Protein AF-A0A9P6GCK5-F1 (afdb_monomer)

Solvent-accessible surface area (backbone atoms only — not comparable to full-atom values): 24283 Å² total; per-residue (Å²): 143,82,84,80,86,80,84,82,84,80,80,87,78,71,66,54,85,46,84,49,85,52,85,54,95,95,45,83,53,87,47,81,47,81,47,79,68,83,83,76,83,82,78,90,72,92,81,85,89,84,89,82,89,81,91,81,90,82,88,86,83,89,85,87,86,88,83,90,88,86,88,81,88,86,83,87,86,87,84,89,83,83,89,81,89,84,77,94,73,84,92,70,93,74,86,77,76,82,77,76,81,78,72,84,55,66,67,56,57,52,50,52,56,51,52,68,68,55,62,83,82,74,83,85,86,84,79,76,99,68,96,64,90,76,72,75,78,75,76,80,73,82,78,77,82,80,66,67,84,78,50,58,69,70,60,48,50,54,54,44,48,72,63,48,55,54,97,60,72,46,60,60,46,87,60,37,74,71,71,46,44,68,55,57,50,49,54,73,74,40,72,71,46,20,58,60,46,49,48,48,37,31,40,70,27,38,36,35,60,66,36,73,40,72,92,36,40,77,37,85,70,33,51,51,50,72,49,61,55,75,54,42,35,39,20,27,32,38,32,49,77,43,39,82,47,61,77,61,58,48,87,63,76,64,90,49,80,71,50,47,44,78,37,27,62,45,23,33,36,40,34,38,37,38,66,55,57,69,70,66,44,76,89,34,53,88,57,36,59,83,90,39,102,58,34,79,44,46,53,47,53,50,51,44,50,54,53,53,45,46,58,65,45,33,79,45,51,46,35,36,35,41,33,34,40,78,91,60,53,79,81,26,62,49,48,42,53,48,54,50,52,35,51,75,69,71,31,47,80,45,76,40,74,85,41,34,64,88,75,53,65,84,67,53,58,67,61,50,36,56,72,68,69,74,67,131

Foldseek 3Di:
DDDDDDDDDDDDWFWDWDWDWDDDPNDTDTDTDTDTDDDDDDDDDDDDDDDDDDDDDDDDDDDDDDDDDDDDDDDDDDDDDDDDDDDDDDDDDDDDDPPPDPPPPVVVVVVVVVVVVVPPVPPPPDDDDDPDPPPPDDDPDPDDDDPLVVDDPVVNLVVLLVLQEDPDADFPAPCCVPVVVVSCVQCVPDVVSVVSNLLSNQDRHEYELAHDYDPRQQPLQTPQLPDDLQSLLSHAEYEDEADVCLLHHHPSLDLDCSSVLLSNQRHAEYEYEYADDLLQDPVSVVSQPPPDPCSSCVSLVVVLVSLLSSLSSNVNYAAYEYEYDLPDDCPGPSNVSNVVSCVVSVHHYHYDPNNPPVVPPVPVVVVVCVVVVVDD

pLDDT: mean 71.64, std 26.49, range [26.58, 98.75]

Secondary structure (DSSP, 8-state):
--PPPPPP--PPPPEEEEEEEEEETTEEEEEEEEEE---------------------------------------------------------------------HHHHHHHHHHHHS-TTS----S---------PPPPPPPPPP-GGGS-HHHHHHHHHHHH--SS-B-S-TTHHHHTHHHHGGGGT-HHHHHHHHHHHHHHSEEESS--SGGGTT-SS-TGGGS-HHHHTT--EEEEEE-TTTTS--TT---SGGG-GGG-TT--EEEEEES--TTS-GGGGGGS-TT-TTTTTHHHHHHHHHHHHHHHH-TT--EEEEEE-TT--TTSHHHHHHHHHHHHTTPEEEE-SSS-TTT-----HHHHHHHTT---

Radius of gyration: 33.88 Å; Cα contacts (8 Å, |Δi|>4): 373; chains: 1; bounding box: 124×76×87 Å

Mean predicted aligned error: 18.11 Å

InterPro domains:
  IPR038883 Uncharacterized protein AN11006-like [PTHR42085] (134-359)

Structure (mmCIF, N/CA/C/O backbone):
data_AF-A0A9P6GCK5-F1
#
_entry.id   AF-A0A9P6GCK5-F1
#
loop_
_atom_site.group_PDB
_atom_site.id
_atom_site.type_symbol
_atom_site.label_atom_id
_atom_site.label_alt_id
_atom_site.label_comp_id
_atom_site.label_asym_id
_atom_site.label_entity_id
_atom_site.label_seq_id
_atom_site.pdbx_PDB_ins_code
_atom_site.Cartn_x
_atom_site.Cartn_y
_atom_site.Cartn_z
_atom_site.occupancy
_atom_site.B_iso_or_equiv
_atom_site.auth_seq_id
_atom_site.auth_comp_id
_atom_site.auth_asym_id
_atom_site.auth_atom_id
_atom_site.pdbx_PDB_model_num
ATOM 1 N N . MET A 1 1 ? 16.898 -25.513 42.856 1.00 36.28 1 MET A N 1
ATOM 2 C CA . MET A 1 1 ? 17.349 -25.497 41.449 1.00 36.28 1 MET A CA 1
ATOM 3 C C . MET A 1 1 ? 16.205 -24.988 40.586 1.00 36.28 1 MET A C 1
ATOM 5 O O . MET A 1 1 ? 15.331 -25.759 40.234 1.00 36.28 1 MET A O 1
ATOM 9 N N . HIS A 1 2 ? 16.168 -23.687 40.316 1.00 28.03 2 HIS A N 1
ATOM 10 C CA . HIS A 1 2 ? 15.336 -23.095 39.267 1.00 28.03 2 HIS A CA 1
ATOM 11 C C . HIS A 1 2 ? 16.088 -21.853 38.790 1.00 28.03 2 HIS A C 1
ATOM 13 O O . HIS A 1 2 ? 16.171 -20.868 39.517 1.00 28.03 2 HIS A O 1
ATOM 19 N N . MET A 1 3 ? 16.732 -21.957 37.626 1.00 26.72 3 MET A N 1
ATOM 20 C CA . MET A 1 3 ? 17.357 -20.828 36.944 1.00 26.72 3 MET A CA 1
ATOM 21 C C . MET A 1 3 ? 16.362 -20.257 35.938 1.00 26.72 3 MET A C 1
ATOM 23 O O . MET A 1 3 ? 15.795 -20.976 35.120 1.00 26.72 3 MET A O 1
ATOM 27 N N . THR A 1 4 ? 16.152 -18.954 36.056 1.00 29.22 4 THR A N 1
ATOM 28 C CA . THR A 1 4 ? 15.425 -18.078 35.142 1.00 29.22 4 THR A CA 1
ATOM 29 C C . THR A 1 4 ? 16.238 -17.858 33.866 1.00 29.22 4 THR A C 1
ATOM 31 O O . THR A 1 4 ? 17.423 -17.535 33.950 1.00 29.22 4 THR A O 1
ATOM 34 N N . ALA A 1 5 ? 15.606 -18.006 32.701 1.00 28.73 5 ALA A N 1
ATOM 35 C CA . ALA A 1 5 ? 16.189 -17.654 31.411 1.00 28.73 5 ALA A CA 1
ATOM 36 C C . ALA A 1 5 ? 16.209 -16.126 31.244 1.00 28.73 5 ALA A C 1
ATOM 38 O O . ALA A 1 5 ? 15.172 -15.472 31.335 1.00 28.73 5 ALA A O 1
ATOM 39 N N . THR A 1 6 ? 17.395 -15.565 31.027 1.00 29.75 6 THR A N 1
ATOM 40 C CA . THR A 1 6 ? 17.607 -14.179 30.596 1.00 29.75 6 THR A CA 1
ATOM 41 C C . THR A 1 6 ? 17.401 -14.067 29.089 1.00 29.75 6 THR A C 1
ATOM 43 O O . THR A 1 6 ? 17.985 -14.836 28.330 1.00 29.75 6 THR A O 1
ATOM 46 N N . GLU A 1 7 ? 16.563 -13.113 28.685 1.00 31.19 7 GLU A N 1
ATOM 47 C CA . GLU A 1 7 ? 16.255 -12.760 27.299 1.00 31.19 7 GLU A CA 1
ATOM 48 C C . GLU A 1 7 ? 17.479 -12.201 26.557 1.00 31.19 7 GLU A C 1
ATOM 50 O O . GLU A 1 7 ? 18.204 -11.342 27.067 1.00 31.19 7 GLU A O 1
ATOM 55 N N . ASP A 1 8 ? 17.670 -12.692 25.332 1.00 30.56 8 ASP A N 1
ATOM 56 C CA . ASP A 1 8 ? 18.704 -12.271 24.393 1.00 30.56 8 ASP A CA 1
ATOM 57 C C . ASP A 1 8 ? 18.415 -10.885 23.799 1.00 30.56 8 ASP A C 1
ATOM 59 O O . ASP A 1 8 ? 17.332 -10.581 23.293 1.00 30.56 8 ASP A O 1
ATOM 63 N N . ASN A 1 9 ? 19.448 -10.050 23.821 1.00 28.48 9 ASN A N 1
ATOM 64 C CA . ASN A 1 9 ? 19.462 -8.682 23.330 1.00 28.48 9 ASN A CA 1
ATOM 65 C C . ASN A 1 9 ? 19.761 -8.678 21.815 1.00 28.48 9 ASN A C 1
ATOM 67 O O . ASN A 1 9 ? 20.921 -8.699 21.404 1.00 28.48 9 ASN A O 1
ATOM 71 N N . MET A 1 10 ? 18.729 -8.676 20.962 1.00 29.86 10 MET A N 1
ATOM 72 C CA . MET A 1 10 ? 18.911 -8.536 19.508 1.00 29.86 10 MET A CA 1
ATOM 73 C C . MET A 1 10 ? 19.242 -7.084 19.131 1.00 29.86 10 MET A C 1
ATOM 75 O O . MET A 1 10 ? 18.378 -6.204 19.113 1.00 29.86 10 MET A O 1
ATOM 79 N N . SER A 1 11 ? 20.509 -6.859 18.780 1.00 31.00 11 SER A N 1
ATOM 80 C CA . SER A 1 11 ? 21.009 -5.626 18.166 1.00 31.00 11 SER A CA 1
ATOM 81 C C . SER A 1 11 ? 20.315 -5.352 16.822 1.00 31.00 11 SER A C 1
ATOM 83 O O . SER A 1 11 ? 20.157 -6.247 15.989 1.00 31.00 11 SER A O 1
ATOM 85 N N . ARG A 1 12 ? 19.871 -4.108 16.607 1.00 36.75 12 ARG A N 1
ATOM 86 C CA . ARG A 1 12 ? 19.241 -3.656 15.357 1.00 36.75 12 ARG A CA 1
ATOM 87 C C . ARG A 1 12 ? 20.325 -3.281 14.345 1.00 36.75 12 ARG A C 1
ATOM 89 O O . ARG A 1 12 ? 21.073 -2.335 14.570 1.00 36.75 12 ARG A O 1
ATOM 96 N N . HIS A 1 13 ? 20.371 -3.981 13.214 1.00 34.12 13 HIS A N 1
ATOM 97 C CA . HIS A 1 13 ? 21.237 -3.642 12.084 1.00 34.12 13 HIS A CA 1
ATOM 98 C C . HIS A 1 13 ? 20.458 -2.843 11.032 1.00 34.12 13 HIS A C 1
ATOM 100 O O . HIS A 1 13 ? 19.413 -3.288 10.563 1.00 34.12 13 HIS A O 1
ATOM 106 N N . HIS A 1 14 ? 20.983 -1.682 10.636 1.00 37.59 14 HIS A N 1
ATOM 107 C CA . HIS A 1 14 ? 20.544 -0.966 9.438 1.00 37.59 14 HIS A CA 1
ATOM 108 C C . HIS A 1 14 ? 21.427 -1.402 8.263 1.00 37.59 14 HIS A C 1
ATOM 110 O O . HIS A 1 14 ? 22.646 -1.237 8.311 1.00 37.59 14 HIS A O 1
ATOM 116 N N . GLY A 1 15 ? 20.824 -1.997 7.234 1.00 33.78 15 GLY A N 1
ATOM 117 C CA . GLY A 1 15 ? 21.506 -2.352 5.991 1.00 33.78 15 GLY A CA 1
ATOM 118 C C . GLY A 1 15 ? 21.303 -1.271 4.933 1.00 33.78 15 GLY A C 1
ATOM 119 O O . GLY A 1 15 ? 20.182 -0.811 4.729 1.00 33.78 15 GLY A O 1
ATOM 120 N N . THR A 1 16 ? 22.372 -0.896 4.234 1.00 33.84 16 THR A N 1
ATOM 121 C CA . THR A 1 16 ? 22.297 -0.040 3.042 1.00 33.84 16 THR A CA 1
ATOM 122 C C . THR A 1 16 ? 22.502 -0.917 1.813 1.00 33.84 16 THR A C 1
ATOM 124 O O . THR A 1 16 ? 23.505 -1.627 1.711 1.00 33.84 16 THR A O 1
ATOM 127 N N . VAL A 1 17 ? 21.561 -0.877 0.868 1.00 37.53 17 VAL A N 1
ATOM 128 C CA . VAL A 1 17 ? 21.713 -1.537 -0.435 1.00 37.53 17 VAL A CA 1
ATOM 129 C C . VAL A 1 17 ? 22.474 -0.589 -1.354 1.00 37.53 17 VAL A C 1
ATOM 131 O O . VAL A 1 17 ? 21.967 0.471 -1.713 1.00 37.53 17 VAL A O 1
ATOM 134 N N . LEU A 1 18 ? 23.697 -0.963 -1.728 1.00 36.53 18 LEU A N 1
ATOM 135 C CA . LEU A 1 18 ? 24.465 -0.279 -2.766 1.00 36.53 18 LEU A CA 1
ATOM 136 C C . LEU A 1 18 ? 24.452 -1.147 -4.026 1.00 36.53 18 LEU A C 1
ATOM 138 O O . LEU A 1 18 ? 24.876 -2.307 -3.999 1.00 36.53 18 LEU A O 1
ATOM 142 N N . ALA A 1 19 ? 23.952 -0.588 -5.127 1.00 35.59 19 ALA A N 1
ATOM 143 C CA . ALA A 1 19 ? 24.117 -1.175 -6.449 1.00 35.59 19 ALA A CA 1
ATOM 144 C C . ALA A 1 19 ? 25.557 -0.917 -6.914 1.00 35.59 19 ALA A C 1
ATOM 146 O O . ALA A 1 19 ? 26.024 0.221 -6.878 1.00 35.59 19 ALA A O 1
ATOM 147 N N . ILE A 1 20 ? 26.274 -1.972 -7.303 1.00 40.78 20 ILE A N 1
ATOM 148 C CA . ILE A 1 20 ? 27.606 -1.862 -7.904 1.00 40.78 20 ILE A CA 1
ATOM 149 C C 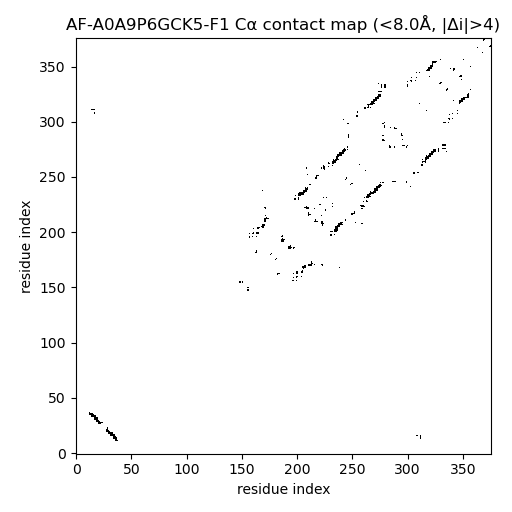. ILE A 1 20 ? 27.507 -2.364 -9.337 1.00 40.78 20 ILE A C 1
ATOM 151 O O . ILE A 1 20 ? 27.032 -3.474 -9.581 1.00 40.78 20 ILE A O 1
ATOM 155 N N . GLU A 1 21 ? 27.989 -1.549 -10.268 1.00 46.03 21 GLU A N 1
ATOM 156 C CA . GLU A 1 21 ? 27.971 -1.841 -11.696 1.00 46.03 21 GLU A CA 1
ATOM 157 C C . GLU A 1 21 ? 29.333 -2.353 -12.163 1.00 46.03 21 GLU A C 1
ATOM 159 O O . GLU A 1 21 ? 30.384 -1.801 -11.822 1.00 46.03 21 GLU A O 1
ATOM 164 N N . ARG A 1 22 ? 29.328 -3.411 -12.981 1.00 37.53 22 ARG A N 1
ATOM 165 C CA . ARG A 1 22 ? 30.515 -3.843 -13.719 1.00 37.53 22 ARG A CA 1
ATOM 166 C C . ARG A 1 22 ? 30.117 -4.263 -15.127 1.00 37.53 22 ARG A C 1
ATOM 168 O O . ARG A 1 22 ? 29.254 -5.115 -15.307 1.00 37.53 22 ARG A O 1
ATOM 175 N N . LYS A 1 23 ? 30.776 -3.678 -16.125 1.00 33.47 23 LYS A N 1
ATOM 176 C CA . LYS A 1 23 ? 30.613 -4.049 -17.532 1.00 33.47 23 LYS A CA 1
ATOM 177 C C . LYS A 1 23 ? 31.598 -5.168 -17.869 1.00 33.47 23 LYS A C 1
ATOM 179 O O . LYS A 1 23 ? 32.807 -4.950 -17.810 1.00 33.47 23 LYS A O 1
ATOM 184 N N . LEU A 1 24 ? 31.095 -6.348 -18.226 1.00 40.78 24 LEU A N 1
ATOM 185 C CA . LEU A 1 24 ? 31.898 -7.466 -18.729 1.00 40.78 24 LEU A CA 1
ATOM 186 C C . LEU A 1 24 ? 31.351 -7.892 -20.093 1.00 40.78 24 LEU A C 1
ATOM 188 O O . LEU A 1 24 ? 30.193 -8.274 -20.215 1.00 40.78 24 LEU A O 1
ATOM 192 N N . GLY A 1 25 ? 32.183 -7.802 -21.134 1.00 40.75 25 GLY A N 1
ATOM 193 C CA . GLY A 1 25 ? 31.902 -8.436 -22.429 1.00 40.75 25 GLY A CA 1
ATOM 194 C C . GLY A 1 25 ? 30.589 -8.032 -23.111 1.00 40.75 25 GLY A C 1
ATOM 195 O O . GLY A 1 25 ? 29.973 -8.865 -23.761 1.00 40.75 25 GLY A O 1
ATOM 196 N N . GLY A 1 26 ? 30.134 -6.785 -22.956 1.00 38.25 26 GLY A N 1
ATOM 197 C CA . GLY A 1 26 ? 28.918 -6.293 -23.622 1.00 38.25 26 GLY A CA 1
ATOM 198 C C . GLY A 1 26 ? 27.595 -6.638 -22.927 1.00 38.25 26 GLY A C 1
ATOM 199 O O . GLY A 1 26 ? 26.557 -6.187 -23.399 1.00 38.25 26 GLY A O 1
ATOM 200 N N . SER A 1 27 ? 27.623 -7.347 -21.793 1.00 26.58 27 SER A N 1
ATOM 201 C CA . SER A 1 27 ? 26.455 -7.581 -20.935 1.00 26.58 27 SER A CA 1
ATOM 202 C C . SER A 1 27 ? 26.618 -6.865 -19.592 1.00 26.58 27 SER A C 1
ATOM 204 O O . SER A 1 27 ? 27.721 -6.780 -19.043 1.00 26.58 27 SER A O 1
ATOM 206 N N . TRP A 1 28 ? 25.515 -6.338 -19.063 1.00 43.72 28 TRP A N 1
ATOM 207 C CA . TRP A 1 28 ? 25.462 -5.765 -17.719 1.00 43.72 28 TRP A CA 1
ATOM 208 C C . TRP A 1 28 ? 25.140 -6.871 -16.714 1.00 43.72 28 TRP A C 1
ATOM 210 O O . TRP A 1 28 ? 24.168 -7.602 -16.887 1.00 43.72 28 TRP A O 1
ATOM 220 N N . GLU A 1 29 ? 25.964 -7.008 -15.676 1.00 34.88 29 GLU A N 1
ATOM 221 C CA . GLU A 1 29 ? 25.706 -7.903 -14.545 1.00 34.88 29 GLU A CA 1
ATOM 222 C C . GLU A 1 29 ? 25.415 -7.034 -13.317 1.00 34.88 29 GLU A C 1
ATOM 224 O O . GLU A 1 29 ? 26.265 -6.253 -12.878 1.00 34.88 29 GLU A O 1
ATOM 229 N N . TYR A 1 30 ? 24.206 -7.147 -12.763 1.00 42.34 30 TYR A N 1
ATOM 230 C CA . TYR A 1 30 ? 23.830 -6.444 -11.540 1.00 42.34 30 TYR A CA 1
ATOM 231 C C . TYR A 1 30 ? 24.193 -7.307 -10.333 1.00 42.34 30 TYR A C 1
ATOM 233 O O . TYR A 1 30 ? 23.633 -8.385 -10.138 1.00 42.34 30 TYR A O 1
ATOM 241 N N . ARG A 1 31 ? 25.113 -6.829 -9.488 1.00 37.56 31 ARG A N 1
ATOM 242 C CA . ARG A 1 31 ? 25.377 -7.442 -8.179 1.00 37.56 31 ARG A CA 1
ATOM 243 C C . ARG A 1 31 ? 24.939 -6.507 -7.066 1.00 37.56 31 ARG A C 1
ATOM 245 O O . ARG A 1 31 ? 25.548 -5.466 -6.825 1.00 37.56 31 ARG A O 1
ATOM 252 N N . PHE A 1 32 ? 23.900 -6.916 -6.349 1.00 39.53 32 PHE A N 1
ATOM 253 C CA . PHE A 1 32 ? 23.478 -6.264 -5.116 1.00 39.53 32 PHE A CA 1
ATOM 254 C C . PHE A 1 32 ? 24.440 -6.668 -4.001 1.00 39.53 32 PHE A C 1
ATOM 256 O O . PHE A 1 32 ? 24.482 -7.831 -3.597 1.00 39.53 32 PHE A O 1
ATOM 263 N N . LYS A 1 33 ? 25.244 -5.721 -3.508 1.00 35.69 33 LYS A N 1
ATOM 264 C CA . LYS A 1 33 ? 26.123 -5.973 -2.365 1.00 35.69 33 LYS A CA 1
ATOM 265 C C . LYS A 1 33 ? 25.424 -5.476 -1.104 1.00 35.69 33 LYS A C 1
ATOM 267 O O . LYS A 1 33 ? 25.324 -4.274 -0.869 1.00 35.69 33 LYS A O 1
ATOM 272 N N . LEU A 1 34 ? 24.931 -6.413 -0.299 1.00 34.38 34 LEU A N 1
ATOM 273 C CA . LEU A 1 34 ? 24.452 -6.128 1.052 1.00 34.38 34 LEU A CA 1
ATOM 274 C C . LEU A 1 34 ? 25.671 -5.827 1.929 1.00 34.38 34 LEU A C 1
ATOM 276 O O . LEU A 1 34 ? 26.491 -6.704 2.198 1.00 34.38 34 LEU A O 1
ATOM 280 N N . SER A 1 35 ? 25.821 -4.562 2.314 1.00 33.22 35 SER A N 1
ATOM 281 C CA . SER A 1 35 ? 26.851 -4.116 3.247 1.00 33.22 35 SER A CA 1
ATOM 282 C C . SER A 1 35 ? 26.239 -4.013 4.640 1.00 33.22 35 SER A C 1
ATOM 284 O O . SER A 1 35 ? 25.310 -3.237 4.866 1.00 33.22 35 SER A O 1
ATOM 286 N N . TRP A 1 36 ? 26.765 -4.810 5.569 1.00 36.28 36 TRP A N 1
ATOM 287 C CA . TRP A 1 36 ? 26.443 -4.725 6.989 1.00 36.28 36 TRP A CA 1
ATOM 288 C C . TRP A 1 36 ? 27.478 -3.825 7.663 1.00 36.28 36 TRP A C 1
ATOM 290 O O . TRP A 1 36 ? 28.667 -4.140 7.655 1.00 36.28 36 TRP A O 1
ATOM 300 N N . VAL A 1 37 ? 27.043 -2.700 8.233 1.00 32.91 37 VAL A N 1
ATOM 301 C CA . VAL A 1 37 ? 27.894 -1.874 9.099 1.00 32.91 37 VAL A CA 1
ATOM 302 C C . VAL A 1 37 ? 27.648 -2.311 10.538 1.00 32.91 37 VAL A C 1
ATOM 304 O O . VAL A 1 37 ? 26.556 -2.139 11.079 1.00 32.91 37 VAL A O 1
ATOM 307 N N . GLN A 1 38 ? 28.663 -2.909 11.156 1.00 31.58 38 GLN A N 1
ATOM 308 C CA . GLN A 1 38 ? 28.636 -3.274 12.566 1.00 31.58 38 GLN A CA 1
ATOM 309 C C . GLN A 1 38 ? 29.022 -2.037 13.388 1.00 31.58 38 GLN A C 1
ATOM 311 O O . GLN A 1 38 ? 30.186 -1.652 13.438 1.00 31.58 38 GLN A O 1
ATOM 316 N N . LEU A 1 39 ? 28.035 -1.379 14.000 1.00 32.06 39 LEU A N 1
ATOM 317 C CA . LEU A 1 39 ? 28.277 -0.329 14.991 1.00 32.06 39 LEU A CA 1
ATOM 318 C C . LEU A 1 39 ? 28.723 -0.998 16.297 1.00 32.06 39 LEU A C 1
ATOM 320 O O . LEU A 1 39 ? 27.903 -1.559 17.021 1.00 32.06 39 LEU A O 1
ATOM 324 N N . SER A 1 40 ? 30.023 -0.974 16.585 1.00 33.16 40 SER A N 1
ATOM 325 C CA . SER A 1 40 ? 30.546 -1.329 17.904 1.00 33.16 40 SER A CA 1
ATOM 326 C C . SER A 1 40 ? 30.373 -0.144 18.856 1.00 33.16 40 SER A C 1
ATOM 328 O O . SER A 1 40 ? 30.974 0.910 18.648 1.00 33.16 40 SER A O 1
ATOM 330 N N . GLU A 1 41 ? 29.572 -0.307 19.909 1.00 32.59 41 GLU A N 1
ATOM 331 C CA . GLU A 1 41 ? 29.556 0.624 21.040 1.00 32.59 41 GLU A CA 1
ATOM 332 C C . GLU A 1 41 ? 30.886 0.528 21.810 1.00 32.59 41 GLU A C 1
ATOM 334 O O . GLU A 1 41 ? 31.135 -0.438 22.534 1.00 32.59 41 GLU A O 1
ATOM 339 N N . GLU A 1 42 ? 31.745 1.543 21.689 1.00 32.12 42 GLU A N 1
ATOM 340 C CA . GLU A 1 42 ? 32.874 1.734 22.603 1.00 32.12 42 GLU A CA 1
ATOM 341 C C . GLU A 1 42 ? 32.360 2.184 23.979 1.00 32.12 42 GLU A C 1
ATOM 343 O O . GLU A 1 42 ? 32.088 3.363 24.226 1.00 32.12 42 GLU A O 1
ATOM 348 N N . ARG A 1 43 ? 32.272 1.244 24.925 1.00 32.69 43 ARG A N 1
ATOM 349 C CA . ARG A 1 43 ? 32.218 1.580 26.352 1.00 32.69 43 ARG A CA 1
ATOM 350 C C . ARG A 1 43 ? 33.610 2.003 26.817 1.00 32.69 43 ARG A C 1
ATOM 352 O O . ARG A 1 43 ? 34.496 1.173 26.997 1.00 32.69 43 ARG A O 1
ATOM 359 N N . LYS A 1 44 ? 33.786 3.299 27.085 1.00 38.38 44 LYS A N 1
ATOM 360 C CA . LYS A 1 44 ? 34.923 3.811 27.863 1.00 38.38 44 LYS A CA 1
ATOM 361 C C . LYS A 1 44 ? 34.811 3.317 29.308 1.00 38.38 44 LYS A C 1
ATOM 363 O O . LYS A 1 44 ? 33.957 3.781 30.058 1.00 38.38 44 LYS A O 1
ATOM 368 N N . GLY A 1 45 ? 35.693 2.397 29.688 1.00 32.06 45 GLY A N 1
ATOM 369 C CA . GLY A 1 45 ? 35.859 1.898 31.050 1.00 32.06 45 GLY A CA 1
ATOM 370 C C . GLY A 1 45 ? 37.336 1.660 31.361 1.00 32.06 45 GLY A C 1
ATOM 371 O O . GLY A 1 45 ? 37.971 0.794 30.777 1.00 32.06 45 GLY A O 1
ATOM 372 N N . SER A 1 46 ? 37.860 2.484 32.262 1.00 34.03 46 SER A N 1
ATOM 373 C CA . SER A 1 46 ? 39.208 2.508 32.845 1.00 34.03 46 SER A CA 1
ATOM 374 C C . SER A 1 46 ? 39.748 1.143 33.316 1.00 34.03 46 SER A C 1
ATOM 376 O O . SER A 1 46 ? 39.058 0.460 34.069 1.00 34.03 46 SER A O 1
ATOM 378 N N . GLY A 1 47 ? 41.031 0.840 33.048 1.00 30.95 47 GLY A N 1
ATOM 379 C CA . GLY A 1 47 ? 41.793 -0.114 33.875 1.00 30.95 47 GLY A CA 1
ATOM 380 C C . GLY A 1 47 ? 43.023 -0.796 33.252 1.00 30.95 47 GLY A C 1
ATOM 381 O O . GLY A 1 47 ? 42.904 -1.868 32.687 1.00 30.95 47 GLY A O 1
ATOM 382 N N . ARG A 1 48 ? 44.202 -0.188 33.453 1.00 30.14 48 ARG A N 1
ATOM 383 C CA . ARG A 1 48 ? 45.529 -0.780 33.771 1.00 30.14 48 ARG A CA 1
ATOM 384 C C . ARG A 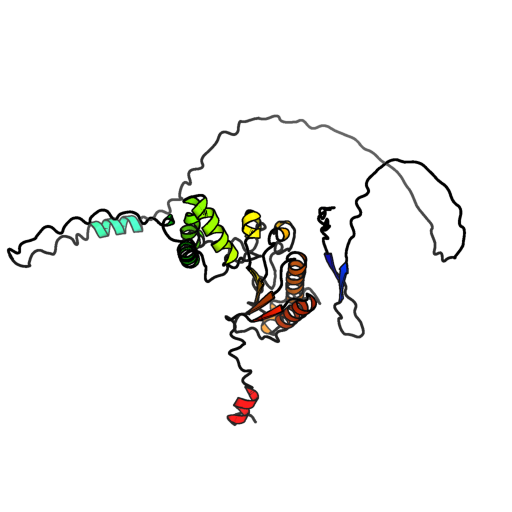1 48 ? 46.070 -2.027 33.013 1.00 30.14 48 ARG A C 1
ATOM 386 O O . ARG A 1 48 ? 45.680 -3.154 33.265 1.00 30.14 48 ARG A O 1
ATOM 393 N N . ALA A 1 49 ? 47.110 -1.747 32.218 1.00 33.50 49 ALA A N 1
ATOM 394 C CA . ALA A 1 49 ? 48.341 -2.492 31.889 1.00 33.50 49 ALA A CA 1
ATOM 395 C C . ALA A 1 49 ? 48.482 -4.004 32.184 1.00 33.50 49 ALA A C 1
ATOM 397 O O . ALA A 1 49 ? 48.503 -4.410 33.342 1.00 33.50 49 ALA A O 1
ATOM 398 N N . GLN A 1 50 ? 48.872 -4.759 31.144 1.00 31.33 50 GLN A N 1
ATOM 399 C CA . GLN A 1 50 ? 50.01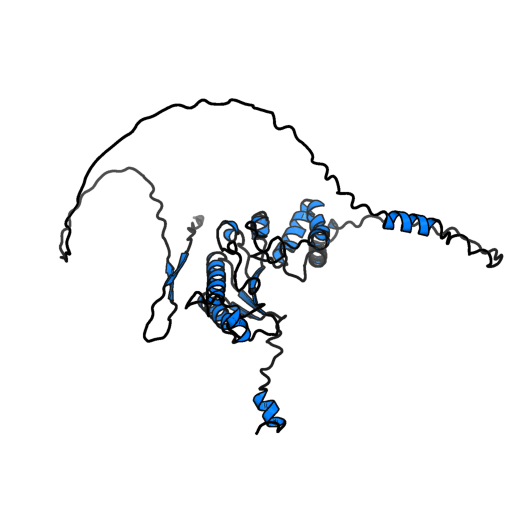3 -5.687 31.185 1.00 31.33 50 GLN A CA 1
ATOM 400 C C . GLN A 1 50 ? 50.559 -5.953 29.769 1.00 31.33 50 GLN A C 1
ATOM 402 O O . GLN A 1 50 ? 49.814 -6.146 28.815 1.00 31.33 50 GLN A O 1
ATOM 407 N N . SER A 1 51 ? 51.884 -5.902 29.658 1.00 32.59 51 SER A N 1
ATOM 408 C CA . SER A 1 51 ? 52.716 -6.168 28.483 1.00 32.59 51 SER A CA 1
ATOM 409 C C . SER A 1 51 ? 52.881 -7.665 28.223 1.00 32.59 51 SER A C 1
ATOM 411 O O . SER A 1 51 ? 53.143 -8.383 29.182 1.00 32.59 51 SER A O 1
ATOM 413 N N . PHE A 1 52 ? 52.900 -8.106 26.961 1.00 27.91 52 PHE A N 1
ATOM 414 C CA . PHE A 1 52 ? 53.704 -9.262 26.540 1.00 27.91 52 PHE A CA 1
ATOM 415 C C . PHE A 1 52 ? 54.087 -9.168 25.052 1.00 27.91 52 PHE A C 1
ATOM 417 O O . PHE A 1 52 ? 53.291 -8.744 24.218 1.00 27.91 52 PHE A O 1
ATOM 424 N N . MET A 1 53 ? 55.349 -9.511 24.777 1.00 33.38 53 MET A N 1
ATOM 425 C CA . MET A 1 53 ? 56.045 -9.504 23.484 1.00 33.38 53 MET A CA 1
ATOM 426 C C . MET A 1 53 ? 55.533 -10.574 22.510 1.00 33.38 53 MET A C 1
ATOM 428 O O . MET A 1 53 ? 55.116 -11.650 22.931 1.00 33.38 53 MET A O 1
ATOM 432 N N . GLY A 1 54 ? 55.709 -10.314 21.210 1.00 29.83 54 GLY A N 1
ATOM 433 C CA . GLY A 1 54 ? 55.644 -11.321 20.150 1.00 29.83 54 GLY A CA 1
ATOM 434 C C . GLY A 1 54 ? 55.864 -10.724 18.758 1.00 29.83 54 GLY A C 1
ATOM 435 O O . GLY A 1 54 ? 54.914 -10.311 18.105 1.00 29.83 54 GLY A O 1
ATOM 436 N N . GLU A 1 55 ? 57.125 -10.666 18.322 1.00 32.91 55 GLU A N 1
ATOM 437 C CA . GLU A 1 55 ? 57.556 -10.380 16.945 1.00 32.91 55 GLU A CA 1
ATOM 438 C C . GLU A 1 55 ? 57.094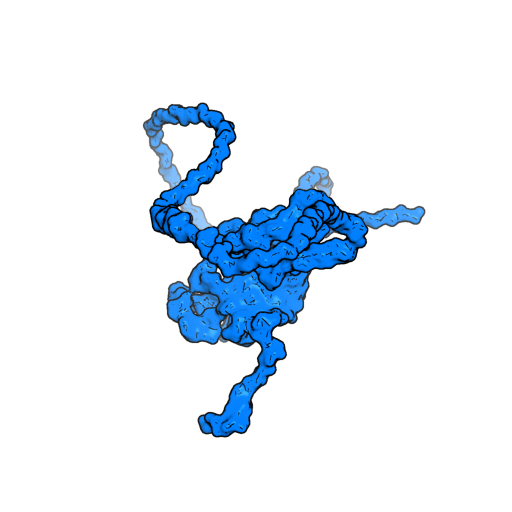 -11.466 15.951 1.00 32.91 55 GLU A C 1
ATOM 440 O O . GLU A 1 55 ? 57.214 -12.652 16.251 1.00 32.91 55 GLU A O 1
ATOM 445 N N . LYS A 1 56 ? 56.701 -11.085 14.724 1.00 32.31 56 LYS A N 1
ATOM 446 C CA . LYS A 1 56 ? 57.511 -11.284 13.496 1.00 32.31 56 LYS A CA 1
ATOM 447 C C . LYS A 1 56 ? 56.770 -10.898 12.201 1.00 32.31 56 LYS A C 1
ATOM 449 O O . LYS A 1 56 ? 55.721 -11.440 11.886 1.00 32.31 56 LYS A O 1
ATOM 454 N N . MET A 1 57 ? 57.429 -9.990 11.475 1.00 30.09 57 MET A N 1
ATOM 455 C CA . MET A 1 57 ? 57.776 -9.970 10.040 1.00 30.09 57 MET A CA 1
ATOM 456 C C . MET A 1 57 ? 56.779 -10.391 8.944 1.00 30.09 57 MET A C 1
ATOM 458 O O . MET A 1 57 ? 56.323 -11.528 8.887 1.00 30.09 57 MET A O 1
ATOM 462 N N . GLY A 1 58 ? 56.660 -9.496 7.953 1.00 29.11 58 GLY A N 1
ATOM 463 C CA . GLY A 1 58 ? 56.252 -9.783 6.575 1.00 29.11 58 GLY A CA 1
ATOM 464 C C . GLY A 1 58 ? 56.040 -8.508 5.747 1.00 29.11 58 GLY A C 1
ATOM 465 O O . GLY A 1 58 ? 54.952 -7.949 5.775 1.00 29.11 58 GLY A O 1
ATOM 466 N N . GLU A 1 59 ? 57.109 -8.062 5.075 1.00 29.11 59 GLU A N 1
ATOM 467 C CA . GLU A 1 59 ? 57.245 -7.071 3.978 1.00 29.11 59 GLU A CA 1
ATOM 468 C C . GLU A 1 59 ? 56.095 -7.059 2.943 1.00 29.11 59 GLU A C 1
ATOM 470 O O . GLU A 1 59 ? 55.372 -8.039 2.817 1.00 29.11 59 GLU A O 1
ATOM 475 N N . ALA A 1 60 ? 55.917 -6.116 2.016 1.00 30.42 60 ALA A N 1
ATOM 476 C CA . ALA A 1 60 ? 56.297 -4.727 1.727 1.00 30.42 60 ALA A CA 1
ATOM 477 C C . ALA A 1 60 ? 55.657 -4.444 0.345 1.00 30.42 60 ALA A C 1
ATOM 479 O O . ALA A 1 60 ? 55.556 -5.369 -0.462 1.00 30.42 60 ALA A O 1
ATOM 480 N N . LEU A 1 61 ? 55.249 -3.205 0.051 1.00 29.39 61 LEU A N 1
ATOM 481 C CA . LEU A 1 61 ? 55.511 -2.541 -1.239 1.00 29.39 61 LEU A CA 1
ATOM 482 C C . LEU A 1 61 ? 54.997 -1.093 -1.218 1.00 29.39 61 LEU A C 1
ATOM 484 O O . LEU A 1 61 ? 53.806 -0.823 -1.064 1.00 29.39 61 LEU A O 1
ATOM 488 N N . ASP A 1 62 ? 55.970 -0.196 -1.363 1.00 30.11 62 ASP A N 1
ATOM 489 C CA . ASP A 1 62 ? 55.886 1.241 -1.605 1.00 30.11 62 ASP A CA 1
ATOM 490 C C . ASP A 1 62 ? 55.083 1.605 -2.860 1.00 30.11 62 ASP A C 1
ATOM 492 O O . ASP A 1 62 ? 55.045 0.829 -3.809 1.00 30.11 62 ASP A O 1
ATOM 496 N N . ILE A 1 63 ? 54.555 2.838 -2.896 1.00 32.50 63 ILE A N 1
ATOM 497 C CA . ILE A 1 63 ? 54.759 3.806 -3.994 1.00 32.50 63 ILE A CA 1
ATOM 498 C C . ILE A 1 63 ? 54.503 5.237 -3.459 1.00 32.50 63 ILE A C 1
ATOM 500 O O . ILE A 1 63 ? 53.394 5.613 -3.089 1.00 32.50 63 ILE A O 1
ATOM 504 N N . HIS A 1 64 ? 55.602 5.994 -3.429 1.00 31.22 64 HIS A N 1
ATOM 505 C CA . HIS A 1 64 ? 55.832 7.437 -3.593 1.00 31.22 64 HIS A CA 1
ATOM 506 C C . HIS A 1 64 ? 54.916 8.520 -2.983 1.00 31.22 64 HIS A C 1
ATOM 508 O O . HIS A 1 64 ? 53.794 8.791 -3.405 1.00 31.22 64 HIS A O 1
ATOM 514 N N . HIS A 1 65 ? 55.560 9.278 -2.091 1.00 28.06 65 HIS A N 1
ATOM 515 C CA . HIS A 1 65 ? 55.255 10.633 -1.631 1.00 28.06 65 HIS A CA 1
ATOM 516 C C . HIS A 1 65 ? 56.084 11.685 -2.413 1.00 28.06 65 HIS A C 1
ATOM 518 O O . HIS A 1 65 ? 57.057 11.292 -3.059 1.00 28.06 65 HIS A O 1
ATOM 524 N N . ILE A 1 66 ? 55.751 12.986 -2.234 1.00 32.47 66 ILE A N 1
ATOM 525 C CA . ILE A 1 66 ? 56.493 14.265 -2.501 1.00 32.47 66 ILE A CA 1
ATOM 526 C C . ILE A 1 66 ? 55.735 15.223 -3.473 1.00 32.47 66 ILE A C 1
ATOM 528 O O . ILE A 1 66 ? 55.352 14.779 -4.551 1.00 32.47 66 ILE A O 1
ATOM 532 N N . PRO A 1 67 ? 55.615 16.556 -3.223 1.00 46.47 67 PRO A N 1
ATOM 533 C CA . PRO A 1 67 ? 55.469 17.290 -1.956 1.00 46.47 67 PRO A CA 1
ATOM 534 C C . PRO A 1 67 ? 54.465 18.485 -2.015 1.00 46.47 67 PRO A C 1
ATOM 536 O O . PRO A 1 67 ? 53.888 18.838 -3.040 1.00 46.47 67 PRO A O 1
ATOM 539 N N . HIS A 1 68 ? 54.330 19.159 -0.870 1.00 33.81 68 HIS A N 1
ATOM 540 C CA . HIS A 1 68 ? 53.693 20.462 -0.645 1.00 33.81 68 HIS A CA 1
ATOM 541 C C . HIS A 1 68 ? 54.285 21.639 -1.452 1.00 33.81 68 HIS A C 1
ATOM 543 O O . HIS A 1 68 ? 55.502 21.759 -1.579 1.00 33.81 68 HIS A O 1
ATOM 549 N N . GLN A 1 69 ? 53.436 22.627 -1.774 1.00 31.12 69 GLN A N 1
ATOM 550 C CA . GLN A 1 69 ? 53.810 24.046 -1.710 1.00 31.12 69 GLN A CA 1
ATOM 551 C C . GLN A 1 69 ? 52.756 24.881 -0.968 1.00 31.12 69 GLN A C 1
ATOM 553 O O . GLN A 1 69 ? 51.552 24.778 -1.183 1.00 31.12 69 GLN A O 1
ATOM 558 N N . THR A 1 70 ? 53.271 25.710 -0.067 1.00 34.56 70 THR A N 1
ATOM 559 C CA . THR A 1 70 ? 52.621 26.738 0.750 1.00 34.56 70 THR A CA 1
ATOM 560 C C . THR A 1 70 ? 52.767 28.117 0.103 1.00 34.56 70 THR A C 1
ATOM 562 O O . THR A 1 70 ? 53.860 28.428 -0.360 1.00 34.56 70 THR A O 1
ATOM 565 N N . SER A 1 71 ? 51.775 29.006 0.225 1.00 32.00 71 SER A N 1
ATOM 566 C CA . SER A 1 71 ? 52.031 30.443 0.457 1.00 32.00 71 SER A CA 1
ATOM 567 C C . SER A 1 71 ? 50.794 31.172 1.005 1.00 32.00 71 SER A C 1
ATOM 569 O O . SER A 1 71 ? 49.673 30.689 0.909 1.00 32.00 71 SER A O 1
ATOM 571 N N . ARG A 1 72 ? 51.057 32.306 1.655 1.00 32.00 72 ARG A N 1
ATOM 572 C CA . ARG A 1 72 ? 50.348 32.966 2.758 1.00 32.00 72 ARG A CA 1
ATOM 573 C C . ARG A 1 72 ? 49.458 34.157 2.344 1.00 32.00 72 ARG A C 1
ATOM 575 O O . ARG A 1 72 ? 49.698 34.794 1.331 1.00 32.00 72 ARG A O 1
ATOM 582 N N . HIS A 1 73 ? 48.585 34.510 3.300 1.00 35.97 73 HIS A N 1
ATOM 583 C CA . HIS A 1 73 ? 48.161 35.850 3.763 1.00 35.97 73 HIS A CA 1
ATOM 584 C C . HIS A 1 73 ? 47.439 36.838 2.830 1.00 35.97 73 HIS A C 1
ATOM 586 O O . HIS A 1 73 ? 48.006 37.350 1.876 1.00 35.97 73 HIS A O 1
ATOM 592 N N . THR A 1 74 ? 46.272 37.318 3.285 1.00 31.69 74 THR A N 1
ATOM 593 C CA . THR A 1 74 ? 46.103 38.676 3.864 1.00 31.69 74 THR A CA 1
ATOM 594 C C . THR A 1 74 ? 44.697 38.854 4.471 1.00 31.69 74 THR A C 1
ATOM 596 O O . THR A 1 74 ? 43.727 38.264 4.008 1.00 31.69 74 THR A O 1
ATOM 599 N N . THR A 1 75 ? 44.609 39.646 5.543 1.00 36.75 75 THR A N 1
ATOM 600 C CA . THR A 1 75 ? 43.387 40.029 6.289 1.00 36.75 75 THR A CA 1
ATOM 601 C C . THR A 1 75 ? 43.233 41.574 6.244 1.00 36.75 75 THR A C 1
ATOM 603 O O . THR A 1 75 ? 44.097 42.227 5.664 1.00 36.75 75 THR A O 1
ATOM 606 N N . PRO A 1 76 ? 42.194 42.190 6.853 1.00 61.00 76 PRO A N 1
ATOM 607 C CA . PRO A 1 76 ? 41.028 42.828 6.226 1.00 61.00 76 PRO A CA 1
ATOM 608 C C . PRO A 1 76 ? 41.089 44.380 6.229 1.00 61.00 76 PRO A C 1
ATOM 610 O O . PRO A 1 76 ? 42.122 44.961 6.560 1.00 61.00 76 PRO A O 1
ATOM 613 N N . PRO A 1 77 ? 39.961 45.075 5.958 1.00 52.97 77 PRO A N 1
ATOM 614 C CA . PRO A 1 77 ? 39.406 45.885 7.053 1.00 52.97 77 PRO A CA 1
ATOM 615 C C . PRO A 1 77 ? 37.866 45.926 7.154 1.00 52.97 77 PRO A C 1
ATOM 617 O O . PRO A 1 77 ? 37.122 45.543 6.255 1.00 52.97 77 PRO A O 1
ATOM 620 N N . ALA A 1 78 ? 37.422 46.408 8.317 1.00 39.25 78 ALA A N 1
ATOM 621 C CA . ALA A 1 78 ? 36.050 46.607 8.774 1.00 39.25 78 ALA A CA 1
ATOM 622 C C . ALA A 1 78 ? 35.444 47.960 8.344 1.00 39.25 78 ALA A C 1
ATOM 624 O O . ALA A 1 78 ? 36.187 48.927 8.219 1.00 39.25 78 ALA A O 1
ATOM 625 N N . ALA A 1 79 ? 34.104 48.061 8.278 1.00 33.91 79 ALA A N 1
ATOM 626 C CA . ALA A 1 79 ? 33.349 49.253 8.709 1.00 33.91 79 ALA A CA 1
ATOM 627 C C . ALA A 1 79 ? 31.817 49.025 8.794 1.00 33.91 79 ALA A C 1
ATOM 629 O O . ALA A 1 79 ? 31.154 48.715 7.813 1.00 33.91 79 ALA A O 1
ATOM 630 N N . MET A 1 80 ? 31.309 49.214 10.017 1.00 36.47 80 MET A N 1
ATOM 631 C CA . MET A 1 80 ? 30.037 49.796 10.494 1.00 36.47 80 MET A CA 1
ATOM 632 C C . MET A 1 80 ? 28.799 49.951 9.583 1.00 36.47 80 MET A C 1
ATOM 634 O O . MET A 1 80 ? 28.844 50.583 8.534 1.00 36.47 80 MET A O 1
ATOM 638 N N . GLY A 1 81 ? 27.622 49.615 10.143 1.00 33.53 81 GLY A N 1
ATOM 639 C CA . GLY A 1 81 ? 26.330 50.080 9.617 1.00 33.53 81 GLY A CA 1
ATOM 640 C C . GLY A 1 81 ? 25.069 49.690 10.405 1.00 33.53 81 GLY A C 1
ATOM 641 O O . GLY A 1 81 ? 24.285 48.893 9.922 1.00 33.53 81 GLY A O 1
ATOM 642 N N . LYS A 1 82 ? 24.895 50.278 11.600 1.00 36.62 82 LYS A N 1
ATOM 643 C CA . LYS A 1 82 ? 23.647 50.695 12.299 1.00 36.62 82 LYS A CA 1
ATOM 644 C C . LYS A 1 82 ? 22.361 49.845 12.178 1.00 36.62 82 LYS A C 1
ATOM 646 O O . LYS A 1 82 ? 21.771 49.678 11.119 1.00 36.62 82 LYS A O 1
ATOM 651 N N . GLY A 1 83 ? 21.850 49.441 13.344 1.00 34.50 83 GLY A N 1
ATOM 652 C CA . GLY A 1 83 ? 20.639 48.637 13.492 1.00 34.50 83 GLY A CA 1
ATOM 653 C C . GLY A 1 83 ? 19.293 49.358 13.383 1.00 34.50 83 GLY A C 1
ATOM 654 O O . GLY A 1 83 ? 19.199 50.578 13.280 1.00 34.50 83 GLY A O 1
ATOM 655 N N . LYS A 1 84 ? 18.234 48.550 13.507 1.00 37.66 84 LYS A N 1
ATOM 656 C CA . LYS A 1 84 ? 16.892 48.961 13.928 1.00 37.66 84 LYS A CA 1
ATOM 657 C C . LYS A 1 84 ? 16.311 47.901 14.866 1.00 37.66 84 LYS A C 1
ATOM 659 O O . LYS A 1 84 ? 16.250 46.723 14.529 1.00 37.66 84 LYS A O 1
ATOM 664 N N . LYS A 1 85 ? 15.908 48.358 16.053 1.00 38.22 85 LYS A N 1
ATOM 665 C CA . LYS A 1 85 ? 15.038 47.656 17.003 1.00 38.22 85 LYS A CA 1
ATOM 666 C C . LYS A 1 85 ? 13.587 47.781 16.537 1.00 38.22 85 LYS A C 1
ATOM 668 O O . LYS A 1 85 ? 13.198 48.868 16.123 1.00 38.22 85 LYS A O 1
ATOM 673 N N . ALA A 1 86 ? 12.815 46.710 16.687 1.00 34.34 86 ALA A N 1
ATOM 674 C CA . ALA A 1 86 ? 11.366 46.647 16.937 1.00 34.34 86 ALA A CA 1
ATOM 675 C C . ALA A 1 86 ? 10.958 45.179 16.729 1.00 34.34 86 ALA A C 1
ATOM 677 O O . ALA A 1 86 ? 11.496 44.523 15.850 1.00 34.34 86 ALA A O 1
ATOM 678 N N . SER A 1 87 ? 10.025 44.561 17.431 1.00 33.22 87 SER A N 1
ATOM 679 C CA . SER A 1 87 ? 9.222 44.891 18.598 1.00 33.22 87 SER A CA 1
ATOM 680 C C . SER A 1 87 ? 8.616 43.540 19.002 1.00 33.22 87 SER A C 1
ATOM 682 O O . SER A 1 87 ? 8.168 42.789 18.133 1.00 33.22 87 SER A O 1
ATOM 684 N N . ILE A 1 88 ? 8.657 43.192 20.285 1.00 37.94 88 ILE A N 1
ATOM 685 C CA . ILE A 1 88 ? 7.990 42.001 20.818 1.00 37.94 88 ILE A CA 1
ATOM 686 C C . ILE A 1 88 ? 6.495 42.325 20.896 1.00 37.94 88 ILE A C 1
ATOM 688 O O . ILE A 1 88 ? 6.107 43.255 21.598 1.00 37.94 88 ILE A O 1
ATOM 692 N N . VAL A 1 89 ? 5.666 41.559 20.184 1.00 35.69 89 VAL A N 1
ATOM 693 C CA . VAL A 1 89 ? 4.199 41.598 20.293 1.00 35.69 89 VAL A CA 1
ATOM 694 C C . VAL A 1 89 ? 3.719 40.193 20.679 1.00 35.69 89 VAL A C 1
ATOM 696 O O . VAL A 1 89 ? 4.177 39.217 20.079 1.00 35.69 89 VAL A O 1
ATOM 699 N N . PRO A 1 90 ? 2.843 40.057 21.690 1.00 37.69 90 PRO A N 1
ATOM 700 C CA . PRO A 1 90 ? 2.442 38.764 22.230 1.00 37.69 90 PRO A CA 1
ATOM 701 C C . PRO A 1 90 ? 1.527 37.999 21.267 1.00 37.69 90 PRO A C 1
ATOM 703 O O . PRO A 1 90 ? 0.588 38.548 20.689 1.00 37.69 90 PRO A O 1
ATOM 706 N N . VAL A 1 91 ? 1.784 36.696 21.143 1.00 33.69 91 VAL A N 1
ATOM 707 C CA . VAL A 1 91 ? 0.926 35.743 20.435 1.00 33.69 91 VAL A CA 1
ATOM 708 C C . VAL A 1 91 ? -0.342 35.541 21.263 1.00 33.69 91 VAL A C 1
ATOM 710 O O . VAL A 1 91 ? -0.360 34.779 22.225 1.00 33.69 91 VAL A O 1
ATOM 713 N N . THR A 1 92 ? -1.404 36.250 20.891 1.00 36.72 92 THR A N 1
ATOM 714 C CA . THR A 1 92 ? -2.772 35.950 21.319 1.00 36.72 92 THR A CA 1
ATOM 715 C C . THR A 1 92 ? -3.455 35.071 20.273 1.00 36.72 92 THR A C 1
ATOM 717 O O . THR A 1 92 ? -3.270 35.211 19.064 1.00 36.72 92 THR A O 1
ATOM 720 N N . SER A 1 93 ? -4.216 34.104 20.772 1.00 42.78 93 SER A N 1
ATOM 721 C CA . SER A 1 93 ? -5.007 33.121 20.040 1.00 42.78 93 SER A CA 1
ATOM 722 C C . SER A 1 93 ? -6.020 33.775 19.093 1.00 42.78 93 SER A C 1
ATOM 724 O O . SER A 1 93 ? -7.020 34.337 19.537 1.00 42.78 93 SER A O 1
ATOM 726 N N . GLY A 1 94 ? -5.790 33.658 17.784 1.00 30.66 94 GLY A N 1
ATOM 727 C CA . GLY A 1 94 ? -6.704 34.120 16.741 1.00 30.66 94 GLY A CA 1
ATOM 728 C C . GLY A 1 94 ? -7.326 32.957 15.975 1.00 30.66 94 GLY A C 1
ATOM 729 O O . GLY A 1 94 ? -6.725 32.425 15.043 1.00 30.66 94 GLY A O 1
ATOM 730 N N . ALA A 1 95 ? -8.553 32.587 16.341 1.00 36.97 95 ALA A N 1
ATOM 731 C CA . ALA A 1 95 ? -9.424 31.749 15.526 1.00 36.97 95 ALA A CA 1
ATOM 732 C C . ALA A 1 95 ? -9.704 32.453 14.184 1.00 36.97 95 ALA A C 1
ATOM 734 O O . ALA A 1 95 ? -10.474 33.412 14.112 1.00 36.97 95 ALA A O 1
ATOM 735 N N . ARG A 1 96 ? -9.071 31.988 13.102 1.00 33.34 96 ARG A N 1
ATOM 736 C CA . ARG A 1 96 ? -9.394 32.426 11.739 1.00 33.34 96 ARG A CA 1
ATOM 737 C C . ARG A 1 96 ? -10.753 31.855 11.336 1.00 33.34 96 ARG A C 1
ATOM 739 O O . ARG A 1 96 ? -10.863 30.681 10.990 1.00 33.34 96 ARG A O 1
ATOM 746 N N . ARG A 1 97 ? -11.778 32.712 11.339 1.00 36.31 97 ARG A N 1
ATOM 747 C CA . ARG A 1 97 ? -12.997 32.501 10.551 1.00 36.31 97 ARG A CA 1
ATOM 748 C C . ARG A 1 97 ? -12.599 32.401 9.080 1.00 36.31 97 ARG A C 1
ATOM 750 O O . ARG A 1 97 ? -11.981 33.317 8.542 1.00 36.31 97 ARG A O 1
ATOM 757 N N . TYR A 1 98 ? -12.969 31.301 8.438 1.00 34.34 98 TYR A N 1
ATOM 758 C CA . TYR A 1 98 ? -13.022 31.231 6.984 1.00 34.34 98 TYR A CA 1
ATOM 759 C C . TYR A 1 98 ? -14.107 32.204 6.510 1.00 34.34 98 TYR A C 1
ATOM 761 O O . TYR A 1 98 ? -15.295 31.956 6.695 1.00 34.34 98 TYR A O 1
ATOM 769 N N . VAL A 1 99 ? -13.698 33.329 5.927 1.00 34.94 99 VAL A N 1
ATOM 770 C CA . VAL A 1 99 ? -14.590 34.160 5.117 1.00 34.94 99 VAL A CA 1
ATOM 771 C C . VAL A 1 99 ? -14.692 33.456 3.771 1.00 34.94 99 VAL A C 1
ATOM 773 O O . VAL A 1 99 ? -13.745 33.461 2.987 1.00 34.94 99 VAL A O 1
ATOM 776 N N . ALA A 1 100 ? -15.813 32.775 3.544 1.00 39.75 100 ALA A N 1
ATOM 777 C CA . ALA A 1 100 ? -16.144 32.228 2.241 1.00 39.75 100 ALA A CA 1
ATOM 778 C C . ALA A 1 100 ? -16.186 33.380 1.230 1.00 39.75 100 ALA A C 1
ATOM 780 O O . ALA A 1 100 ? -16.929 34.349 1.400 1.00 39.75 100 ALA A O 1
ATOM 781 N N . SER A 1 101 ? -15.372 33.284 0.183 1.00 39.09 101 SER A N 1
ATOM 782 C CA . SER A 1 101 ? -15.494 34.123 -0.999 1.00 39.09 101 SER A CA 1
ATOM 783 C C . SER A 1 101 ? -16.881 33.891 -1.602 1.00 39.09 101 SER A C 1
ATOM 785 O O . SER A 1 101 ? -17.116 32.864 -2.239 1.00 39.09 101 SER A O 1
ATOM 787 N N . ARG A 1 102 ? -17.810 34.825 -1.364 1.00 42.66 102 ARG A N 1
ATOM 788 C CA . ARG A 1 102 ? -19.094 34.912 -2.069 1.00 42.66 102 ARG A CA 1
ATOM 789 C C . ARG A 1 102 ? -18.806 35.107 -3.557 1.00 42.66 102 ARG A C 1
ATOM 791 O O . ARG A 1 102 ? -18.614 36.231 -4.018 1.00 42.66 102 ARG A O 1
ATOM 798 N N . VAL A 1 103 ? -18.773 34.012 -4.307 1.00 47.12 103 VAL A N 1
ATOM 799 C CA . VAL A 1 103 ? -19.071 34.052 -5.737 1.00 47.12 103 VAL A CA 1
ATOM 800 C C . VAL A 1 103 ? -20.524 34.515 -5.828 1.00 47.12 103 VAL A C 1
ATOM 802 O O . VAL A 1 103 ? -21.397 33.928 -5.195 1.00 47.12 103 VAL A O 1
ATOM 805 N N . LYS A 1 104 ? -20.764 35.642 -6.501 1.00 53.50 104 LYS A N 1
ATOM 806 C CA . LYS A 1 104 ? -22.093 36.247 -6.644 1.00 53.50 104 LYS A CA 1
ATOM 807 C C . LYS A 1 104 ? -22.976 35.325 -7.488 1.00 53.50 104 LYS A C 1
ATOM 809 O O . LYS A 1 104 ? -22.968 35.428 -8.707 1.00 53.50 104 LYS A O 1
ATOM 814 N N . THR A 1 105 ? -23.736 34.450 -6.846 1.00 58.69 105 THR A N 1
ATOM 815 C CA . THR A 1 105 ? -24.745 33.594 -7.478 1.00 58.69 105 THR A CA 1
ATOM 816 C C . THR A 1 105 ? -26.077 34.331 -7.569 1.00 58.69 105 THR A C 1
ATOM 818 O O . THR A 1 105 ? -27.070 33.895 -6.999 1.00 58.69 105 THR A O 1
ATOM 821 N N . LYS A 1 106 ? -26.098 35.465 -8.283 1.00 61.78 106 LYS A N 1
ATOM 822 C CA . LYS A 1 106 ? -27.352 36.190 -8.557 1.00 61.78 106 LYS A CA 1
ATOM 823 C C . LYS A 1 106 ? -28.368 35.310 -9.294 1.00 61.78 106 LYS A C 1
ATOM 825 O O . LYS A 1 106 ? -29.564 35.482 -9.111 1.00 61.78 106 LYS A O 1
ATOM 830 N N . ASP A 1 107 ? -27.876 34.338 -10.056 1.00 64.94 107 ASP A N 1
ATOM 831 C CA . ASP A 1 107 ? -28.710 33.423 -10.831 1.00 64.94 107 ASP A CA 1
ATOM 832 C C . ASP A 1 107 ? -29.357 32.331 -9.965 1.00 64.94 107 ASP A C 1
ATOM 834 O O . ASP A 1 107 ? -30.424 31.837 -10.307 1.00 64.94 107 ASP A O 1
ATOM 838 N N . ILE A 1 108 ? -28.750 31.968 -8.824 1.00 69.62 108 ILE A N 1
ATOM 839 C CA . ILE A 1 108 ? -29.334 30.975 -7.904 1.00 69.62 108 ILE A CA 1
ATOM 840 C C . ILE A 1 108 ? -30.435 31.622 -7.070 1.00 69.62 108 ILE A C 1
ATOM 842 O O . ILE A 1 108 ? -31.501 31.034 -6.928 1.00 69.62 108 ILE A O 1
ATOM 846 N N . ASP A 1 109 ? -30.207 32.840 -6.578 1.00 72.75 109 ASP A N 1
ATOM 847 C CA . ASP A 1 109 ? -31.216 33.564 -5.803 1.00 72.75 109 ASP A CA 1
ATOM 848 C C . ASP A 1 109 ? -32.443 33.891 -6.682 1.00 72.75 109 ASP A C 1
ATOM 850 O O . ASP A 1 109 ? -33.575 33.695 -6.254 1.00 72.75 109 ASP A O 1
ATOM 854 N N . ALA A 1 110 ? -32.235 34.247 -7.958 1.00 74.94 110 ALA A N 1
ATOM 855 C CA . ALA A 1 110 ? -33.325 34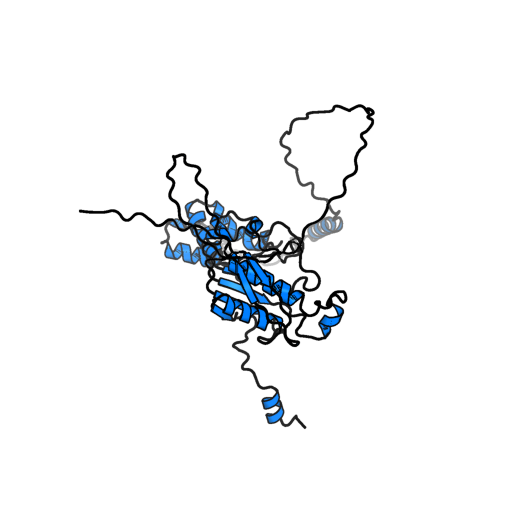.454 -8.918 1.00 74.94 110 ALA A CA 1
ATOM 856 C C . ALA A 1 110 ? -34.107 33.167 -9.249 1.00 74.94 110 ALA A C 1
ATOM 858 O O . ALA A 1 110 ? -35.314 33.224 -9.473 1.00 74.94 110 ALA A O 1
ATOM 859 N N . LEU A 1 111 ? -33.442 32.005 -9.266 1.00 68.06 111 LEU A N 1
ATOM 860 C CA . LEU A 1 111 ? -34.102 30.709 -9.457 1.00 68.06 111 LEU A CA 1
ATOM 861 C C . LEU A 1 111 ? -34.915 30.279 -8.232 1.00 68.06 111 LEU A C 1
ATOM 863 O O . LEU A 1 111 ? -35.964 29.661 -8.395 1.00 68.06 111 LEU A O 1
ATOM 867 N N . VAL A 1 112 ? -34.453 30.605 -7.022 1.00 73.31 112 VAL A N 1
ATOM 868 C CA . VAL A 1 112 ? -35.199 30.352 -5.779 1.00 73.31 112 VAL A CA 1
ATOM 869 C C . VAL A 1 112 ? -36.441 31.246 -5.715 1.00 73.31 112 VAL A C 1
ATOM 871 O O . VAL A 1 112 ? -37.530 30.732 -5.478 1.00 73.31 112 VAL A O 1
ATOM 874 N N . ASP A 1 113 ? -36.320 32.530 -6.066 1.00 76.12 113 ASP A N 1
ATOM 875 C CA . ASP A 1 113 ? -37.466 33.448 -6.150 1.00 76.12 113 ASP A CA 1
ATOM 876 C C . ASP A 1 113 ? -38.465 33.041 -7.256 1.00 76.12 113 ASP A C 1
ATOM 878 O O . ASP A 1 113 ? -39.681 33.180 -7.088 1.00 76.12 113 ASP A O 1
ATOM 882 N N . GLN A 1 114 ? -37.981 32.491 -8.382 1.00 70.88 114 GLN A N 1
ATOM 883 C CA . GLN A 1 114 ? -38.839 31.914 -9.429 1.00 70.88 114 GLN A CA 1
ATOM 884 C C . GLN A 1 114 ? -39.553 30.631 -8.982 1.00 70.88 114 GLN A C 1
ATOM 886 O O . GLN A 1 114 ? -40.685 30.385 -9.401 1.00 70.88 114 GLN A O 1
ATOM 891 N N . LEU A 1 115 ? -38.926 29.813 -8.131 1.00 65.88 115 LEU A N 1
ATOM 892 C CA . LEU A 1 115 ? -39.568 28.622 -7.573 1.00 65.88 115 LEU A CA 1
ATOM 893 C C . LEU A 1 115 ? -40.664 28.986 -6.565 1.00 65.88 115 LEU A C 1
ATOM 895 O O . LEU A 1 115 ? -41.709 28.343 -6.564 1.00 65.88 115 LEU A O 1
ATOM 899 N N . ASP A 1 116 ? -40.458 30.034 -5.767 1.00 67.06 116 ASP A N 1
ATOM 900 C CA . ASP A 1 116 ? -41.463 30.522 -4.816 1.00 67.06 116 ASP A CA 1
ATOM 901 C C . ASP A 1 116 ? -42.649 31.212 -5.519 1.00 67.06 116 ASP A C 1
ATOM 903 O O . ASP A 1 116 ? -43.774 31.189 -5.015 1.00 67.06 116 ASP A O 1
ATOM 907 N N . THR A 1 117 ? -42.443 31.776 -6.718 1.00 70.31 117 THR A N 1
ATOM 908 C CA . THR A 1 117 ? -43.543 32.296 -7.557 1.00 70.31 117 THR A CA 1
ATOM 909 C C . THR A 1 117 ? -44.306 31.199 -8.302 1.00 70.31 117 THR A C 1
ATOM 911 O O . THR A 1 117 ? -45.492 31.373 -8.593 1.00 70.31 117 THR A O 1
ATOM 914 N N . LEU A 1 118 ? -43.682 30.047 -8.565 1.00 56.72 118 LEU A N 1
ATOM 915 C CA . LEU A 1 118 ? -44.353 28.841 -9.055 1.00 56.72 118 LEU A CA 1
ATOM 916 C C . LEU A 1 118 ? -45.051 28.135 -7.890 1.00 56.72 118 LEU A C 1
ATOM 918 O O . LEU A 1 118 ? -44.632 27.081 -7.418 1.00 56.72 118 LEU A O 1
ATOM 922 N N . ASN A 1 119 ? -46.144 28.743 -7.433 1.00 53.34 119 ASN A N 1
ATOM 923 C CA . ASN A 1 119 ? -47.001 28.278 -6.351 1.00 53.34 119 ASN A CA 1
ATOM 924 C C . ASN A 1 119 ? -47.693 26.940 -6.705 1.00 53.34 119 ASN A C 1
ATOM 926 O O . ASN A 1 119 ? -48.892 26.871 -6.965 1.00 53.34 119 ASN A O 1
ATOM 930 N N . LEU A 1 120 ? -46.928 25.846 -6.697 1.00 51.81 120 LEU A N 1
ATOM 931 C CA . LEU A 1 120 ? -47.363 24.463 -6.939 1.00 51.81 120 LEU A CA 1
ATOM 932 C C . LEU A 1 120 ? -48.210 23.887 -5.790 1.00 51.81 120 LEU A C 1
ATOM 934 O O . LEU A 1 120 ? -48.476 22.689 -5.748 1.00 51.81 120 LEU A O 1
ATOM 938 N N . SER A 1 121 ? -48.662 24.737 -4.866 1.00 51.12 121 SER A N 1
ATOM 939 C CA . SER A 1 121 ? -49.539 24.366 -3.756 1.00 51.12 121 SER A CA 1
ATOM 940 C C . SER A 1 121 ? -51.031 24.615 -4.027 1.00 51.12 121 SER A C 1
ATOM 942 O O . SER A 1 121 ? -51.853 24.318 -3.166 1.00 51.12 121 SER A O 1
ATOM 944 N N . GLN A 1 122 ? -51.413 25.119 -5.210 1.00 51.91 122 GLN A N 1
ATOM 945 C CA . GLN A 1 122 ? -52.798 25.547 -5.481 1.00 51.91 122 GLN A CA 1
ATOM 946 C C . GLN A 1 122 ? -53.620 24.674 -6.447 1.00 51.91 122 GLN A C 1
ATOM 948 O O . GLN A 1 122 ? -54.742 25.046 -6.772 1.00 51.91 122 GLN A O 1
ATOM 953 N N . HIS A 1 123 ? -53.155 23.482 -6.840 1.00 48.09 123 HIS A N 1
ATOM 954 C CA . HIS A 1 123 ? -53.969 22.550 -7.641 1.00 48.09 123 HIS A CA 1
ATOM 955 C C . HIS A 1 123 ? -54.086 21.155 -7.012 1.00 48.09 123 HIS A C 1
ATOM 957 O O . HIS A 1 123 ? -53.615 20.160 -7.549 1.00 48.09 123 HIS A O 1
ATOM 963 N N . THR A 1 124 ? -54.774 21.087 -5.871 1.00 46.69 124 THR A N 1
ATOM 964 C CA . THR A 1 124 ? -55.528 19.892 -5.447 1.00 46.69 124 THR A CA 1
ATOM 965 C C . THR A 1 124 ? -56.847 20.331 -4.801 1.00 46.69 124 THR A C 1
ATOM 967 O O . THR A 1 124 ? -57.117 20.051 -3.636 1.00 46.69 124 THR A O 1
ATOM 970 N N . SER A 1 125 ? -57.649 21.095 -5.535 1.00 47.34 125 SER A N 1
ATOM 971 C CA . SER A 1 125 ? -59.077 21.275 -5.268 1.00 47.34 125 SER A CA 1
ATOM 972 C C . SER A 1 125 ? -59.820 20.582 -6.403 1.00 47.34 125 SER A C 1
ATOM 974 O O . SER A 1 125 ? -59.853 21.103 -7.508 1.00 47.34 125 SER A O 1
ATOM 976 N N . ASP A 1 126 ? -60.240 19.344 -6.138 1.00 51.69 126 ASP A N 1
ATOM 977 C CA . ASP A 1 126 ? -61.324 18.589 -6.799 1.00 51.69 126 ASP A CA 1
ATOM 978 C C . ASP A 1 126 ? -61.035 17.085 -6.758 1.00 51.69 126 ASP A C 1
ATOM 980 O O . ASP A 1 126 ? -60.766 16.456 -7.776 1.00 51.69 126 ASP A O 1
ATOM 984 N N . VAL A 1 127 ? -61.117 16.490 -5.563 1.00 51.81 127 VAL A N 1
ATOM 985 C CA . VAL A 1 127 ? -61.525 15.086 -5.408 1.00 51.81 127 VAL A CA 1
ATOM 986 C C . VAL A 1 127 ? -62.351 14.973 -4.123 1.00 51.81 127 VAL A C 1
ATOM 988 O O . VAL A 1 127 ? -61.809 14.936 -3.025 1.00 51.81 127 VAL A O 1
ATOM 991 N N . SER A 1 128 ? -63.669 14.990 -4.323 1.00 46.75 128 SER A N 1
ATOM 992 C CA . SER A 1 128 ? -64.738 14.321 -3.567 1.00 46.75 128 SER A CA 1
ATOM 993 C C . SER A 1 128 ? -64.653 14.216 -2.037 1.00 46.75 128 SER A C 1
ATOM 995 O O . SER A 1 128 ? -63.848 13.475 -1.476 1.00 46.75 128 SER A O 1
ATOM 997 N N . ASP A 1 129 ? -65.651 14.853 -1.435 1.00 50.97 129 ASP A N 1
ATOM 998 C CA . ASP A 1 129 ? -66.423 14.518 -0.235 1.00 50.97 129 ASP A CA 1
ATOM 999 C C . ASP A 1 129 ? -66.566 12.998 0.045 1.00 50.97 129 ASP A C 1
ATOM 1001 O O . ASP A 1 129 ? -67.597 12.383 -0.228 1.00 50.97 129 ASP A O 1
ATOM 1005 N N . TYR A 1 130 ? -65.507 12.370 0.565 1.00 52.47 130 TYR A N 1
ATOM 1006 C CA . TYR A 1 130 ? -65.582 11.080 1.251 1.00 52.47 130 TYR A CA 1
ATOM 1007 C C . TYR A 1 130 ? -65.253 11.287 2.727 1.00 52.47 130 TYR A C 1
ATOM 1009 O O . TYR A 1 130 ? -64.099 11.468 3.118 1.00 52.47 130 TYR A O 1
ATOM 1017 N N . ASP A 1 131 ? -66.311 11.226 3.525 1.00 54.94 131 ASP A N 1
ATOM 1018 C CA . ASP A 1 131 ? -66.327 11.009 4.966 1.00 54.94 131 ASP A CA 1
ATOM 1019 C C . ASP A 1 131 ? -65.657 9.656 5.282 1.00 54.94 131 ASP A C 1
ATOM 1021 O O . ASP A 1 131 ? -66.308 8.617 5.378 1.00 54.94 131 ASP A O 1
ATOM 1025 N N . SER A 1 132 ? -64.319 9.628 5.307 1.00 57.44 132 SER A N 1
ATOM 1026 C CA . SER A 1 132 ? -63.547 8.443 5.686 1.00 57.44 132 SER A CA 1
ATOM 1027 C C . SER A 1 132 ? -62.770 8.728 6.962 1.00 57.44 132 SER A C 1
ATOM 1029 O O . SER A 1 132 ? -61.819 9.514 6.944 1.00 57.44 132 SER A O 1
ATOM 1031 N N . ASP A 1 133 ? -63.185 8.058 8.036 1.00 60.00 133 ASP A N 1
ATOM 1032 C CA . ASP A 1 133 ? -62.532 7.881 9.334 1.00 60.00 133 ASP A CA 1
ATOM 1033 C C . ASP A 1 133 ? -60.997 7.966 9.274 1.00 60.00 133 ASP A C 1
ATOM 1035 O O . ASP A 1 133 ? -60.284 6.960 9.186 1.00 60.00 133 ASP A O 1
ATOM 1039 N N . TYR A 1 134 ? -60.454 9.184 9.332 1.00 61.00 134 TYR A N 1
ATOM 1040 C CA . TYR A 1 134 ? -59.013 9.406 9.375 1.00 61.00 134 TYR A CA 1
ATOM 1041 C C . TYR A 1 134 ? -58.534 9.173 10.810 1.00 61.00 134 TYR A C 1
ATOM 1043 O O . TYR A 1 134 ? -58.225 10.102 11.556 1.00 61.00 134 TYR A O 1
ATOM 1051 N N . GLU A 1 135 ? -58.506 7.898 11.203 1.00 69.19 135 GLU A N 1
ATOM 1052 C CA . GLU A 1 135 ? -57.846 7.412 12.413 1.00 69.19 135 GLU A CA 1
ATOM 1053 C C . GLU A 1 135 ? -56.418 7.996 12.448 1.00 69.19 135 GLU A C 1
ATOM 1055 O O . GLU A 1 135 ? -55.611 7.752 11.536 1.00 69.19 135 GLU A O 1
ATOM 1060 N N . PRO A 1 136 ? -56.080 8.830 13.449 1.00 66.75 136 PRO A N 1
ATOM 1061 C CA . PRO A 1 136 ? -54.795 9.505 13.497 1.00 66.75 136 PRO A CA 1
ATOM 1062 C C . PRO A 1 136 ? -53.679 8.463 13.585 1.00 66.75 136 PRO A C 1
ATOM 1064 O O . PRO A 1 136 ? -53.526 7.781 14.598 1.00 66.75 136 PRO A O 1
ATOM 1067 N N . LYS A 1 137 ? -52.869 8.357 12.519 1.00 74.12 137 LYS A N 1
ATOM 1068 C CA . LYS A 1 137 ? -51.742 7.415 12.464 1.00 74.12 137 LYS A CA 1
ATOM 1069 C C . LYS A 1 137 ? -50.899 7.557 13.741 1.00 74.12 137 LYS A C 1
ATOM 1071 O O . LYS A 1 137 ? -50.421 8.661 14.029 1.00 74.12 137 LYS A O 1
ATOM 1076 N N . PRO A 1 138 ? -50.701 6.471 14.512 1.00 75.00 138 PRO A N 1
ATOM 1077 C CA . PRO A 1 138 ? -50.034 6.546 15.800 1.00 75.00 138 PRO A CA 1
ATOM 1078 C C . PRO A 1 138 ? -48.625 7.105 15.622 1.00 75.00 138 PRO A C 1
ATOM 1080 O O . PRO A 1 138 ? -47.855 6.637 14.778 1.00 75.00 138 PRO A O 1
ATOM 1083 N N . LYS A 1 139 ? -48.285 8.124 16.424 1.00 79.69 139 LYS A N 1
ATOM 1084 C CA . LYS A 1 139 ? -46.950 8.732 16.410 1.00 79.69 139 LYS A CA 1
ATOM 1085 C C . LYS A 1 139 ? -45.906 7.623 16.601 1.00 79.69 139 LYS A C 1
ATOM 1087 O O . LYS A 1 139 ? -46.054 6.821 17.530 1.00 79.69 139 LYS A O 1
ATOM 1092 N N . PRO A 1 140 ? -44.867 7.546 15.750 1.00 79.06 140 PRO A N 1
ATOM 1093 C CA . PRO A 1 140 ? -43.870 6.494 15.853 1.00 79.06 140 PRO A CA 1
ATOM 1094 C C . PRO A 1 140 ? -43.236 6.539 17.243 1.00 79.06 140 PRO A C 1
ATOM 1096 O O . PRO A 1 140 ? -42.716 7.572 17.668 1.00 79.06 140 PRO A O 1
ATOM 1099 N N . LYS A 1 141 ? -43.310 5.415 17.966 1.00 81.75 141 LYS A N 1
ATOM 1100 C CA . LYS A 1 141 ? -42.691 5.288 19.289 1.00 81.75 141 LYS A CA 1
ATOM 1101 C C . LYS A 1 141 ? -41.188 5.582 19.158 1.00 81.75 141 LYS A C 1
ATOM 1103 O O . LYS A 1 141 ? -40.576 5.116 18.189 1.00 81.75 141 LYS A O 1
ATOM 1108 N N . PRO A 1 142 ? -40.584 6.336 20.096 1.00 81.50 142 PRO A N 1
ATOM 1109 C CA . PRO A 1 142 ? -39.155 6.617 20.052 1.00 81.50 142 PRO A CA 1
ATOM 1110 C C . PRO A 1 142 ? -38.387 5.294 20.023 1.00 81.50 142 PRO A C 1
ATOM 1112 O O . PRO A 1 142 ? -38.584 4.428 20.877 1.00 81.50 142 PRO A O 1
ATOM 1115 N N . ARG A 1 143 ? -37.549 5.111 18.996 1.00 82.62 143 ARG A N 1
ATOM 1116 C CA . ARG A 1 143 ? -36.747 3.893 18.845 1.00 82.62 143 ARG A CA 1
ATOM 1117 C C . ARG A 1 143 ? -35.742 3.834 19.989 1.00 82.62 143 ARG A C 1
ATOM 1119 O O . ARG A 1 143 ? -34.977 4.779 20.177 1.00 82.62 143 ARG A O 1
ATOM 1126 N N . GLN A 1 144 ? -35.743 2.736 20.741 1.00 85.81 144 GLN A N 1
ATOM 1127 C CA . GLN A 1 144 ? -34.723 2.529 21.762 1.00 85.81 144 GLN A CA 1
ATOM 1128 C C . GLN A 1 144 ? -33.341 2.391 21.099 1.00 85.81 144 GLN A C 1
ATOM 1130 O O . GLN A 1 144 ? -33.236 1.736 20.056 1.00 85.81 144 GLN A O 1
ATOM 1135 N N . PRO A 1 145 ? -32.286 3.010 21.662 1.00 88.00 145 PRO A N 1
ATOM 1136 C CA . PRO A 1 145 ? -30.933 2.857 21.150 1.00 88.00 145 PRO A CA 1
ATOM 1137 C C . PRO A 1 145 ? -30.490 1.394 21.180 1.00 88.00 145 PRO A C 1
ATOM 1139 O O . PRO A 1 145 ? -30.732 0.670 22.142 1.00 88.00 145 PRO A O 1
ATOM 1142 N N . PHE A 1 146 ? -29.798 0.963 20.131 1.00 89.25 146 PHE A N 1
ATOM 1143 C CA . PHE A 1 146 ? -29.224 -0.373 20.077 1.00 89.25 146 PHE A CA 1
ATOM 1144 C C . PHE A 1 146 ? -27.969 -0.462 20.957 1.00 89.25 146 PHE A C 1
ATOM 1146 O O . PHE A 1 146 ? -26.995 0.266 20.744 1.00 89.25 146 PHE A O 1
ATOM 1153 N N . HIS A 1 147 ? -27.962 -1.379 21.926 1.00 92.69 147 HIS A N 1
ATOM 1154 C CA . HIS A 1 147 ? -26.824 -1.603 22.819 1.00 92.69 147 HIS A CA 1
ATOM 1155 C C . HIS A 1 147 ? -25.705 -2.390 22.123 1.00 92.69 147 HIS A C 1
ATOM 1157 O O . HIS A 1 147 ? -25.515 -3.578 22.365 1.00 92.69 147 HIS A O 1
ATOM 1163 N N . PHE A 1 148 ? -24.921 -1.716 21.280 1.00 95.62 148 PHE A N 1
ATOM 1164 C CA . PHE A 1 148 ? -23.849 -2.343 20.496 1.00 95.62 148 PHE A CA 1
ATOM 1165 C C . PHE A 1 148 ? -22.868 -3.181 21.337 1.00 95.62 148 PHE A C 1
ATOM 1167 O O . PHE A 1 148 ? -22.492 -4.278 20.940 1.00 95.62 148 PHE A O 1
ATOM 1174 N N . PHE A 1 149 ? -22.486 -2.709 22.528 1.00 96.31 149 PHE A N 1
ATOM 1175 C CA . PHE A 1 149 ? -21.555 -3.431 23.406 1.00 96.31 149 PHE A CA 1
ATOM 1176 C C . PHE A 1 149 ? -22.175 -4.579 24.210 1.00 96.31 149 PHE A C 1
ATOM 1178 O O . PHE A 1 149 ? -21.431 -5.303 24.867 1.00 96.31 149 PHE A O 1
ATOM 1185 N N . ALA A 1 150 ? -23.496 -4.764 24.144 1.00 96.81 150 ALA A N 1
ATOM 1186 C CA . ALA A 1 150 ? -24.146 -5.966 24.662 1.00 96.81 150 ALA A CA 1
ATOM 1187 C C . ALA A 1 150 ? -23.983 -7.162 23.707 1.00 96.81 150 ALA A C 1
ATOM 1189 O O . ALA A 1 150 ? -24.196 -8.302 24.110 1.00 96.81 150 ALA A O 1
ATOM 1190 N N . LEU A 1 151 ? -23.579 -6.921 22.452 1.00 97.38 151 LEU A N 1
ATOM 1191 C CA . LEU A 1 151 ? -23.229 -7.987 21.520 1.00 97.38 151 LEU A CA 1
ATOM 1192 C C . LEU A 1 151 ? -21.938 -8.703 21.949 1.00 97.38 151 LEU A C 1
ATOM 1194 O O . LEU A 1 151 ? -21.024 -8.034 22.437 1.00 97.38 151 LEU A O 1
ATOM 1198 N N . PRO A 1 152 ? -21.794 -10.011 21.671 1.00 97.88 152 PRO A N 1
ATOM 1199 C CA . PRO A 1 152 ? -20.512 -10.718 21.715 1.00 97.88 152 PRO A CA 1
ATOM 1200 C C . PRO A 1 152 ? -19.432 -10.060 20.839 1.00 97.88 152 PRO A C 1
ATOM 1202 O O . PRO A 1 152 ? -19.739 -9.394 19.846 1.00 97.88 152 PRO A O 1
ATOM 1205 N N . SER A 1 153 ? -18.158 -10.232 21.206 1.00 96.94 153 SER A N 1
ATOM 1206 C CA . SER A 1 153 ? -17.002 -9.642 20.504 1.00 96.94 153 SER A CA 1
ATOM 1207 C C . SER A 1 153 ? -16.965 -9.974 19.024 1.00 96.94 153 SER A C 1
ATOM 1209 O O . SER A 1 153 ? -16.665 -9.113 18.205 1.00 96.94 153 SER A O 1
ATOM 1211 N N . GLU A 1 154 ? -17.315 -11.203 18.687 1.00 97.19 154 GLU A N 1
ATOM 1212 C CA . GLU A 1 154 ? -17.239 -11.770 17.348 1.00 97.19 154 GLU A CA 1
ATOM 1213 C C . GLU A 1 154 ? -18.201 -11.028 16.416 1.00 97.19 154 GLU A C 1
ATOM 1215 O O . GLU A 1 154 ? -17.833 -10.634 15.309 1.00 97.19 154 GLU A O 1
ATOM 1220 N N . LEU A 1 155 ? -19.418 -10.749 16.902 1.00 97.88 155 LEU A N 1
ATOM 1221 C CA . LEU A 1 155 ? -20.413 -9.986 16.151 1.00 97.88 155 LEU A CA 1
ATOM 1222 C C . LEU A 1 155 ? -20.002 -8.521 16.003 1.00 97.88 155 LEU A C 1
ATOM 1224 O O . LEU A 1 155 ? -20.170 -7.954 14.925 1.00 97.88 155 LEU A O 1
ATOM 1228 N N . ARG A 1 156 ? -19.428 -7.909 17.048 1.00 97.44 156 ARG A N 1
ATOM 1229 C CA . ARG A 1 156 ? -18.931 -6.525 16.965 1.00 97.44 156 ARG A CA 1
ATOM 1230 C C . ARG A 1 156 ? -17.820 -6.397 15.930 1.00 97.44 156 ARG A C 1
ATOM 1232 O O . ARG A 1 156 ? -17.904 -5.520 15.075 1.00 97.44 156 ARG A O 1
ATOM 1239 N N . ILE A 1 157 ? -16.834 -7.296 15.965 1.00 97.00 157 ILE A N 1
ATOM 1240 C CA . ILE A 1 157 ? -15.738 -7.339 14.990 1.00 97.00 157 ILE A CA 1
ATOM 1241 C C . ILE A 1 157 ? -16.305 -7.499 13.584 1.00 97.00 157 ILE A C 1
ATOM 1243 O O . ILE A 1 157 ? -15.952 -6.721 12.704 1.00 97.00 157 ILE A O 1
ATOM 1247 N N . ARG A 1 158 ? -17.248 -8.427 13.376 1.00 97.94 158 ARG A N 1
ATOM 1248 C CA . ARG A 1 158 ? -17.832 -8.646 12.050 1.00 97.94 158 ARG A CA 1
ATOM 1249 C C . ARG A 1 158 ? -18.581 -7.425 11.517 1.00 97.94 158 ARG A C 1
ATOM 1251 O O . ARG A 1 158 ? -18.466 -7.104 10.337 1.00 97.94 158 ARG A O 1
ATOM 1258 N N . ILE A 1 159 ? -19.324 -6.724 12.373 1.00 97.12 159 ILE A N 1
ATOM 1259 C CA . ILE A 1 159 ? -19.989 -5.466 12.003 1.00 97.12 159 ILE A CA 1
ATOM 1260 C C . ILE A 1 159 ? -18.947 -4.404 11.633 1.00 97.12 159 ILE A C 1
ATOM 1262 O O . ILE A 1 159 ? -19.089 -3.726 10.619 1.00 97.12 159 ILE A O 1
ATOM 1266 N N . LEU A 1 160 ? -17.889 -4.268 12.432 1.00 97.50 160 LEU A N 1
ATOM 1267 C CA . LEU A 1 160 ? -16.826 -3.297 12.186 1.00 97.50 160 LEU A CA 1
ATOM 1268 C C . LEU A 1 160 ? -16.050 -3.601 10.900 1.00 97.50 160 LEU A C 1
ATOM 1270 O O . LEU A 1 160 ? -15.766 -2.673 10.152 1.00 97.50 160 LEU A O 1
ATOM 1274 N N . GLU A 1 161 ? -15.770 -4.867 10.589 1.00 97.31 161 GLU A N 1
ATOM 1275 C CA . GLU A 1 161 ? -15.156 -5.277 9.319 1.00 97.31 161 GLU A CA 1
ATOM 1276 C C . GLU A 1 161 ? -15.975 -4.797 8.118 1.00 97.31 161 GLU A C 1
ATOM 1278 O O . GLU A 1 161 ? -15.414 -4.217 7.190 1.00 97.31 161 GLU A O 1
ATOM 1283 N N . LEU A 1 162 ? -17.299 -4.980 8.153 1.00 95.94 162 LEU A N 1
ATOM 1284 C CA . LEU A 1 162 ? -18.193 -4.556 7.070 1.00 95.94 162 LEU A CA 1
ATOM 1285 C C . LEU A 1 162 ? -18.205 -3.034 6.870 1.00 95.94 162 LEU A C 1
ATOM 1287 O O . LEU A 1 162 ? -18.389 -2.567 5.750 1.00 95.94 162 LEU A O 1
ATOM 1291 N N . LEU A 1 163 ? -18.020 -2.261 7.942 1.00 95.50 163 LEU A N 1
ATOM 1292 C CA . LEU A 1 163 ? -18.054 -0.797 7.901 1.00 95.50 163 LEU A CA 1
ATOM 1293 C C . LEU A 1 163 ? -16.692 -0.168 7.579 1.00 95.50 163 LEU A C 1
ATOM 1295 O O . LEU A 1 163 ? -16.633 0.904 6.977 1.00 95.50 163 LEU A O 1
ATOM 1299 N N . LEU A 1 164 ? -15.604 -0.790 8.034 1.00 97.19 164 LEU A N 1
ATOM 1300 C CA . LEU A 1 164 ? -14.264 -0.199 8.021 1.00 97.19 164 LEU A CA 1
ATOM 1301 C C . LEU A 1 164 ? -13.390 -0.710 6.879 1.00 97.19 164 LEU A C 1
ATOM 1303 O O . LEU A 1 164 ? -12.430 -0.024 6.519 1.00 97.19 164 LEU A O 1
ATOM 1307 N N . THR A 1 165 ? -13.710 -1.862 6.288 1.00 96.56 165 THR A N 1
ATOM 1308 C CA . THR A 1 165 ? -12.963 -2.388 5.140 1.00 96.56 165 THR A CA 1
ATOM 1309 C C . THR A 1 165 ? -13.277 -1.569 3.894 1.00 96.56 165 THR A C 1
ATOM 1311 O O . THR A 1 165 ? -14.431 -1.375 3.519 1.00 96.56 165 THR A O 1
ATOM 1314 N N . GLN A 1 166 ? -12.231 -1.094 3.237 1.00 95.25 166 GLN A N 1
ATOM 1315 C CA . GLN A 1 166 ? -12.287 -0.320 2.014 1.00 95.25 166 GLN A CA 1
ATOM 1316 C C . GLN A 1 166 ? -11.912 -1.221 0.837 1.00 95.25 166 GLN A C 1
ATOM 1318 O O . GLN A 1 166 ? -10.891 -1.909 0.889 1.00 95.25 166 GLN A O 1
ATOM 1323 N N . PRO A 1 167 ? -12.691 -1.203 -0.257 1.00 92.06 167 PRO A N 1
ATOM 1324 C CA . PRO A 1 167 ? -12.358 -1.986 -1.443 1.00 92.06 167 PRO A CA 1
ATOM 1325 C C . PRO A 1 167 ? -11.129 -1.435 -2.176 1.00 92.06 167 PRO A C 1
ATOM 1327 O O . PRO A 1 167 ? -10.489 -2.153 -2.936 1.00 92.06 167 PRO A O 1
ATOM 1330 N N . LYS A 1 168 ? -10.813 -0.149 -1.978 1.00 92.31 168 LYS A N 1
ATOM 1331 C CA . LYS A 1 168 ? -9.698 0.543 -2.623 1.00 92.31 168 LYS A CA 1
ATOM 1332 C C . LYS A 1 168 ? -8.593 0.837 -1.619 1.00 92.31 168 LYS A C 1
ATOM 1334 O O . LYS A 1 168 ? -8.864 1.117 -0.452 1.00 92.31 168 LYS A O 1
ATOM 1339 N N . THR A 1 169 ? -7.362 0.854 -2.116 1.00 96.00 169 THR A N 1
ATOM 1340 C CA . THR A 1 169 ? -6.189 1.285 -1.355 1.00 96.00 169 THR A CA 1
ATOM 1341 C C . THR A 1 169 ? -6.368 2.708 -0.838 1.00 96.00 169 THR A C 1
ATOM 1343 O O . THR A 1 169 ? -6.733 3.622 -1.578 1.00 96.00 169 THR A O 1
ATOM 1346 N N . ILE A 1 170 ? -6.091 2.889 0.450 1.00 96.94 170 ILE A N 1
ATOM 1347 C CA . ILE A 1 170 ? -6.207 4.167 1.141 1.00 96.94 170 ILE A CA 1
ATOM 1348 C C . ILE A 1 170 ? -4.984 5.023 0.802 1.00 96.94 170 ILE A C 1
ATOM 1350 O O . ILE A 1 170 ? -3.846 4.644 1.082 1.00 96.94 170 ILE A O 1
ATOM 1354 N N . ASP A 1 171 ? -5.229 6.198 0.226 1.00 95.62 171 ASP A N 1
ATOM 1355 C CA . ASP A 1 171 ? -4.221 7.204 -0.128 1.00 95.62 171 ASP A CA 1
ATOM 1356 C C . ASP A 1 171 ? -4.632 8.589 0.414 1.00 95.62 171 ASP A C 1
ATOM 1358 O O . ASP A 1 171 ? -5.715 8.756 0.972 1.00 95.62 171 ASP A O 1
ATOM 1362 N N . LEU A 1 172 ? -3.789 9.611 0.253 1.00 93.88 172 LEU A N 1
ATOM 1363 C CA . LEU A 1 172 ? -4.123 11.021 0.450 1.00 93.88 172 LEU A CA 1
ATOM 1364 C C . LEU A 1 172 ? -5.077 11.536 -0.641 1.00 93.88 172 LEU A C 1
ATOM 1366 O O . LEU A 1 172 ? -4.737 12.432 -1.405 1.00 93.88 172 LEU A O 1
ATOM 1370 N N . ASP A 1 173 ? -6.291 11.005 -0.693 1.00 90.12 173 ASP A N 1
ATOM 1371 C CA . ASP A 1 173 ? -7.312 11.401 -1.659 1.00 90.12 173 ASP A CA 1
ATOM 1372 C C . ASP A 1 173 ? -8.151 12.590 -1.127 1.00 90.12 173 ASP A C 1
ATOM 1374 O O . ASP A 1 173 ? -8.574 12.587 0.038 1.00 90.12 173 ASP A O 1
ATOM 1378 N N . PRO A 1 174 ? -8.413 13.643 -1.930 1.00 89.38 174 PRO A N 1
ATOM 1379 C CA . PRO A 1 174 ? -9.300 14.742 -1.527 1.00 89.38 174 PRO A CA 1
ATOM 1380 C C . PRO A 1 174 ? -10.730 14.291 -1.160 1.00 89.38 174 PRO A C 1
ATOM 1382 O O . PRO A 1 174 ? -11.397 14.948 -0.353 1.00 89.38 174 PRO A O 1
ATOM 1385 N N . THR A 1 175 ? -11.200 13.169 -1.704 1.00 90.88 175 THR A N 1
ATOM 1386 C CA . THR A 1 175 ? -12.526 12.593 -1.445 1.00 90.88 175 THR A CA 1
ATOM 1387 C C . THR A 1 175 ? -12.631 11.872 -0.101 1.00 90.88 175 THR A C 1
ATOM 1389 O O . THR A 1 175 ? -13.748 11.647 0.363 1.00 90.88 175 THR A O 1
ATOM 1392 N N . ASN A 1 176 ? -11.513 11.622 0.596 1.00 91.75 176 ASN A N 1
ATOM 1393 C CA . ASN A 1 176 ? -11.485 10.955 1.907 1.00 91.75 176 ASN A CA 1
ATOM 1394 C C . ASN A 1 176 ? -12.391 11.607 2.958 1.00 91.75 176 ASN A C 1
ATOM 1396 O O . ASN A 1 176 ? -12.911 10.930 3.842 1.00 91.75 176 ASN A O 1
ATOM 1400 N N . SER A 1 177 ? -12.606 12.922 2.863 1.00 90.94 177 SER A N 1
ATOM 1401 C CA . SER A 1 177 ? -13.533 13.654 3.739 1.00 90.94 177 SER A CA 1
ATOM 1402 C C . SER A 1 177 ? -14.985 13.171 3.630 1.00 90.94 177 SER A C 1
ATOM 1404 O O . SER A 1 177 ? -15.756 13.331 4.572 1.00 90.94 177 SER A O 1
ATOM 1406 N N . ARG A 1 178 ? -15.356 12.575 2.494 1.00 91.88 178 ARG A N 1
ATOM 1407 C CA . ARG A 1 178 ? -16.688 12.028 2.220 1.00 91.88 178 ARG A CA 1
ATOM 1408 C C . ARG A 1 178 ? -16.710 10.506 2.310 1.00 91.88 178 ARG A C 1
ATOM 1410 O O . ARG A 1 178 ? -17.696 9.964 2.789 1.00 91.88 178 ARG A O 1
ATOM 1417 N N . THR A 1 179 ? -15.645 9.833 1.874 1.00 91.12 179 THR A N 1
ATOM 1418 C CA . THR A 1 179 ? -15.597 8.365 1.784 1.00 91.12 179 THR A CA 1
ATOM 1419 C C . THR A 1 179 ? -15.112 7.700 3.072 1.00 91.12 179 THR A C 1
ATOM 1421 O O . THR A 1 179 ? -15.743 6.763 3.542 1.00 91.12 179 THR A O 1
ATOM 1424 N N . LEU A 1 180 ? -14.038 8.206 3.688 1.00 93.25 180 LEU A N 1
ATOM 1425 C CA . LEU A 1 180 ? -13.419 7.587 4.869 1.00 93.25 180 LEU A CA 1
ATOM 1426 C C . LEU A 1 180 ? -13.873 8.221 6.182 1.00 93.25 180 LEU A C 1
ATOM 1428 O O . LEU A 1 180 ? -14.107 7.524 7.167 1.00 93.25 180 LEU A O 1
ATOM 1432 N N . LEU A 1 181 ? -14.001 9.550 6.214 1.00 93.06 181 LEU A N 1
ATOM 1433 C CA . LEU A 1 181 ? -14.290 10.283 7.447 1.00 93.06 181 LEU A CA 1
ATOM 1434 C C . LEU A 1 181 ? -15.555 9.795 8.177 1.00 93.06 181 LEU A C 1
ATOM 1436 O O . LEU A 1 181 ? -15.494 9.710 9.403 1.00 93.06 181 LEU A O 1
ATOM 1440 N N . PRO A 1 182 ? -16.676 9.450 7.504 1.00 93.12 182 PRO A N 1
ATOM 1441 C CA . PRO A 1 182 ? -17.846 8.917 8.199 1.00 93.12 182 PRO A CA 1
ATOM 1442 C C . PRO A 1 182 ? -17.543 7.641 8.990 1.00 93.12 182 PRO A C 1
ATOM 1444 O O . PRO A 1 182 ? -17.976 7.529 10.134 1.00 93.12 182 PRO A O 1
ATOM 1447 N N . ALA A 1 183 ? -16.752 6.727 8.423 1.00 92.50 183 ALA A N 1
ATOM 1448 C CA . ALA A 1 183 ? -16.364 5.480 9.076 1.00 92.50 183 ALA A CA 1
ATOM 1449 C C . ALA A 1 183 ? -15.381 5.733 10.235 1.00 92.50 183 ALA A C 1
ATOM 1451 O O . ALA A 1 183 ? -15.532 5.183 11.325 1.00 92.50 183 ALA A O 1
ATOM 1452 N N . LEU A 1 184 ? -14.437 6.663 10.050 1.00 94.19 184 LEU A N 1
ATOM 1453 C CA . LEU A 1 184 ? -13.466 7.047 11.081 1.00 94.19 184 LEU A CA 1
ATOM 1454 C C . LEU A 1 184 ? -14.095 7.740 12.300 1.00 94.19 184 LEU A C 1
ATOM 1456 O O . LEU A 1 184 ? -13.463 7.808 13.352 1.00 94.19 184 LEU A O 1
ATOM 1460 N N . ARG A 1 185 ? -15.346 8.218 12.220 1.00 95.38 185 ARG A N 1
ATOM 1461 C CA . ARG A 1 185 ? -16.060 8.761 13.393 1.00 95.38 185 ARG A CA 1
ATOM 1462 C C . ARG A 1 185 ? -16.231 7.733 14.509 1.00 95.38 185 ARG A C 1
ATOM 1464 O O . ARG A 1 185 ? -16.305 8.128 15.671 1.00 95.38 185 ARG A O 1
ATOM 1471 N N . LEU A 1 186 ? -16.230 6.438 14.180 1.00 94.75 186 LEU A N 1
ATOM 1472 C CA . LEU A 1 186 ? -16.283 5.355 15.166 1.00 94.75 186 LEU A CA 1
ATOM 1473 C C . LEU A 1 186 ? -15.135 5.443 16.179 1.00 94.75 186 LEU A C 1
ATOM 1475 O O . LEU A 1 186 ? -15.325 5.137 17.354 1.00 94.75 186 LEU A O 1
ATOM 1479 N N . PHE A 1 187 ? -13.979 5.967 15.767 1.00 95.69 187 PHE A N 1
ATOM 1480 C CA . PHE A 1 187 ? -12.803 6.095 16.627 1.00 95.69 187 PHE A CA 1
ATOM 1481 C C . PHE A 1 187 ? -13.019 7.091 17.777 1.00 95.69 187 PHE A C 1
ATOM 1483 O O . PHE A 1 187 ? -12.266 7.085 18.743 1.00 95.69 187 PHE A O 1
ATOM 1490 N N . PHE A 1 188 ? -14.046 7.940 17.703 1.00 96.62 188 PHE A N 1
ATOM 1491 C CA . PHE A 1 188 ? -14.313 8.978 18.700 1.00 96.62 188 PHE A CA 1
ATOM 1492 C C . PHE A 1 188 ? -15.494 8.655 19.625 1.00 96.62 188 PHE A C 1
ATOM 1494 O O . PHE A 1 188 ? -15.844 9.478 20.465 1.00 96.62 188 PHE A O 1
ATOM 1501 N N . VAL A 1 189 ? -16.118 7.478 19.495 1.00 95.56 189 VAL A N 1
ATOM 1502 C CA . VAL A 1 189 ? -17.311 7.119 20.284 1.00 95.56 189 VAL A CA 1
ATOM 1503 C C . VAL A 1 189 ? -16.951 6.753 21.728 1.00 95.56 189 VAL A C 1
ATOM 1505 O O . VAL A 1 189 ? -17.565 7.235 22.673 1.00 95.56 189 VAL A O 1
ATOM 1508 N N . SER A 1 190 ? -15.972 5.868 21.912 1.00 96.88 190 SER A N 1
ATOM 1509 C CA . SER A 1 190 ? -15.464 5.436 23.222 1.00 96.88 190 SER A CA 1
ATOM 1510 C C . SER A 1 190 ? -14.083 4.803 23.055 1.00 96.88 190 SER A C 1
ATOM 1512 O O . SER A 1 190 ? -13.730 4.408 21.946 1.00 96.88 190 SER A O 1
ATOM 1514 N N . ARG A 1 191 ? -13.322 4.641 24.147 1.00 97.38 191 ARG A N 1
ATOM 1515 C CA . ARG A 1 191 ? -12.012 3.961 24.104 1.00 97.38 191 ARG A CA 1
ATOM 1516 C C . ARG A 1 191 ? -12.129 2.528 23.581 1.00 97.38 191 ARG A C 1
ATOM 1518 O O . ARG A 1 191 ? -11.437 2.166 22.646 1.00 97.38 191 ARG A O 1
ATOM 1525 N N . ARG A 1 192 ? -13.104 1.766 24.086 1.00 96.38 192 ARG A N 1
ATOM 1526 C CA . ARG A 1 192 ? -13.359 0.395 23.621 1.00 96.38 192 ARG A CA 1
ATOM 1527 C C . ARG A 1 192 ? -13.706 0.334 22.129 1.00 96.38 192 ARG A C 1
ATOM 1529 O O . ARG A 1 192 ? -13.230 -0.557 21.439 1.00 96.38 192 ARG A O 1
ATOM 1536 N N . MET A 1 193 ? -14.518 1.275 21.630 1.00 97.31 193 MET A N 1
ATOM 1537 C CA . MET A 1 193 ? -14.813 1.358 20.191 1.00 97.31 193 MET A CA 1
ATOM 1538 C C . MET A 1 193 ? -13.552 1.683 19.394 1.00 97.31 193 MET A C 1
ATOM 1540 O O . MET A 1 193 ? -13.323 1.084 18.353 1.00 97.31 193 MET A O 1
ATOM 1544 N N . HIS A 1 194 ? -12.751 2.634 19.873 1.00 97.75 194 HIS A N 1
ATOM 1545 C CA . HIS A 1 194 ? -11.500 3.029 19.236 1.00 97.75 194 HIS A CA 1
ATOM 1546 C C . HIS A 1 194 ? -10.532 1.850 19.117 1.00 97.75 194 HIS A C 1
ATOM 1548 O O . HIS A 1 194 ? -10.043 1.595 18.019 1.00 97.75 194 HIS A O 1
ATOM 1554 N N . ASP A 1 195 ? -10.319 1.098 20.196 1.00 96.88 195 ASP A N 1
ATOM 1555 C CA . ASP A 1 195 ? -9.390 -0.034 20.217 1.00 96.88 195 ASP A CA 1
ATOM 1556 C C . ASP A 1 195 ? -9.828 -1.136 19.233 1.00 96.88 195 ASP A C 1
ATOM 1558 O O . ASP A 1 195 ? -9.030 -1.585 18.408 1.00 96.88 195 ASP A O 1
ATOM 1562 N N . GLU A 1 196 ? -11.112 -1.525 19.256 1.00 97.25 196 GLU A N 1
ATOM 1563 C CA . GLU A 1 196 ? -11.662 -2.540 18.342 1.00 97.25 196 GLU A CA 1
ATOM 1564 C C . GLU A 1 196 ? -11.643 -2.051 16.878 1.00 97.25 196 GLU A C 1
ATOM 1566 O O . GLU A 1 196 ? -11.187 -2.761 15.979 1.00 97.25 196 GLU A O 1
ATOM 1571 N N . ALA A 1 197 ? -12.094 -0.820 16.622 1.00 97.75 197 ALA A N 1
ATOM 1572 C CA . ALA A 1 197 ? -12.229 -0.272 15.274 1.00 97.75 197 ALA A CA 1
ATOM 1573 C C . ALA A 1 197 ? -10.879 0.062 14.625 1.00 97.75 197 ALA A C 1
ATOM 1575 O O . ALA A 1 197 ? -10.687 -0.213 13.441 1.00 97.75 197 ALA A O 1
ATOM 1576 N N . SER A 1 198 ? -9.940 0.654 15.368 1.00 97.62 198 SER A N 1
ATOM 1577 C CA . SER A 1 198 ? -8.629 1.031 14.825 1.00 97.62 198 SER A CA 1
ATOM 1578 C C . SER A 1 198 ? -7.846 -0.200 14.385 1.00 97.62 198 SER A C 1
ATOM 1580 O O . SER A 1 198 ? -7.394 -0.242 13.240 1.00 97.62 198 SER A O 1
ATOM 1582 N N . HIS A 1 199 ? -7.800 -1.239 15.224 1.00 96.94 199 HIS A N 1
ATOM 1583 C CA . HIS A 1 199 ? -7.143 -2.493 14.876 1.00 96.94 199 HIS A CA 1
ATOM 1584 C C . HIS A 1 199 ? -7.721 -3.091 13.588 1.00 96.94 199 HIS A C 1
ATOM 1586 O O . HIS A 1 199 ? -6.962 -3.428 12.682 1.00 96.94 199 HIS A O 1
ATOM 1592 N N . ILE A 1 200 ? -9.051 -3.171 13.459 1.00 97.88 200 ILE A N 1
ATOM 1593 C CA . ILE A 1 200 ? -9.697 -3.697 12.245 1.00 97.88 200 ILE A CA 1
ATOM 1594 C C . ILE A 1 200 ? -9.363 -2.827 11.034 1.00 97.88 200 ILE A C 1
ATOM 1596 O O . ILE A 1 200 ? -8.919 -3.347 10.012 1.00 97.88 200 ILE A O 1
ATOM 1600 N N . PHE A 1 201 ? -9.528 -1.509 11.141 1.00 98.19 201 PHE A N 1
ATOM 1601 C CA . PHE A 1 201 ? -9.299 -0.589 10.032 1.00 98.19 201 PHE A CA 1
ATOM 1602 C C . PHE A 1 201 ? -7.861 -0.660 9.508 1.00 98.19 201 PHE A C 1
ATOM 1604 O O . PHE A 1 201 ? -7.661 -0.771 8.301 1.00 98.19 201 PHE A O 1
ATOM 1611 N N . TYR A 1 202 ? -6.853 -0.621 10.380 1.00 98.25 202 TYR A N 1
ATOM 1612 C CA . TYR A 1 202 ? -5.459 -0.649 9.934 1.00 98.25 202 TYR A CA 1
ATOM 1613 C C . TYR A 1 202 ? -4.999 -2.052 9.522 1.00 98.25 202 TYR A C 1
ATOM 1615 O O . TYR A 1 202 ? -4.205 -2.172 8.592 1.00 98.25 202 TYR A O 1
ATOM 1623 N N . ALA A 1 203 ? -5.516 -3.118 10.139 1.00 97.88 203 ALA A N 1
ATOM 1624 C CA . ALA A 1 203 ? -5.098 -4.481 9.815 1.00 97.88 203 ALA A CA 1
ATOM 1625 C C . ALA A 1 203 ? -5.719 -5.040 8.526 1.00 97.88 203 ALA A C 1
ATOM 1627 O O . ALA A 1 203 ? -5.116 -5.912 7.900 1.00 97.88 203 ALA A O 1
ATOM 1628 N N . THR A 1 204 ? -6.918 -4.592 8.144 1.00 97.56 204 THR A N 1
ATOM 1629 C CA . THR A 1 204 ? -7.646 -5.131 6.978 1.00 97.56 204 THR A CA 1
ATOM 1630 C C . THR A 1 204 ? -7.401 -4.340 5.699 1.00 97.56 204 THR A C 1
ATOM 1632 O O . THR A 1 204 ? -7.389 -4.914 4.611 1.00 97.56 204 THR A O 1
ATOM 1635 N N . ASN A 1 205 ? -7.172 -3.032 5.814 1.00 98.19 205 ASN A N 1
ATOM 1636 C CA . ASN A 1 205 ? -7.006 -2.160 4.662 1.00 98.19 205 ASN A CA 1
ATOM 1637 C C . ASN A 1 205 ? -5.568 -2.141 4.139 1.00 98.19 205 ASN A C 1
ATOM 1639 O O . ASN A 1 205 ? -4.604 -2.414 4.853 1.00 98.19 205 ASN A O 1
ATOM 1643 N N . THR A 1 206 ? -5.434 -1.774 2.865 1.00 98.25 206 THR A N 1
ATOM 1644 C CA . THR A 1 206 ? -4.135 -1.524 2.232 1.00 98.25 206 THR A CA 1
ATOM 1645 C C . THR A 1 206 ? -3.885 -0.023 2.165 1.00 98.25 206 THR A C 1
ATOM 1647 O O . THR A 1 206 ? -4.779 0.737 1.789 1.00 98.25 206 THR A O 1
ATOM 1650 N N . PHE A 1 207 ? -2.671 0.406 2.511 1.00 98.19 207 PHE A N 1
ATOM 1651 C CA . PHE A 1 207 ? -2.289 1.818 2.535 1.00 98.19 207 PHE A CA 1
ATOM 1652 C C . PHE A 1 207 ? -1.208 2.114 1.501 1.00 98.19 207 PHE A C 1
ATOM 1654 O O . PHE A 1 207 ? -0.236 1.372 1.357 1.00 98.19 207 PHE A O 1
ATOM 1661 N N . ARG A 1 208 ? -1.364 3.224 0.783 1.00 97.38 208 ARG A N 1
ATOM 1662 C CA . ARG A 1 208 ? -0.413 3.658 -0.237 1.00 97.38 208 ARG A CA 1
ATOM 1663 C C . ARG A 1 208 ? 0.859 4.213 0.413 1.00 97.38 208 ARG A C 1
ATOM 1665 O O . ARG A 1 208 ? 0.790 5.078 1.287 1.00 97.38 208 ARG A O 1
ATOM 1672 N N . VAL A 1 209 ? 2.022 3.754 -0.055 1.00 97.25 209 VAL A N 1
ATOM 1673 C CA . VAL A 1 209 ? 3.331 4.250 0.412 1.00 97.25 209 VAL A CA 1
ATOM 1674 C C . VAL A 1 209 ? 3.570 5.690 -0.053 1.00 97.25 209 VAL A C 1
ATOM 1676 O O . VAL A 1 209 ? 3.890 6.561 0.757 1.00 97.25 209 VAL A O 1
ATOM 1679 N N . PHE A 1 210 ? 3.372 5.950 -1.349 1.00 96.25 210 PHE A N 1
ATOM 1680 C CA . PHE A 1 210 ? 3.568 7.261 -1.971 1.00 96.25 210 PHE A CA 1
ATOM 1681 C C . PHE A 1 210 ? 2.275 7.796 -2.579 1.00 96.25 210 PHE A C 1
ATOM 1683 O O . PHE A 1 210 ? 1.624 7.119 -3.376 1.00 96.25 210 PHE A O 1
ATOM 1690 N N . ALA A 1 211 ? 1.919 9.027 -2.226 1.00 94.31 211 ALA A N 1
ATOM 1691 C CA . ALA A 1 211 ? 0.672 9.625 -2.660 1.00 94.31 211 ALA A CA 1
ATOM 1692 C C . ALA A 1 211 ? 0.643 9.886 -4.166 1.00 94.31 211 ALA A C 1
ATOM 1694 O O . ALA A 1 211 ? 1.577 10.460 -4.730 1.00 94.31 211 ALA A O 1
ATOM 1695 N N . LEU A 1 212 ? -0.472 9.516 -4.798 1.00 91.50 212 LEU A N 1
ATOM 1696 C CA . LEU A 1 212 ? -0.700 9.740 -6.229 1.00 91.50 212 LEU A CA 1
ATOM 1697 C C . LEU A 1 212 ? -1.672 10.885 -6.513 1.00 91.50 212 LEU A C 1
ATOM 1699 O O . LEU A 1 212 ? -1.746 11.399 -7.626 1.00 91.50 212 LEU A O 1
ATOM 1703 N N . SER A 1 213 ? -2.446 11.280 -5.509 1.00 86.44 213 SER A N 1
ATOM 1704 C CA . SER A 1 213 ? -3.653 12.069 -5.726 1.00 86.44 213 SER A CA 1
ATOM 1705 C C . SER A 1 213 ? -3.373 13.567 -5.875 1.00 86.44 213 SER A C 1
ATOM 1707 O O . SER A 1 213 ? -3.102 14.265 -4.893 1.00 86.44 213 SER A O 1
ATOM 1709 N N . GLY A 1 214 ? -3.514 14.086 -7.099 1.00 85.56 214 GLY A N 1
ATOM 1710 C CA . GLY A 1 214 ? -3.598 15.517 -7.419 1.00 85.56 214 GLY A CA 1
ATOM 1711 C C . GLY A 1 214 ? -2.568 16.379 -6.684 1.00 85.56 214 GLY A C 1
ATOM 1712 O O . GLY A 1 214 ? -1.361 16.238 -6.869 1.00 85.56 214 GLY A O 1
ATOM 1713 N N . ARG A 1 215 ? -3.041 17.258 -5.789 1.00 88.62 215 ARG A N 1
ATOM 1714 C CA . ARG A 1 215 ? -2.182 18.183 -5.021 1.00 88.62 215 ARG A CA 1
ATOM 1715 C C . ARG A 1 215 ? -1.139 17.503 -4.124 1.00 88.62 215 ARG A C 1
ATOM 1717 O O . ARG A 1 215 ? -0.246 18.182 -3.622 1.00 88.62 215 ARG A O 1
ATOM 1724 N N . PHE A 1 216 ? -1.277 16.207 -3.855 1.00 91.38 216 PHE A N 1
ATOM 1725 C CA . PHE A 1 216 ? -0.360 15.450 -3.008 1.00 91.38 216 PHE A CA 1
ATOM 1726 C C . PHE A 1 216 ? 0.700 14.676 -3.790 1.00 91.38 216 PHE A C 1
ATOM 1728 O O . PHE A 1 216 ? 1.613 14.156 -3.162 1.00 91.38 216 PHE A O 1
ATOM 1735 N N . PHE A 1 217 ? 0.650 14.663 -5.124 1.00 91.50 217 PHE A N 1
ATOM 1736 C CA . PHE A 1 217 ? 1.611 13.929 -5.953 1.00 91.50 217 PHE A CA 1
ATOM 1737 C C . PHE A 1 217 ? 3.081 14.311 -5.677 1.00 91.50 217 PHE A C 1
ATOM 1739 O O . PHE A 1 217 ? 3.968 13.464 -5.642 1.00 91.50 217 PHE A O 1
ATOM 1746 N N . HIS A 1 218 ? 3.335 15.592 -5.390 1.00 91.25 218 HIS A N 1
ATOM 1747 C CA . HIS A 1 218 ? 4.654 16.119 -5.013 1.00 91.25 218 HIS A CA 1
ATOM 1748 C C . HIS A 1 218 ? 4.755 16.469 -3.521 1.00 91.25 218 HIS A C 1
ATOM 1750 O O . HIS A 1 218 ? 5.469 17.393 -3.132 1.00 91.25 218 HIS A O 1
ATOM 1756 N N . THR A 1 219 ? 3.979 15.809 -2.658 1.00 92.75 219 THR A N 1
ATOM 1757 C CA . THR A 1 219 ? 4.036 16.099 -1.225 1.00 92.75 219 THR A CA 1
ATOM 1758 C C . THR A 1 219 ? 5.283 15.495 -0.584 1.00 92.75 219 THR A C 1
ATOM 1760 O O . THR A 1 219 ? 5.611 14.336 -0.799 1.00 92.75 219 THR A O 1
ATOM 1763 N N . LYS A 1 220 ? 5.926 16.257 0.306 1.00 91.50 220 LYS A N 1
ATOM 1764 C CA . LYS A 1 220 ? 6.993 15.749 1.185 1.00 91.50 220 LYS A CA 1
ATOM 1765 C C . LYS A 1 220 ? 6.466 14.890 2.334 1.00 91.50 220 LYS A C 1
ATOM 1767 O O . LYS A 1 220 ? 7.218 14.145 2.948 1.00 91.50 220 LYS A O 1
ATOM 1772 N N . LYS A 1 221 ? 5.187 15.064 2.686 1.00 93.06 221 LYS A N 1
ATOM 1773 C CA . LYS A 1 221 ? 4.533 14.387 3.813 1.00 93.06 221 LYS A CA 1
ATOM 1774 C C . LYS A 1 221 ? 3.547 13.365 3.272 1.00 93.06 221 LYS A C 1
ATOM 1776 O O . LYS A 1 221 ? 2.366 13.698 3.099 1.00 93.06 221 LYS A O 1
ATOM 1781 N N . GLN A 1 222 ? 4.059 12.165 3.011 1.00 94.94 222 GLN A N 1
ATOM 1782 C CA . GLN A 1 222 ? 3.275 11.017 2.560 1.00 94.94 222 GLN A CA 1
ATOM 1783 C C . GLN A 1 222 ? 2.262 10.579 3.625 1.00 94.94 222 GLN A C 1
ATOM 1785 O O . GLN A 1 222 ? 2.278 11.083 4.751 1.00 94.94 222 GLN A O 1
ATOM 1790 N N . LEU A 1 223 ? 1.358 9.664 3.264 1.00 95.06 223 LEU A N 1
ATOM 1791 C CA . LEU A 1 223 ? 0.294 9.193 4.153 1.00 95.06 223 LEU A CA 1
ATOM 1792 C C . LEU A 1 223 ? 0.849 8.674 5.485 1.00 95.06 223 LEU A C 1
ATOM 1794 O O . LEU A 1 223 ? 0.446 9.156 6.542 1.00 95.06 223 LEU A O 1
ATOM 1798 N N . LEU A 1 224 ? 1.823 7.762 5.430 1.00 95.94 224 LEU A N 1
ATOM 1799 C CA . LEU A 1 224 ? 2.419 7.142 6.616 1.00 95.94 224 LEU A CA 1
ATOM 1800 C C . LEU A 1 224 ? 3.107 8.166 7.532 1.00 95.94 224 LEU A C 1
ATOM 1802 O O . LEU A 1 224 ? 2.981 8.093 8.748 1.00 95.94 224 LEU A O 1
ATOM 1806 N N . THR A 1 225 ? 3.735 9.206 6.976 1.00 95.12 225 THR A N 1
ATOM 1807 C CA . THR A 1 225 ? 4.346 10.300 7.758 1.00 95.12 225 THR A CA 1
ATOM 1808 C C . THR A 1 225 ? 3.321 11.105 8.571 1.00 95.12 225 THR A C 1
ATOM 1810 O O . THR A 1 225 ? 3.684 11.824 9.498 1.00 95.12 225 THR A O 1
ATOM 1813 N N . ARG A 1 226 ? 2.032 11.035 8.220 1.00 95.19 226 ARG A N 1
ATOM 1814 C CA . ARG A 1 226 ? 0.952 11.748 8.923 1.00 95.19 226 ARG A CA 1
ATOM 1815 C C . ARG A 1 226 ? 0.266 10.896 9.981 1.00 95.19 226 ARG A C 1
ATOM 1817 O O . ARG A 1 226 ? -0.548 11.428 10.733 1.00 95.19 226 ARG A O 1
ATOM 1824 N N . LEU A 1 227 ? 0.559 9.600 10.019 1.00 95.88 227 LEU A N 1
ATOM 1825 C CA . LEU A 1 227 ? -0.058 8.674 10.950 1.00 95.88 227 LEU A CA 1
ATOM 1826 C C . LEU A 1 227 ? 0.829 8.492 12.188 1.00 95.88 227 LEU A C 1
ATOM 1828 O O . LEU A 1 227 ? 2.053 8.387 12.069 1.00 95.88 227 LEU A O 1
ATOM 1832 N N . PRO A 1 228 ? 0.224 8.434 13.384 1.00 96.75 228 PRO A N 1
ATOM 1833 C CA . PRO A 1 228 ? 0.893 7.929 14.571 1.00 96.75 228 PRO A CA 1
ATOM 1834 C C . PRO A 1 228 ? 1.466 6.523 14.357 1.00 96.75 228 PRO A C 1
ATOM 1836 O O . PRO A 1 228 ? 0.807 5.653 13.785 1.00 96.75 228 PRO A O 1
ATOM 1839 N N . GLN A 1 229 ? 2.665 6.282 14.888 1.00 97.62 229 GLN A N 1
ATOM 1840 C CA . GLN A 1 229 ? 3.395 5.021 14.709 1.00 97.62 229 GLN A CA 1
ATOM 1841 C C . GLN A 1 229 ? 2.615 3.786 15.176 1.00 97.62 229 GLN A C 1
ATOM 1843 O O . GLN A 1 229 ? 2.702 2.739 14.543 1.00 97.62 229 GLN A O 1
ATOM 1848 N N . HIS A 1 230 ? 1.806 3.901 16.233 1.00 96.81 230 HIS A N 1
ATOM 1849 C CA . HIS A 1 230 ? 1.014 2.775 16.738 1.00 96.81 230 HIS A CA 1
ATOM 1850 C C . HIS A 1 230 ? -0.054 2.292 15.745 1.00 96.81 230 HIS A C 1
ATOM 1852 O O . HIS A 1 230 ? -0.369 1.108 15.738 1.00 96.81 230 HIS A O 1
ATOM 1858 N N . TYR A 1 231 ? -0.577 3.162 14.874 1.00 97.69 231 TYR A N 1
ATOM 1859 C CA . TYR A 1 231 ? -1.474 2.732 13.798 1.00 97.69 231 TYR A CA 1
ATOM 1860 C C . TYR A 1 231 ? -0.710 2.083 12.647 1.00 97.69 231 TYR A C 1
ATOM 1862 O O . TYR A 1 231 ? -1.168 1.093 12.086 1.00 97.69 231 TYR A O 1
ATOM 1870 N N . ILE A 1 232 ? 0.480 2.599 12.323 1.00 98.06 232 ILE A N 1
ATOM 1871 C CA . ILE A 1 232 ? 1.361 1.993 11.314 1.00 98.06 232 ILE A CA 1
ATOM 1872 C C . ILE A 1 232 ? 1.742 0.568 11.740 1.00 98.06 232 ILE A C 1
ATOM 1874 O O . ILE A 1 232 ? 1.707 -0.351 10.926 1.00 98.06 232 ILE A O 1
ATOM 1878 N N . ALA A 1 233 ? 1.998 0.355 13.032 1.00 97.75 233 ALA A N 1
ATOM 1879 C CA . ALA A 1 233 ? 2.283 -0.961 13.595 1.00 97.75 233 ALA A CA 1
ATOM 1880 C C . ALA A 1 233 ? 1.122 -1.959 13.465 1.00 97.75 233 ALA A C 1
ATOM 1882 O O . ALA A 1 233 ? 1.355 -3.162 13.512 1.00 97.75 233 ALA A O 1
ATOM 1883 N N . GLN A 1 234 ? -0.119 -1.505 13.279 1.00 97.94 234 GLN A N 1
ATOM 1884 C CA . GLN A 1 234 ? -1.274 -2.385 13.060 1.00 97.94 234 GLN A CA 1
ATOM 1885 C C . GLN A 1 234 ? -1.456 -2.769 11.582 1.00 97.94 234 GLN A C 1
ATOM 1887 O O . GLN A 1 234 ? -2.216 -3.690 11.283 1.00 97.94 234 GLN A O 1
ATOM 1892 N N . MET A 1 235 ? -0.762 -2.098 10.656 1.00 98.50 235 MET A N 1
ATOM 1893 C CA . MET A 1 235 ? -0.896 -2.349 9.222 1.00 98.50 235 MET A CA 1
ATOM 1894 C C . MET A 1 235 ? -0.353 -3.719 8.828 1.00 98.50 235 MET A C 1
ATOM 1896 O O . MET A 1 235 ? 0.720 -4.129 9.269 1.00 98.50 235 MET A O 1
ATOM 1900 N N . ARG A 1 236 ? -1.080 -4.407 7.942 1.00 98.44 236 ARG A N 1
ATOM 1901 C CA . ARG A 1 236 ? -0.664 -5.706 7.381 1.00 98.44 236 ARG A CA 1
ATOM 1902 C C . ARG A 1 236 ? -0.275 -5.645 5.909 1.00 98.44 236 ARG A C 1
ATOM 1904 O O . ARG A 1 236 ? 0.522 -6.476 5.465 1.00 98.44 236 ARG A O 1
ATOM 1911 N N . SER A 1 237 ? -0.796 -4.653 5.190 1.00 98.50 237 SER A N 1
ATOM 1912 C CA . SER A 1 237 ? -0.644 -4.521 3.744 1.00 98.50 237 SER A CA 1
ATOM 1913 C C . SER A 1 237 ? -0.324 -3.083 3.353 1.00 98.50 237 SER A C 1
ATOM 1915 O O . SER A 1 237 ? -1.018 -2.147 3.756 1.00 98.50 237 SER A O 1
ATOM 1917 N N . LEU A 1 238 ? 0.702 -2.915 2.524 1.00 98.69 238 LEU A N 1
ATOM 1918 C CA . LEU A 1 238 ? 1.037 -1.645 1.878 1.00 98.69 238 LEU A CA 1
ATOM 1919 C C . LEU A 1 238 ? 0.961 -1.793 0.362 1.00 98.69 238 LEU A C 1
ATOM 1921 O O . LEU A 1 238 ? 1.077 -2.901 -0.154 1.00 98.69 238 LEU A O 1
ATOM 1925 N N . GLU A 1 239 ? 0.801 -0.681 -0.347 1.00 98.50 239 GLU A N 1
ATOM 1926 C CA . GLU A 1 239 ? 0.842 -0.649 -1.808 1.00 98.50 239 GLU A CA 1
ATOM 1927 C C . GLU A 1 239 ? 1.888 0.340 -2.329 1.00 98.50 239 GLU A C 1
ATOM 1929 O O . GLU A 1 239 ? 1.905 1.517 -1.950 1.00 98.50 239 GLU A O 1
ATOM 1934 N N . LEU A 1 240 ? 2.716 -0.137 -3.255 1.00 98.06 240 LEU A N 1
ATOM 1935 C CA . LEU A 1 240 ? 3.564 0.652 -4.136 1.00 98.06 240 LEU A CA 1
ATOM 1936 C C . LEU A 1 240 ? 2.918 0.680 -5.524 1.00 98.06 240 LEU A C 1
ATOM 1938 O O . LEU A 1 240 ? 2.717 -0.363 -6.140 1.00 98.06 240 LEU A O 1
ATOM 1942 N N . ARG A 1 241 ? 2.611 1.871 -6.035 1.00 96.94 241 ARG A N 1
ATOM 1943 C CA . ARG A 1 241 ? 1.987 2.032 -7.351 1.00 96.94 241 ARG A CA 1
ATOM 1944 C C . ARG A 1 241 ? 2.923 2.771 -8.296 1.00 96.94 241 ARG A C 1
ATOM 1946 O O . ARG A 1 241 ? 3.418 3.844 -7.960 1.00 96.94 241 ARG A O 1
ATOM 1953 N N . LEU A 1 242 ? 3.181 2.166 -9.449 1.00 95.75 242 LEU A N 1
ATOM 1954 C CA . LEU A 1 242 ? 4.221 2.547 -10.398 1.00 95.75 242 LEU A CA 1
ATOM 1955 C C . LEU A 1 242 ? 3.589 2.954 -11.729 1.00 95.75 242 LEU A C 1
ATOM 1957 O O . LEU A 1 242 ? 2.747 2.239 -12.258 1.00 95.75 242 LEU A O 1
ATOM 1961 N N . GLY A 1 243 ? 4.003 4.094 -12.275 1.00 90.00 243 GLY A N 1
ATOM 1962 C CA . GLY A 1 243 ? 3.556 4.595 -13.581 1.00 90.00 243 GLY A CA 1
ATOM 1963 C C . GLY A 1 243 ? 3.348 6.111 -13.604 1.00 90.00 243 GLY A C 1
ATOM 1964 O O . GLY A 1 243 ? 3.894 6.782 -14.484 1.00 90.00 243 GLY A O 1
ATOM 1965 N N . PRO A 1 244 ? 2.643 6.696 -12.619 1.00 88.56 244 PRO A N 1
ATOM 1966 C CA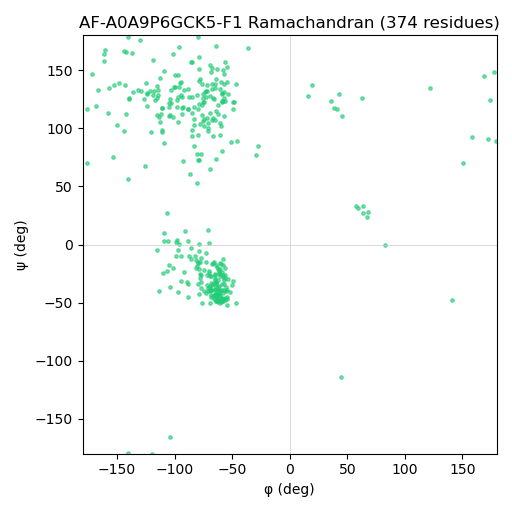 . PRO A 1 244 ? 2.459 8.139 -12.546 1.00 88.56 244 PRO A CA 1
ATOM 1967 C C . PRO A 1 244 ? 3.784 8.902 -12.510 1.00 88.56 244 PRO A C 1
ATOM 1969 O O . PRO A 1 244 ? 4.645 8.660 -11.665 1.00 88.56 244 PRO A O 1
ATOM 1972 N N . GLY A 1 245 ? 3.934 9.852 -13.434 1.00 84.12 245 GLY A N 1
ATOM 1973 C CA . GLY A 1 245 ? 5.150 10.648 -13.571 1.00 84.12 245 GLY A CA 1
ATOM 1974 C C . GLY A 1 245 ? 6.365 9.857 -14.052 1.00 84.12 245 GLY A C 1
ATOM 1975 O O . GLY A 1 245 ? 7.473 10.258 -13.731 1.00 84.12 245 GLY A O 1
ATOM 1976 N N . PHE A 1 246 ? 6.208 8.768 -14.811 1.00 86.56 246 PHE A N 1
ATOM 1977 C CA . PHE A 1 246 ? 7.334 7.940 -15.277 1.00 86.56 246 PHE A CA 1
ATOM 1978 C C . PHE A 1 246 ? 8.490 8.721 -15.936 1.00 86.56 246 PHE A C 1
ATOM 1980 O O . PHE A 1 246 ? 9.656 8.379 -15.760 1.00 86.56 246 PHE A O 1
ATOM 1987 N N . ASN A 1 247 ? 8.190 9.806 -16.655 1.00 83.50 247 ASN A N 1
ATOM 1988 C CA . ASN A 1 247 ? 9.179 10.675 -17.302 1.00 83.50 247 ASN A CA 1
ATOM 1989 C C . ASN A 1 247 ? 9.867 11.658 -16.328 1.00 83.50 247 ASN A C 1
ATOM 1991 O O . ASN A 1 247 ? 10.947 12.196 -16.602 1.00 83.50 247 ASN A O 1
ATOM 1995 N N . LYS A 1 248 ? 9.241 11.928 -15.180 1.00 85.38 248 LYS A N 1
ATOM 1996 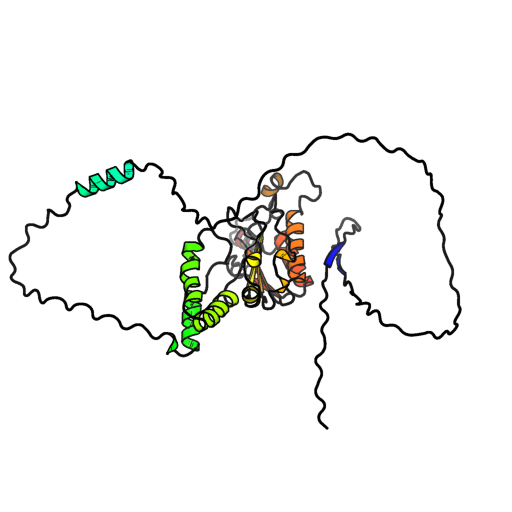C CA . LYS A 1 248 ? 9.747 12.796 -14.114 1.00 85.38 248 LYS A CA 1
ATOM 1997 C C . LYS A 1 248 ? 9.146 12.375 -12.763 1.00 85.38 248 LYS A C 1
ATOM 1999 O O . LYS A 1 248 ? 8.263 13.078 -12.255 1.00 85.38 248 LYS A O 1
ATOM 2004 N N . PRO A 1 249 ? 9.620 11.261 -12.174 1.00 86.44 249 PRO A N 1
ATOM 2005 C CA . PRO A 1 249 ? 9.089 10.785 -10.909 1.00 86.44 249 PRO A CA 1
ATOM 2006 C C . PRO A 1 249 ? 9.221 11.864 -9.828 1.00 86.44 249 PRO A C 1
ATOM 2008 O O . PRO A 1 249 ? 10.170 12.664 -9.867 1.00 86.44 249 PRO A O 1
ATOM 2011 N N . PRO A 1 250 ? 8.284 11.951 -8.869 1.00 88.75 250 PRO A N 1
ATOM 2012 C CA . PRO A 1 250 ? 8.382 12.939 -7.807 1.00 88.75 250 PRO A CA 1
ATOM 2013 C C . PRO A 1 250 ? 9.681 12.771 -7.015 1.00 88.75 250 PRO A C 1
ATOM 2015 O O . PRO A 1 250 ? 9.989 11.691 -6.525 1.00 88.75 250 PRO A O 1
ATOM 2018 N N . LYS A 1 251 ? 10.418 13.871 -6.825 1.00 87.69 251 LYS A N 1
ATOM 2019 C CA . LYS A 1 251 ? 11.688 13.873 -6.072 1.00 87.69 251 LYS A CA 1
ATOM 2020 C C . LYS A 1 251 ? 11.543 13.387 -4.628 1.00 87.69 251 LYS A C 1
ATOM 2022 O O . LYS A 1 251 ? 12.518 12.964 -4.027 1.00 87.69 251 LYS A O 1
ATOM 2027 N N . ASP A 1 252 ? 10.339 13.498 -4.073 1.00 88.94 252 ASP A N 1
ATOM 2028 C CA . ASP A 1 252 ? 10.022 13.106 -2.701 1.00 88.94 252 ASP A CA 1
ATOM 2029 C C . ASP A 1 252 ? 9.598 11.632 -2.574 1.00 88.94 252 ASP A C 1
ATOM 2031 O O . ASP A 1 252 ? 9.246 11.191 -1.479 1.00 88.94 252 ASP A O 1
ATOM 2035 N N . TRP A 1 253 ? 9.624 10.860 -3.666 1.00 93.31 253 TRP A N 1
ATOM 2036 C CA . TRP A 1 253 ? 9.495 9.405 -3.611 1.00 93.31 253 TRP A CA 1
ATOM 2037 C C . TRP A 1 253 ? 10.842 8.801 -3.250 1.00 93.31 253 TRP A C 1
ATOM 2039 O O . TRP A 1 253 ? 11.598 8.336 -4.098 1.00 93.31 253 TRP A O 1
ATOM 2049 N N . VAL A 1 254 ? 11.153 8.876 -1.964 1.00 93.06 254 VAL A N 1
ATOM 2050 C CA . VAL A 1 254 ? 12.375 8.334 -1.384 1.00 93.06 254 VAL A CA 1
ATOM 2051 C C . VAL A 1 254 ? 11.977 7.491 -0.190 1.00 93.06 254 VAL A C 1
ATOM 2053 O O . VAL A 1 254 ? 11.174 7.917 0.643 1.00 93.06 254 VAL A O 1
ATOM 2056 N N . VAL A 1 255 ? 12.531 6.286 -0.124 1.00 95.69 255 VAL A N 1
ATOM 2057 C CA . VAL A 1 255 ? 12.374 5.401 1.024 1.00 95.69 255 VAL A CA 1
ATOM 2058 C C . VAL A 1 255 ? 13.426 5.788 2.055 1.00 95.69 255 VAL A C 1
ATOM 2060 O O . VAL A 1 255 ? 14.595 5.445 1.922 1.00 95.69 255 VAL A O 1
ATOM 2063 N N . ASP A 1 256 ? 13.013 6.569 3.048 1.00 93.69 256 ASP A N 1
ATOM 2064 C CA . ASP A 1 256 ? 13.865 7.001 4.152 1.00 93.69 256 ASP A CA 1
ATOM 2065 C C . ASP A 1 256 ? 13.099 6.994 5.485 1.00 93.69 256 ASP A C 1
ATOM 2067 O O . ASP A 1 256 ? 11.892 6.726 5.546 1.00 93.69 256 ASP A O 1
ATOM 2071 N N . GLY A 1 257 ? 13.796 7.340 6.572 1.00 91.75 257 GLY A N 1
ATOM 2072 C CA . GLY A 1 257 ? 13.228 7.353 7.920 1.00 91.75 257 GLY A CA 1
ATOM 2073 C C . GLY A 1 257 ? 11.977 8.230 8.090 1.00 91.75 257 GLY A C 1
ATOM 2074 O O . GLY A 1 257 ? 11.194 7.990 9.011 1.00 91.75 257 GLY A O 1
ATOM 2075 N N . ARG A 1 258 ? 11.715 9.202 7.199 1.00 92.75 258 ARG A N 1
ATOM 2076 C CA . ARG A 1 258 ? 10.522 10.069 7.262 1.00 92.75 258 ARG A CA 1
ATOM 2077 C C . ARG A 1 258 ? 9.234 9.315 6.934 1.00 92.75 258 ARG A C 1
ATOM 2079 O O . ARG A 1 258 ? 8.162 9.746 7.362 1.00 92.75 258 ARG A O 1
ATOM 2086 N N . LEU A 1 259 ? 9.306 8.211 6.186 1.00 93.69 259 LEU A N 1
ATOM 2087 C CA . LEU A 1 259 ? 8.141 7.360 5.916 1.00 93.69 259 LEU A CA 1
ATOM 2088 C C . LEU A 1 259 ? 7.707 6.547 7.139 1.00 93.69 259 LEU A C 1
ATOM 2090 O O . LEU A 1 259 ? 6.587 6.046 7.156 1.00 93.69 259 LEU A O 1
ATOM 2094 N N . GLN A 1 260 ? 8.559 6.452 8.166 1.00 95.00 260 GLN A N 1
ATOM 2095 C CA . GLN A 1 260 ? 8.305 5.683 9.386 1.00 95.00 260 GLN A CA 1
ATOM 2096 C C . GLN A 1 260 ? 8.068 4.183 9.129 1.00 95.00 260 GLN A C 1
ATOM 2098 O O . GLN A 1 260 ? 7.332 3.536 9.870 1.00 95.00 260 GLN A O 1
ATOM 2103 N N . LEU A 1 261 ? 8.692 3.610 8.092 1.00 96.88 261 LEU A N 1
ATOM 2104 C CA . LEU A 1 261 ? 8.505 2.195 7.738 1.00 96.88 261 LEU A CA 1
ATOM 2105 C C . LEU A 1 261 ? 9.022 1.231 8.813 1.00 96.88 261 LEU A C 1
ATOM 2107 O O . LEU A 1 261 ? 8.446 0.164 8.984 1.00 96.88 261 LEU A O 1
ATOM 2111 N N . HIS A 1 262 ? 9.999 1.642 9.623 1.00 95.88 262 HIS A N 1
ATOM 2112 C CA . HIS A 1 262 ? 10.418 0.901 10.817 1.00 95.88 262 HIS A CA 1
ATOM 2113 C C . HIS A 1 262 ? 9.271 0.632 11.812 1.00 95.88 262 HIS A C 1
ATOM 2115 O O . HIS A 1 262 ? 9.333 -0.329 12.576 1.00 95.88 262 HIS A O 1
ATOM 2121 N N . ALA A 1 263 ? 8.224 1.468 11.823 1.00 97.25 263 ALA A N 1
ATOM 2122 C CA . ALA A 1 263 ? 7.043 1.254 12.655 1.00 97.25 263 ALA A CA 1
ATOM 2123 C C . ALA A 1 263 ? 6.077 0.221 12.050 1.00 97.25 263 ALA A C 1
ATOM 2125 O O . ALA A 1 263 ? 5.208 -0.277 12.757 1.00 97.25 263 ALA A O 1
ATOM 2126 N N . ALA A 1 264 ? 6.221 -0.134 10.769 1.00 97.56 264 ALA A N 1
ATOM 2127 C CA . ALA A 1 264 ? 5.365 -1.072 10.044 1.00 97.56 264 ALA A CA 1
ATOM 2128 C C . ALA A 1 264 ? 5.729 -2.541 10.343 1.00 97.56 264 ALA A C 1
ATOM 2130 O O . ALA A 1 264 ? 5.948 -3.360 9.450 1.00 97.56 264 ALA A O 1
ATOM 2131 N N . THR A 1 265 ? 5.788 -2.888 11.628 1.00 97.50 265 THR A N 1
ATOM 2132 C CA . THR A 1 265 ? 6.295 -4.175 12.135 1.00 97.50 265 THR A CA 1
ATOM 2133 C C . THR A 1 265 ? 5.430 -5.383 11.769 1.00 97.50 265 THR A C 1
ATOM 2135 O O . THR A 1 265 ? 5.901 -6.519 11.834 1.00 97.50 265 THR A O 1
ATOM 2138 N N . ASN A 1 266 ? 4.178 -5.161 11.362 1.00 97.81 266 ASN A N 1
ATOM 2139 C CA . ASN A 1 266 ? 3.231 -6.214 11.000 1.00 97.81 266 ASN A CA 1
ATOM 2140 C C . ASN A 1 266 ? 2.921 -6.295 9.503 1.00 97.81 266 ASN A C 1
ATOM 2142 O O . ASN A 1 266 ? 2.132 -7.154 9.106 1.00 97.81 266 ASN A O 1
ATOM 2146 N N . VAL A 1 267 ? 3.559 -5.476 8.662 1.00 98.56 267 VAL A N 1
ATOM 2147 C CA . VAL A 1 267 ? 3.340 -5.531 7.214 1.00 98.56 267 VAL A CA 1
ATOM 2148 C C . VAL A 1 267 ? 3.931 -6.824 6.662 1.00 98.56 267 VAL A C 1
ATOM 2150 O O . VAL A 1 267 ? 5.142 -7.036 6.690 1.00 98.56 267 VAL A O 1
ATOM 2153 N N . ARG A 1 268 ? 3.059 -7.712 6.177 1.00 98.25 268 ARG A N 1
ATOM 2154 C CA . ARG A 1 268 ? 3.431 -9.019 5.609 1.00 98.25 268 ARG A CA 1
ATOM 2155 C C . ARG A 1 268 ? 3.309 -9.057 4.094 1.00 98.25 268 ARG A C 1
ATOM 2157 O O . ARG A 1 268 ? 4.006 -9.864 3.476 1.00 98.25 268 ARG A O 1
ATOM 2164 N N . THR A 1 269 ? 2.491 -8.170 3.531 1.00 98.62 269 THR A N 1
ATOM 2165 C CA . THR A 1 269 ? 2.205 -8.097 2.098 1.00 98.62 269 THR A CA 1
ATOM 2166 C C . THR A 1 269 ? 2.516 -6.707 1.556 1.00 98.62 269 THR A C 1
ATOM 2168 O O . THR A 1 269 ? 2.033 -5.703 2.080 1.00 98.62 269 THR A O 1
ATOM 2171 N N . LEU A 1 270 ? 3.284 -6.655 0.472 1.00 98.75 270 LEU A N 1
ATOM 2172 C CA . LEU A 1 270 ? 3.464 -5.458 -0.343 1.00 98.75 270 LEU A CA 1
ATOM 2173 C C . LEU A 1 270 ? 2.778 -5.690 -1.684 1.00 98.75 270 LEU A C 1
ATOM 2175 O O . LEU A 1 270 ? 3.160 -6.580 -2.436 1.00 98.75 270 LEU A O 1
ATOM 2179 N N . LYS A 1 271 ? 1.764 -4.889 -1.985 1.00 98.62 271 LYS A N 1
ATOM 2180 C CA . LYS A 1 271 ? 1.121 -4.875 -3.293 1.00 98.62 271 LYS 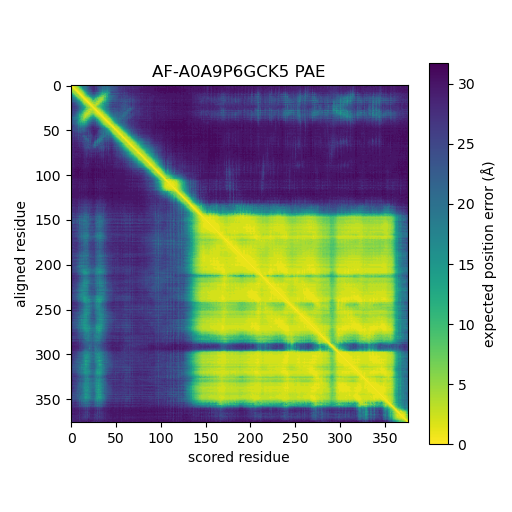A CA 1
ATOM 2181 C C . LYS A 1 271 ? 1.902 -3.955 -4.218 1.00 98.62 271 LYS A C 1
ATOM 2183 O O . LYS A 1 271 ? 2.148 -2.804 -3.865 1.00 98.62 271 LYS A O 1
ATOM 2188 N N . VAL A 1 272 ? 2.305 -4.443 -5.380 1.00 98.50 272 VAL A N 1
ATOM 2189 C CA . VAL A 1 272 ? 2.979 -3.654 -6.409 1.00 98.50 272 VAL A CA 1
ATOM 2190 C C . VAL A 1 272 ? 2.053 -3.572 -7.609 1.00 98.50 272 VAL A C 1
ATOM 2192 O O . VAL A 1 272 ? 1.831 -4.568 -8.290 1.00 98.50 272 VAL A O 1
ATOM 2195 N N . PHE A 1 273 ? 1.506 -2.383 -7.854 1.00 97.75 273 PHE A N 1
ATOM 2196 C CA . PHE A 1 273 ? 0.603 -2.142 -8.975 1.00 97.75 273 PHE A CA 1
ATOM 2197 C C . PHE A 1 273 ? 1.321 -1.369 -10.080 1.00 97.75 273 PHE A C 1
ATOM 2199 O O . PHE A 1 273 ? 1.742 -0.231 -9.858 1.00 97.75 273 PHE A O 1
ATOM 2206 N N . VAL A 1 274 ? 1.440 -1.957 -11.268 1.00 97.12 274 VAL A N 1
ATOM 2207 C CA . VAL A 1 274 ? 2.087 -1.330 -12.428 1.00 97.12 274 VAL A CA 1
ATOM 2208 C C . VAL A 1 274 ? 1.033 -0.787 -13.388 1.00 97.12 274 VAL A C 1
ATOM 2210 O O . VAL A 1 274 ? 0.328 -1.528 -14.065 1.00 97.12 274 VAL A O 1
ATOM 2213 N N . GLU A 1 275 ? 0.924 0.534 -13.470 1.00 95.00 275 GLU A N 1
ATOM 2214 C CA . GLU A 1 275 ? 0.044 1.196 -14.434 1.00 95.00 275 GLU A CA 1
ATOM 2215 C C . GLU A 1 275 ? 0.663 1.267 -15.830 1.00 95.00 275 GLU A C 1
ATOM 2217 O O . GLU A 1 275 ? -0.051 1.222 -16.829 1.00 95.00 275 GLU A O 1
ATOM 2222 N N . LEU A 1 276 ? 1.988 1.417 -15.898 1.00 91.69 276 LEU A N 1
ATOM 2223 C CA . LEU A 1 276 ? 2.699 1.701 -17.136 1.00 91.69 276 LEU A CA 1
ATOM 2224 C C . LEU A 1 276 ? 4.100 1.092 -17.127 1.00 91.69 276 LEU A C 1
ATOM 2226 O O . LEU A 1 276 ? 4.827 1.220 -16.142 1.00 91.69 276 LEU A O 1
ATOM 2230 N N . ASP A 1 277 ? 4.498 0.527 -18.265 1.00 91.31 277 ASP A N 1
ATOM 2231 C CA . ASP A 1 277 ? 5.875 0.134 -18.553 1.00 91.31 277 ASP A CA 1
ATOM 2232 C C . ASP A 1 277 ? 6.378 0.875 -19.806 1.00 91.31 277 ASP A C 1
ATOM 2234 O O . ASP A 1 277 ? 6.118 0.438 -20.932 1.00 91.31 277 ASP A O 1
ATOM 2238 N N . PRO A 1 278 ? 7.109 1.992 -19.642 1.00 88.00 278 PRO A N 1
ATOM 2239 C CA . PRO A 1 278 ? 7.653 2.749 -20.761 1.00 88.00 278 PRO A CA 1
ATOM 2240 C C . PRO A 1 278 ? 8.637 1.957 -21.621 1.00 88.00 278 PRO A C 1
ATOM 2242 O O . PRO A 1 278 ? 8.821 2.330 -22.772 1.00 88.00 278 PRO A O 1
ATOM 2245 N N . ALA A 1 279 ? 9.275 0.903 -21.101 1.00 85.69 279 ALA A N 1
ATOM 2246 C CA . ALA A 1 279 ? 10.228 0.083 -21.850 1.00 85.69 279 ALA A CA 1
ATOM 2247 C C . ALA A 1 279 ? 9.533 -0.968 -22.732 1.00 85.69 279 ALA A C 1
ATOM 2249 O O . ALA A 1 279 ? 10.159 -1.537 -23.620 1.00 85.69 279 ALA A O 1
ATOM 2250 N N . SER A 1 280 ? 8.236 -1.209 -22.520 1.00 85.44 280 SER A N 1
ATOM 2251 C CA . SER A 1 280 ? 7.487 -2.250 -23.232 1.00 85.44 280 SER A CA 1
ATOM 2252 C C . SER A 1 280 ? 7.016 -1.868 -24.639 1.00 85.44 280 SER A C 1
ATOM 2254 O O . SER A 1 280 ? 6.680 -2.762 -25.413 1.00 85.44 280 SER A O 1
ATOM 2256 N N . HIS A 1 281 ? 6.967 -0.574 -24.987 1.00 82.25 281 HIS A N 1
ATOM 2257 C CA . HIS A 1 281 ? 6.412 -0.132 -26.270 1.00 82.25 281 HIS A CA 1
ATOM 2258 C C . HIS A 1 281 ? 7.176 1.062 -26.887 1.00 82.25 281 HIS A C 1
ATOM 2260 O O . HIS A 1 281 ? 7.466 2.024 -26.164 1.00 82.25 281 HIS A O 1
ATOM 2266 N N . PRO A 1 282 ? 7.446 1.062 -28.214 1.00 81.44 282 PRO A N 1
ATOM 2267 C CA . PRO A 1 282 ? 8.177 2.140 -28.898 1.00 81.44 282 PRO A CA 1
ATOM 2268 C C . PRO A 1 282 ? 7.514 3.520 -28.810 1.00 81.44 282 PRO A C 1
ATOM 2270 O O . PRO A 1 282 ? 8.187 4.542 -28.802 1.00 81.44 282 PRO A O 1
ATOM 2273 N N . SER A 1 283 ? 6.186 3.586 -28.659 1.00 81.94 283 SER A N 1
ATOM 2274 C CA . SER A 1 283 ? 5.460 4.868 -28.532 1.00 81.94 283 SER A CA 1
ATOM 2275 C C . SER A 1 283 ? 5.902 5.724 -27.341 1.00 81.94 283 SER A C 1
ATOM 2277 O O . SER A 1 283 ? 5.581 6.909 -27.286 1.00 81.94 283 SER A O 1
ATOM 2279 N N . PHE A 1 284 ? 6.598 5.135 -26.366 1.00 80.31 284 PHE A N 1
ATOM 2280 C CA . PHE A 1 284 ? 7.129 5.862 -25.220 1.00 80.31 284 PHE A CA 1
ATOM 2281 C C . PHE A 1 284 ? 8.518 6.449 -25.461 1.00 80.31 284 PHE A C 1
ATOM 2283 O O . PHE A 1 284 ? 8.949 7.251 -24.639 1.00 80.31 284 PHE A O 1
ATOM 2290 N N . GLU A 1 285 ? 9.200 6.113 -26.560 1.00 77.56 285 GLU A N 1
ATOM 2291 C CA . GLU A 1 285 ? 10.561 6.578 -26.865 1.00 77.56 285 GLU A CA 1
ATOM 2292 C C . GLU A 1 285 ? 10.673 8.102 -26.839 1.00 77.56 285 GLU A C 1
ATOM 2294 O O . GLU A 1 285 ? 11.519 8.627 -26.124 1.00 77.56 285 GLU A O 1
ATOM 2299 N N . ALA A 1 286 ? 9.742 8.814 -27.478 1.00 73.75 286 ALA A N 1
ATOM 2300 C CA . ALA A 1 286 ? 9.715 10.282 -27.493 1.00 73.75 286 ALA A CA 1
ATOM 2301 C C . ALA A 1 286 ? 9.484 10.923 -26.107 1.00 73.75 286 ALA A C 1
ATOM 2303 O O . ALA A 1 286 ? 9.731 12.112 -25.909 1.00 73.75 286 ALA A O 1
ATOM 2304 N N . PHE A 1 287 ? 8.982 10.155 -25.135 1.00 71.19 287 PHE A N 1
ATOM 2305 C CA . PHE A 1 287 ? 8.762 10.609 -23.758 1.00 71.19 287 PHE A CA 1
ATOM 2306 C C . PHE A 1 287 ? 9.887 10.184 -22.808 1.00 71.19 287 PHE A C 1
ATOM 2308 O O . PHE A 1 287 ? 9.929 10.650 -21.660 1.00 71.19 287 PHE A O 1
ATOM 2315 N N . ARG A 1 288 ? 10.799 9.314 -23.260 1.00 70.31 288 ARG A N 1
ATOM 2316 C CA . ARG A 1 288 ? 12.044 9.004 -22.556 1.00 70.31 288 ARG A CA 1
ATOM 2317 C C . ARG A 1 288 ? 12.973 10.197 -22.773 1.00 70.31 288 ARG A C 1
ATOM 2319 O O . ARG A 1 288 ? 13.119 10.693 -23.882 1.00 70.31 288 ARG A O 1
ATOM 2326 N N . LYS A 1 289 ? 13.558 10.732 -21.702 1.00 61.72 289 LYS A N 1
ATOM 2327 C CA . LYS A 1 289 ? 14.431 11.907 -21.826 1.00 61.72 289 LYS A CA 1
ATOM 2328 C C . LYS A 1 289 ? 15.656 11.554 -22.666 1.00 61.72 289 LYS A C 1
ATOM 2330 O O . LYS A 1 289 ? 16.501 10.808 -22.195 1.00 61.72 289 LYS A O 1
ATOM 2335 N N . GLU A 1 290 ? 15.790 12.164 -23.836 1.00 53.12 290 GLU A N 1
ATOM 2336 C CA . GLU A 1 290 ? 16.909 11.963 -24.775 1.00 53.12 290 GLU A CA 1
ATOM 2337 C C . GLU A 1 290 ? 18.298 12.262 -24.172 1.00 53.12 290 GLU A C 1
ATOM 2339 O O . GLU A 1 290 ? 19.318 11.818 -24.687 1.00 53.12 290 GLU A O 1
ATOM 2344 N N . THR A 1 291 ? 18.372 12.991 -23.054 1.00 50.56 291 THR A N 1
ATOM 2345 C CA . THR A 1 291 ? 19.635 13.469 -22.466 1.00 50.56 291 THR A CA 1
ATOM 2346 C C . THR A 1 291 ? 20.434 12.431 -21.673 1.00 50.56 291 THR A C 1
ATOM 2348 O O . THR A 1 291 ? 21.477 12.778 -21.123 1.00 50.56 291 THR A O 1
ATOM 2351 N N . CYS A 1 292 ? 19.979 11.184 -21.565 1.00 43.62 292 CYS A N 1
ATOM 2352 C CA . CYS A 1 292 ? 20.733 10.132 -20.886 1.00 43.62 292 CYS A CA 1
ATOM 2353 C C . CYS A 1 292 ? 20.876 8.931 -21.822 1.00 43.62 292 CYS A C 1
ATOM 2355 O O . CYS A 1 292 ? 19.875 8.359 -22.236 1.00 43.62 292 CYS A O 1
ATOM 2357 N N . ALA A 1 293 ? 22.105 8.474 -22.075 1.00 46.22 293 ALA A N 1
ATOM 2358 C CA . ALA A 1 293 ? 22.349 7.165 -22.698 1.00 46.22 293 ALA A CA 1
ATOM 2359 C C . ALA A 1 293 ? 21.727 5.997 -21.884 1.00 46.22 293 ALA A C 1
ATOM 2361 O O . ALA A 1 293 ? 21.592 4.887 -22.378 1.00 46.22 293 ALA A O 1
ATOM 2362 N N . GLU A 1 294 ? 21.307 6.279 -20.645 1.00 54.59 294 GLU A N 1
ATOM 2363 C CA . GLU A 1 294 ? 20.618 5.402 -19.687 1.00 54.59 294 GLU A CA 1
ATOM 2364 C C . GLU A 1 294 ? 19.078 5.585 -19.675 1.00 54.59 294 GLU A C 1
ATOM 2366 O O . GLU A 1 294 ? 18.370 4.995 -18.855 1.00 54.59 294 GLU A O 1
ATOM 2371 N N . ALA A 1 295 ? 18.520 6.424 -20.558 1.00 56.22 295 ALA A N 1
ATOM 2372 C CA . ALA A 1 295 ? 17.103 6.799 -20.544 1.00 56.22 295 ALA A CA 1
ATOM 2373 C C . ALA A 1 295 ? 16.139 5.638 -20.820 1.00 56.22 295 ALA A C 1
ATOM 2375 O O . ALA A 1 295 ? 14.997 5.678 -20.357 1.00 56.22 295 ALA A O 1
ATOM 2376 N N . GLU A 1 296 ? 16.592 4.600 -21.529 1.00 57.38 296 GLU A N 1
ATOM 2377 C CA . GLU A 1 296 ? 15.793 3.401 -21.804 1.00 57.38 296 GLU A CA 1
ATOM 2378 C C . GLU A 1 296 ? 15.399 2.657 -20.526 1.00 57.38 296 GLU A C 1
ATOM 2380 O O . GLU A 1 296 ? 14.317 2.076 -20.458 1.00 57.38 296 GLU A O 1
ATOM 2385 N N . GLN A 1 297 ? 16.240 2.724 -19.489 1.00 71.56 297 GLN A N 1
ATOM 2386 C CA . GLN A 1 297 ? 16.047 1.974 -18.250 1.00 71.56 297 GLN A CA 1
ATOM 2387 C C . GLN A 1 297 ? 15.810 2.858 -17.029 1.00 71.56 297 GLN A C 1
ATOM 2389 O O . GLN A 1 297 ? 15.511 2.323 -15.966 1.00 71.56 297 GLN A O 1
ATOM 2394 N N . PHE A 1 298 ? 15.882 4.189 -17.154 1.00 84.00 298 PHE A N 1
ATOM 2395 C CA . PHE A 1 298 ? 15.746 5.113 -16.023 1.00 84.00 298 PHE A CA 1
ATOM 2396 C C . PHE A 1 298 ? 14.547 4.783 -15.122 1.00 84.00 298 PHE A C 1
ATOM 2398 O O . PHE A 1 298 ? 14.694 4.660 -13.906 1.00 84.00 298 PHE A O 1
ATOM 2405 N N . PHE A 1 299 ? 13.358 4.611 -15.709 1.00 88.50 299 PHE A N 1
ATOM 2406 C CA . PHE A 1 299 ? 12.156 4.333 -14.927 1.00 88.50 299 PHE A CA 1
ATOM 2407 C C . PHE A 1 299 ? 12.184 2.934 -14.298 1.00 88.50 299 PHE A C 1
ATOM 2409 O O . PHE A 1 299 ? 11.780 2.772 -13.148 1.00 88.50 299 PHE A O 1
ATOM 2416 N N . THR A 1 300 ? 12.717 1.941 -15.012 1.00 91.38 300 THR A N 1
ATOM 2417 C CA . THR A 1 300 ? 12.887 0.572 -14.510 1.00 91.38 300 THR A CA 1
ATOM 2418 C C . THR A 1 300 ? 13.850 0.519 -13.332 1.00 91.38 300 THR A C 1
ATOM 2420 O O . THR A 1 300 ? 13.502 -0.019 -12.282 1.00 91.38 300 THR A O 1
ATOM 2423 N N . VAL A 1 301 ? 15.018 1.151 -13.461 1.00 91.38 301 VAL A N 1
ATOM 2424 C CA . VAL A 1 301 ? 16.026 1.265 -12.400 1.00 91.38 301 VAL A CA 1
ATOM 2425 C C . VAL A 1 301 ? 15.460 2.019 -11.200 1.00 91.38 301 VAL A C 1
ATOM 2427 O O . VAL A 1 301 ? 15.619 1.575 -10.065 1.00 91.38 301 VAL A O 1
ATOM 2430 N N . PHE A 1 302 ? 14.734 3.116 -11.432 1.00 92.44 302 PHE A N 1
ATOM 2431 C CA . PHE A 1 302 ? 14.057 3.860 -10.371 1.00 92.44 302 PHE A CA 1
ATOM 2432 C C . PHE A 1 302 ? 13.059 2.983 -9.597 1.00 92.44 302 PHE A C 1
ATOM 2434 O O . PHE A 1 302 ? 13.093 2.945 -8.366 1.00 92.44 302 PHE A O 1
ATOM 2441 N N . CYS A 1 303 ? 12.197 2.243 -10.300 1.00 95.44 303 CYS A N 1
ATOM 2442 C CA . CYS A 1 303 ? 11.210 1.360 -9.678 1.00 95.44 303 CYS A CA 1
ATOM 2443 C C . CYS A 1 303 ? 11.862 0.202 -8.910 1.00 95.44 303 CYS A C 1
ATOM 2445 O O . CYS A 1 303 ? 11.452 -0.095 -7.787 1.00 95.44 303 CYS A O 1
ATOM 2447 N N . ALA A 1 304 ? 12.888 -0.425 -9.491 1.00 95.94 304 ALA A N 1
ATOM 2448 C CA . ALA A 1 304 ? 13.659 -1.482 -8.846 1.00 95.94 304 ALA A CA 1
ATOM 2449 C C . ALA A 1 304 ? 14.367 -0.964 -7.584 1.00 95.94 304 ALA A C 1
ATOM 2451 O O . ALA A 1 304 ? 14.303 -1.601 -6.535 1.00 95.94 304 ALA A O 1
ATOM 2452 N N . GLY A 1 305 ? 14.964 0.230 -7.649 1.00 96.00 305 GLY A N 1
ATOM 2453 C CA . GLY A 1 305 ? 15.573 0.896 -6.500 1.00 96.00 305 GLY A CA 1
ATOM 2454 C C . GLY A 1 305 ? 14.569 1.144 -5.374 1.00 96.00 305 GLY A C 1
ATOM 2455 O O . GLY A 1 305 ? 14.831 0.772 -4.232 1.00 96.00 305 GLY A O 1
ATOM 2456 N N . LEU A 1 306 ? 13.386 1.689 -5.690 1.00 96.75 306 LEU A N 1
ATOM 2457 C CA . LEU A 1 306 ? 12.317 1.884 -4.703 1.00 96.75 306 LEU A CA 1
ATOM 2458 C C . LEU A 1 306 ? 11.901 0.572 -4.035 1.00 96.75 306 LEU A C 1
ATOM 2460 O O . LEU A 1 306 ? 11.808 0.513 -2.808 1.00 96.75 306 LEU A O 1
ATOM 2464 N N . LEU A 1 307 ? 11.659 -0.474 -4.827 1.00 98.00 307 LEU A N 1
ATOM 2465 C CA . LEU A 1 307 ? 11.257 -1.778 -4.308 1.00 98.00 307 LEU A CA 1
ATOM 2466 C C . LEU A 1 307 ? 12.354 -2.394 -3.425 1.00 98.00 307 LEU A C 1
ATOM 2468 O O . LEU A 1 307 ? 12.065 -2.875 -2.330 1.00 98.00 307 LEU A O 1
ATOM 2472 N N . GLY A 1 308 ? 13.615 -2.309 -3.854 1.00 97.69 308 GLY A N 1
ATOM 2473 C CA . GLY A 1 308 ? 14.766 -2.776 -3.086 1.00 97.69 308 GLY A CA 1
ATOM 2474 C C . GLY A 1 308 ? 14.909 -2.057 -1.743 1.00 97.69 308 GLY A C 1
ATOM 2475 O O . GLY A 1 308 ? 15.089 -2.708 -0.714 1.00 97.69 308 GLY A O 1
ATOM 2476 N N . CYS A 1 309 ? 14.749 -0.730 -1.712 1.00 97.25 309 CYS A N 1
ATOM 2477 C CA . CYS A 1 309 ? 14.760 0.020 -0.456 1.00 97.25 309 CYS A CA 1
ATOM 2478 C C . CYS A 1 309 ? 13.600 -0.381 0.470 1.00 97.25 309 CYS A C 1
ATOM 2480 O O . CYS A 1 309 ? 13.799 -0.503 1.678 1.00 97.25 309 CYS A O 1
ATOM 2482 N N . LEU A 1 310 ? 12.400 -0.639 -0.068 1.00 98.06 310 LEU A N 1
ATOM 2483 C CA . LEU A 1 310 ? 11.274 -1.127 0.738 1.00 98.06 310 LEU A CA 1
ATOM 2484 C C . LEU A 1 310 ? 11.559 -2.493 1.368 1.00 98.06 310 LEU A C 1
ATOM 2486 O O . LEU A 1 310 ? 11.161 -2.719 2.508 1.00 98.06 310 LEU A O 1
ATOM 2490 N N . PHE A 1 311 ? 12.259 -3.393 0.674 1.00 97.50 311 PHE A N 1
ATOM 2491 C CA . PHE A 1 311 ? 12.663 -4.678 1.254 1.00 97.50 311 PHE A CA 1
ATOM 2492 C C . PHE A 1 311 ? 13.634 -4.517 2.426 1.00 97.50 311 PHE A C 1
ATOM 2494 O O . PHE A 1 311 ? 13.564 -5.308 3.365 1.00 97.50 311 PHE A O 1
ATOM 2501 N N . GLY A 1 312 ? 14.499 -3.498 2.384 1.00 95.56 312 GLY A N 1
ATOM 2502 C CA . GLY A 1 312 ? 15.413 -3.169 3.479 1.00 95.56 312 GLY A CA 1
ATOM 2503 C C . GLY A 1 312 ? 14.707 -2.621 4.723 1.00 95.56 312 GLY A C 1
ATOM 2504 O O . GLY A 1 312 ? 15.110 -2.935 5.838 1.00 95.56 312 GLY A O 1
ATOM 2505 N N . GLU A 1 313 ? 13.635 -1.846 4.546 1.00 96.56 313 GLU A N 1
ATOM 2506 C CA . GLU A 1 313 ? 12.900 -1.218 5.656 1.00 96.56 313 GLU A CA 1
ATOM 2507 C C . GLU A 1 313 ? 11.771 -2.097 6.227 1.00 96.56 313 GLU A C 1
ATOM 2509 O O . GLU A 1 313 ? 11.465 -2.041 7.419 1.00 96.56 313 GLU A O 1
ATOM 2514 N N . LEU A 1 314 ? 11.125 -2.923 5.397 1.00 97.12 314 LEU A N 1
ATOM 2515 C CA . LEU A 1 314 ? 9.997 -3.767 5.799 1.00 97.12 314 LEU A CA 1
ATOM 2516 C C . LEU A 1 314 ? 10.471 -5.164 6.225 1.00 97.12 314 LEU A C 1
ATOM 2518 O O . LEU A 1 314 ? 10.215 -6.162 5.549 1.00 97.12 314 LEU A O 1
ATOM 2522 N N . CYS A 1 315 ? 11.114 -5.259 7.390 1.00 93.31 315 CYS A N 1
ATOM 2523 C CA . CYS A 1 315 ? 11.692 -6.514 7.903 1.00 93.31 315 CYS A CA 1
ATOM 2524 C C . CYS A 1 315 ? 10.680 -7.670 8.013 1.00 93.31 315 CYS A C 1
ATOM 2526 O O . CYS A 1 315 ? 11.031 -8.844 7.910 1.00 93.31 315 CYS A O 1
ATOM 2528 N N . ALA A 1 316 ? 9.408 -7.341 8.233 1.00 96.75 316 ALA A N 1
ATOM 2529 C CA . ALA A 1 316 ? 8.319 -8.294 8.396 1.00 96.75 316 ALA A CA 1
ATOM 2530 C C . ALA A 1 316 ? 7.740 -8.828 7.074 1.00 96.75 316 ALA A C 1
ATOM 2532 O O . ALA A 1 316 ? 6.942 -9.775 7.117 1.00 96.75 316 ALA A O 1
ATOM 2533 N N . LEU A 1 317 ? 8.130 -8.246 5.935 1.00 98.31 317 LEU A N 1
ATOM 2534 C CA . LEU A 1 317 ? 7.570 -8.527 4.619 1.00 98.31 317 LEU A CA 1
ATOM 2535 C C . LEU A 1 317 ? 7.887 -9.957 4.175 1.00 98.31 317 LEU A C 1
ATOM 2537 O O . LEU A 1 317 ? 9.054 -10.357 4.132 1.00 98.31 317 LEU A O 1
ATOM 2541 N N . ARG A 1 318 ? 6.846 -10.710 3.807 1.00 97.94 318 ARG A N 1
ATOM 2542 C CA . ARG A 1 318 ? 6.949 -12.103 3.340 1.00 97.94 318 ARG A CA 1
ATOM 2543 C C . ARG A 1 318 ? 6.559 -12.247 1.876 1.00 97.94 318 ARG A C 1
ATOM 2545 O O . ARG A 1 318 ? 7.208 -12.985 1.145 1.00 97.94 318 ARG A O 1
ATOM 2552 N N . LYS A 1 319 ? 5.517 -11.525 1.469 1.00 98.31 319 LYS A N 1
ATOM 2553 C CA . LYS A 1 319 ? 4.828 -11.697 0.194 1.00 98.31 319 LYS A CA 1
ATOM 2554 C C . LYS A 1 319 ? 4.780 -10.385 -0.581 1.00 98.31 319 LYS A C 1
ATOM 2556 O O . LYS A 1 319 ? 4.504 -9.331 -0.005 1.00 98.31 319 LYS A O 1
ATOM 2561 N N . VAL A 1 320 ? 4.995 -10.466 -1.888 1.00 98.69 320 VAL A N 1
ATOM 2562 C CA . VAL A 1 320 ? 4.760 -9.384 -2.840 1.00 98.69 320 VAL A CA 1
ATOM 2563 C C . VAL A 1 320 ? 3.682 -9.826 -3.822 1.00 98.69 320 VAL A C 1
ATOM 2565 O O . VAL A 1 320 ? 3.768 -10.883 -4.448 1.00 98.69 320 VAL A O 1
ATOM 2568 N N . GLU A 1 321 ? 2.626 -9.030 -3.912 1.00 98.25 321 GLU A N 1
ATOM 2569 C CA . GLU A 1 321 ? 1.504 -9.245 -4.823 1.00 98.25 321 GLU A CA 1
ATOM 2570 C C . GLU A 1 321 ? 1.636 -8.273 -5.989 1.00 98.25 321 GLU A C 1
ATOM 2572 O O . GLU A 1 321 ? 1.505 -7.066 -5.799 1.00 98.25 321 GLU A O 1
ATOM 2577 N N . PHE A 1 322 ? 1.925 -8.789 -7.179 1.00 98.12 322 PHE A N 1
ATOM 2578 C CA . PHE A 1 322 ? 2.026 -7.994 -8.395 1.00 98.12 322 PHE A CA 1
ATOM 2579 C C . PHE A 1 322 ? 0.691 -7.940 -9.113 1.00 98.12 322 PHE A C 1
ATOM 2581 O O . PHE A 1 322 ? 0.063 -8.970 -9.346 1.00 98.12 322 PHE A O 1
ATOM 2588 N N . ASP A 1 323 ? 0.299 -6.744 -9.523 1.00 96.56 323 ASP A N 1
ATOM 2589 C CA . ASP A 1 323 ? -0.875 -6.506 -10.351 1.00 96.56 323 ASP A CA 1
ATOM 2590 C C . ASP A 1 323 ? -0.582 -5.362 -11.332 1.00 96.56 323 ASP A C 1
ATOM 2592 O O . ASP A 1 323 ? 0.428 -4.659 -11.204 1.00 96.56 323 ASP A O 1
ATOM 2596 N N . ALA A 1 324 ? -1.420 -5.186 -12.346 1.00 96.06 324 ALA A N 1
ATOM 2597 C CA . ALA A 1 324 ? -1.181 -4.188 -13.376 1.00 96.06 324 ALA A CA 1
ATOM 2598 C C . ALA A 1 324 ? -2.438 -3.816 -14.166 1.00 96.06 324 ALA A C 1
ATOM 2600 O O . ALA A 1 324 ? -3.442 -4.527 -14.164 1.00 96.06 324 ALA A O 1
ATOM 2601 N N . TYR A 1 325 ? -2.354 -2.732 -14.939 1.00 92.94 325 TYR A N 1
ATOM 2602 C CA . TYR A 1 325 ? -3.371 -2.474 -15.957 1.00 92.94 325 TYR A CA 1
ATOM 2603 C C . TYR A 1 325 ? -3.329 -3.511 -17.094 1.00 92.94 325 TYR A C 1
ATOM 2605 O O . TYR A 1 325 ? -2.258 -4.040 -17.403 1.00 92.94 325 TYR A O 1
ATOM 2613 N N . PRO A 1 326 ? -4.468 -3.779 -17.772 1.00 86.38 326 PRO A N 1
ATOM 2614 C CA . PRO A 1 326 ? -4.581 -4.798 -18.823 1.00 86.38 326 PRO A CA 1
ATOM 2615 C C . PRO A 1 326 ? -3.504 -4.758 -19.918 1.00 86.38 326 PRO A C 1
ATOM 2617 O O . PRO A 1 326 ? -3.123 -5.805 -20.435 1.00 86.38 326 PRO A O 1
ATOM 2620 N N . GLY A 1 327 ? -2.978 -3.572 -20.240 1.00 85.31 327 GLY A N 1
ATOM 2621 C CA . GLY A 1 327 ? -1.936 -3.387 -21.257 1.00 85.31 327 GLY A CA 1
ATOM 2622 C C . GLY A 1 327 ? -0.535 -3.873 -20.864 1.00 85.31 327 GLY A C 1
ATOM 2623 O O . GLY A 1 327 ? 0.353 -3.882 -21.708 1.00 85.31 327 GLY A O 1
ATOM 2624 N N . ILE A 1 328 ? -0.314 -4.282 -19.613 1.00 91.19 328 ILE A N 1
ATOM 2625 C CA . ILE A 1 328 ? 1.001 -4.714 -19.126 1.00 91.19 328 ILE A CA 1
ATOM 2626 C C . ILE A 1 328 ? 1.097 -6.245 -19.148 1.00 91.19 328 ILE A C 1
ATOM 2628 O O . ILE A 1 328 ? 0.264 -6.953 -18.568 1.00 91.19 328 ILE A O 1
ATOM 2632 N N . SER A 1 329 ? 2.118 -6.767 -19.831 1.00 90.94 329 SER A N 1
ATOM 2633 C CA . SER A 1 329 ? 2.437 -8.202 -19.860 1.00 90.94 329 SER A CA 1
ATOM 2634 C C . SER A 1 329 ? 3.177 -8.643 -18.590 1.00 90.94 329 SER A C 1
ATOM 2636 O O . SER A 1 329 ? 3.945 -7.868 -18.023 1.00 90.94 329 SER A O 1
ATOM 2638 N N . ARG A 1 330 ? 3.026 -9.915 -18.181 1.00 90.75 330 ARG A N 1
ATOM 2639 C CA . ARG A 1 330 ? 3.876 -10.531 -17.135 1.00 90.75 330 ARG A CA 1
ATOM 2640 C C . ARG A 1 330 ? 5.358 -10.502 -17.514 1.00 90.75 330 ARG A C 1
ATOM 2642 O O . ARG A 1 330 ? 6.208 -10.373 -16.642 1.00 90.75 330 ARG A O 1
ATOM 2649 N N . SER A 1 331 ? 5.643 -10.628 -18.808 1.00 90.38 331 SER A N 1
ATOM 2650 C CA . SER A 1 331 ? 6.990 -10.635 -19.383 1.00 90.38 331 SER A CA 1
ATOM 2651 C C . SER A 1 331 ? 7.486 -9.245 -19.783 1.00 90.38 331 SER A C 1
ATOM 2653 O O . SER A 1 331 ? 8.491 -9.136 -20.483 1.00 90.38 331 SER A O 1
ATOM 2655 N N . SER A 1 332 ? 6.796 -8.169 -19.383 1.00 91.88 332 SER A N 1
ATOM 2656 C CA . SER A 1 332 ? 7.266 -6.820 -19.699 1.00 91.88 332 SER A CA 1
ATOM 2657 C C . SER A 1 332 ? 8.630 -6.557 -19.035 1.00 91.88 332 SER A C 1
ATOM 2659 O O . SER A 1 332 ? 8.911 -7.143 -17.978 1.00 91.88 332 SER A O 1
ATOM 2661 N N . PRO A 1 333 ? 9.493 -5.701 -19.617 1.00 92.50 333 PRO A N 1
ATOM 2662 C CA . PRO A 1 333 ? 10.817 -5.435 -19.057 1.00 92.50 333 PRO A CA 1
ATOM 2663 C C . PRO A 1 333 ? 10.774 -4.987 -17.591 1.00 92.50 333 PRO A C 1
ATOM 2665 O O . PRO A 1 333 ? 11.507 -5.526 -16.762 1.00 92.50 333 PRO A O 1
ATOM 2668 N N . LEU A 1 334 ? 9.872 -4.064 -17.239 1.00 93.56 334 LEU A N 1
ATOM 2669 C CA . LEU A 1 334 ? 9.711 -3.609 -15.858 1.00 93.56 334 LEU A CA 1
ATOM 2670 C C . LEU A 1 334 ? 9.243 -4.743 -14.941 1.00 93.56 334 LEU A C 1
ATOM 2672 O O . LEU A 1 334 ? 9.820 -4.950 -13.875 1.00 93.56 334 LEU A O 1
ATOM 2676 N N . MET A 1 335 ? 8.210 -5.487 -15.344 1.00 95.56 335 MET A N 1
ATOM 2677 C CA . MET A 1 335 ? 7.646 -6.554 -14.517 1.00 95.56 335 MET A CA 1
ATOM 2678 C C . MET A 1 335 ? 8.672 -7.655 -14.238 1.00 95.56 335 MET A C 1
ATOM 2680 O O . MET A 1 335 ? 8.816 -8.091 -13.096 1.00 95.56 335 MET A O 1
ATOM 2684 N N . SER A 1 336 ? 9.433 -8.048 -15.261 1.00 95.75 336 SER A N 1
ATOM 2685 C CA . SER A 1 336 ? 10.469 -9.078 -15.159 1.00 95.75 336 SER A CA 1
ATOM 2686 C C . SER A 1 336 ? 11.533 -8.700 -14.127 1.00 95.75 336 SER A C 1
ATOM 2688 O O . SER A 1 336 ? 11.826 -9.495 -13.234 1.00 95.75 336 SER A O 1
ATOM 2690 N N . VAL A 1 337 ? 12.025 -7.455 -14.175 1.00 96.38 337 VAL A N 1
ATOM 2691 C CA . VAL A 1 337 ? 13.012 -6.935 -13.215 1.00 96.38 337 VAL A CA 1
ATOM 2692 C C . VAL A 1 337 ? 12.455 -6.912 -11.790 1.00 96.38 337 VAL A C 1
ATOM 2694 O O . VAL A 1 337 ? 13.138 -7.318 -10.851 1.00 96.38 337 VAL A O 1
ATOM 2697 N N . LEU A 1 338 ? 11.209 -6.466 -11.593 1.00 97.81 338 LEU A N 1
ATOM 2698 C CA . LEU A 1 338 ? 10.611 -6.401 -10.255 1.00 97.81 338 LEU A CA 1
ATOM 2699 C C . LEU A 1 338 ? 10.376 -7.796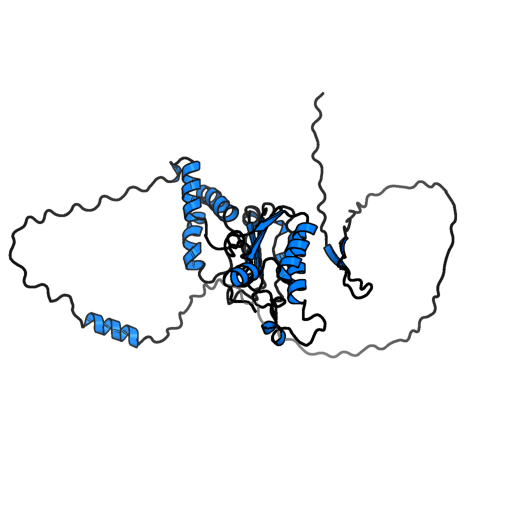 -9.656 1.00 97.81 338 LEU A C 1
ATOM 2701 O O . LEU A 1 338 ? 10.604 -8.007 -8.460 1.00 97.81 338 LEU A O 1
ATOM 2705 N N . VAL A 1 339 ? 9.943 -8.757 -10.473 1.00 97.94 339 VAL A N 1
ATOM 2706 C CA . VAL A 1 339 ? 9.745 -10.152 -10.060 1.00 97.94 339 VAL A CA 1
ATOM 2707 C C . VAL A 1 339 ? 11.078 -10.810 -9.719 1.00 97.94 339 VAL A C 1
ATOM 2709 O O . VAL A 1 339 ? 11.182 -11.479 -8.691 1.00 97.94 339 VAL A O 1
ATOM 2712 N N . GLU A 1 340 ? 12.106 -10.614 -10.544 1.00 97.94 340 GLU A N 1
ATOM 2713 C CA . GLU A 1 340 ? 13.452 -11.119 -10.274 1.00 97.94 340 GLU A CA 1
ATOM 2714 C C . GLU A 1 340 ? 14.012 -10.535 -8.974 1.00 97.94 340 GLU A C 1
ATOM 2716 O O . GLU A 1 340 ? 14.420 -11.287 -8.087 1.00 97.94 340 GLU A O 1
ATOM 2721 N N . LEU A 1 341 ? 13.926 -9.214 -8.798 1.00 98.06 341 LEU A N 1
ATOM 2722 C CA . LEU A 1 341 ? 14.350 -8.539 -7.573 1.00 98.06 341 LEU A CA 1
ATOM 2723 C C . LEU A 1 341 ? 13.619 -9.079 -6.334 1.00 98.06 341 LEU A C 1
ATOM 2725 O O . LEU A 1 341 ? 14.222 -9.257 -5.277 1.00 98.06 341 LEU A O 1
ATOM 2729 N N . THR A 1 342 ? 12.327 -9.379 -6.462 1.00 98.38 342 THR A N 1
ATOM 2730 C CA . THR A 1 342 ? 11.516 -9.970 -5.387 1.00 98.38 342 THR A CA 1
ATOM 2731 C C . THR A 1 342 ? 12.001 -11.366 -5.002 1.00 98.38 342 THR A C 1
ATOM 2733 O O . THR A 1 342 ? 12.118 -11.669 -3.811 1.00 98.38 342 THR A O 1
ATOM 2736 N N . LYS A 1 343 ? 12.342 -12.196 -5.994 1.00 97.94 343 LYS A N 1
ATOM 2737 C CA . LYS A 1 343 ? 12.917 -13.530 -5.773 1.00 97.94 343 LYS A CA 1
ATOM 2738 C C . LYS A 1 343 ? 14.295 -13.445 -5.119 1.00 97.94 343 LYS A C 1
ATOM 2740 O O . LYS A 1 343 ? 14.543 -14.166 -4.157 1.00 97.94 343 LYS A O 1
ATOM 2745 N N . ILE A 1 344 ? 15.154 -12.534 -5.582 1.00 97.62 344 ILE A N 1
ATOM 2746 C CA . ILE A 1 344 ? 16.467 -12.260 -4.970 1.00 97.62 344 ILE A CA 1
ATOM 2747 C C . ILE A 1 344 ? 16.296 -11.816 -3.510 1.00 97.62 344 ILE A C 1
ATOM 2749 O O . ILE A 1 344 ? 17.039 -12.255 -2.636 1.00 97.62 344 ILE A O 1
ATOM 2753 N N . GLY A 1 345 ? 15.277 -11.002 -3.222 1.00 96.75 345 GLY A N 1
ATOM 2754 C CA . GLY A 1 345 ? 14.904 -10.590 -1.867 1.00 96.75 345 GLY A CA 1
ATOM 2755 C C . GLY A 1 345 ? 14.289 -11.696 -0.996 1.00 96.75 345 GLY A C 1
ATOM 2756 O O . GLY A 1 345 ? 13.891 -11.415 0.138 1.00 96.75 345 GLY A O 1
ATOM 2757 N N . GLY A 1 346 ? 14.171 -12.928 -1.509 1.00 97.38 346 GLY A N 1
ATOM 2758 C CA . GLY A 1 346 ? 13.611 -14.077 -0.798 1.00 97.38 346 GLY A CA 1
ATOM 2759 C C . GLY A 1 346 ? 12.135 -13.912 -0.440 1.00 97.38 346 GLY A C 1
ATOM 2760 O O . GLY A 1 346 ? 11.692 -14.440 0.580 1.00 97.38 346 GLY A O 1
ATOM 2761 N N . LYS A 1 347 ? 11.381 -13.123 -1.217 1.00 98.06 347 LYS A N 1
ATOM 2762 C CA . LYS A 1 347 ? 9.955 -12.876 -0.977 1.00 98.06 347 LYS A CA 1
ATOM 2763 C C . LYS A 1 347 ? 9.101 -13.747 -1.892 1.00 98.06 347 LYS A C 1
ATOM 2765 O O . LYS A 1 347 ? 9.455 -14.006 -3.041 1.00 98.06 347 LYS A O 1
ATOM 2770 N N . GLU A 1 348 ? 7.952 -14.175 -1.385 1.00 98.25 348 GLU A N 1
ATOM 2771 C CA . GLU A 1 348 ? 6.966 -14.919 -2.164 1.00 98.25 348 GLU A CA 1
ATOM 2772 C C . GLU A 1 348 ? 6.331 -14.001 -3.215 1.00 98.25 348 GLU A C 1
ATOM 2774 O O . GLU A 1 348 ? 5.838 -12.922 -2.883 1.00 98.25 348 GLU A O 1
ATOM 2779 N N . VAL A 1 349 ? 6.328 -14.432 -4.477 1.00 97.75 349 VAL A N 1
ATOM 2780 C CA . VAL A 1 349 ? 5.684 -13.720 -5.587 1.00 97.75 349 VAL A CA 1
ATOM 2781 C C . VAL A 1 349 ? 4.280 -14.271 -5.777 1.00 97.75 349 VAL A C 1
ATOM 2783 O O . VAL A 1 349 ? 4.096 -15.474 -5.939 1.00 97.75 349 VAL A O 1
ATOM 2786 N N . THR A 1 350 ? 3.298 -13.380 -5.822 1.00 96.94 350 THR A N 1
ATOM 2787 C CA . THR A 1 350 ? 1.900 -13.715 -6.118 1.00 96.94 350 THR A CA 1
ATOM 2788 C C . THR A 1 350 ? 1.290 -12.708 -7.074 1.00 96.94 350 THR A C 1
ATOM 2790 O O . THR A 1 350 ? 1.842 -11.626 -7.272 1.00 96.94 350 THR A O 1
ATOM 2793 N N . TRP A 1 351 ? 0.151 -13.065 -7.656 1.00 94.88 351 TRP A N 1
ATOM 2794 C CA . TRP A 1 351 ? -0.508 -12.273 -8.684 1.00 94.88 351 TRP A CA 1
ATOM 2795 C C . TRP A 1 351 ? -1.852 -11.748 -8.186 1.00 94.88 351 TRP A C 1
ATOM 2797 O O . TRP A 1 351 ? -2.632 -12.482 -7.579 1.00 94.88 351 TRP A O 1
ATOM 2807 N N . GLY A 1 352 ? -2.088 -10.461 -8.414 1.00 91.88 352 GLY A N 1
ATOM 2808 C CA . GLY A 1 352 ? -3.324 -9.782 -8.070 1.00 91.88 352 GLY A CA 1
ATOM 2809 C C . GLY A 1 352 ? -4.442 -10.057 -9.088 1.00 91.88 352 GLY A C 1
ATOM 2810 O O . GLY A 1 352 ? -4.190 -10.514 -10.210 1.00 91.88 352 GLY A O 1
ATOM 2811 N N . PRO A 1 353 ? -5.703 -9.819 -8.695 1.00 88.94 353 PRO A N 1
ATOM 2812 C CA . PRO A 1 353 ? -6.870 -10.171 -9.495 1.00 88.94 353 PRO A CA 1
ATOM 2813 C C . PRO A 1 353 ? -7.208 -9.169 -10.610 1.00 88.94 353 PRO A C 1
ATOM 2815 O O . PRO A 1 353 ? -7.947 -9.546 -11.521 1.00 88.94 353 PRO A O 1
ATOM 2818 N N . GLU A 1 354 ? -6.736 -7.918 -10.553 1.00 83.75 354 GLU A N 1
ATOM 2819 C CA . GLU A 1 354 ? -7.199 -6.837 -11.438 1.00 83.75 354 GLU A CA 1
ATOM 2820 C C . GLU A 1 354 ? -6.756 -7.071 -12.883 1.00 83.75 354 GLU A C 1
ATOM 2822 O O . GLU A 1 354 ? -7.569 -7.011 -13.809 1.00 83.75 354 GLU A O 1
ATOM 2827 N N . ARG A 1 355 ? -5.493 -7.448 -13.082 1.00 83.75 355 ARG A N 1
ATOM 2828 C CA . ARG A 1 355 ? -4.959 -7.792 -14.397 1.00 83.75 355 ARG A CA 1
ATOM 2829 C C . ARG A 1 355 ? -5.542 -9.087 -14.950 1.00 83.75 355 ARG A C 1
ATOM 2831 O O . ARG A 1 355 ? -5.572 -9.273 -16.168 1.00 83.75 355 ARG A O 1
ATOM 2838 N N . GLY A 1 356 ? -5.960 -10.000 -14.077 1.00 78.62 356 GLY A N 1
ATOM 2839 C CA . GLY A 1 356 ? -6.546 -11.280 -14.466 1.00 78.62 356 GLY A CA 1
ATOM 2840 C C . GLY A 1 356 ? -5.586 -12.189 -15.232 1.00 78.62 356 GLY A C 1
ATOM 2841 O O . GLY A 1 356 ? -6.026 -12.930 -16.108 1.00 78.62 356 GLY A O 1
ATOM 2842 N N . TRP A 1 357 ? -4.284 -12.147 -14.935 1.00 79.12 357 TRP A N 1
ATOM 2843 C CA . TRP A 1 357 ? -3.310 -12.978 -15.644 1.00 79.12 357 TRP A CA 1
ATOM 2844 C C . TRP A 1 357 ? -3.567 -14.491 -15.513 1.00 79.12 357 TRP A C 1
ATOM 2846 O O . TRP A 1 357 ? -3.118 -15.248 -16.361 1.00 79.12 357 TRP A O 1
ATOM 2856 N N . ASP A 1 358 ? -4.309 -14.938 -14.498 1.00 70.44 358 ASP A N 1
ATOM 2857 C CA . ASP A 1 358 ? -4.695 -16.350 -14.353 1.00 70.44 358 ASP A CA 1
ATOM 2858 C C . ASP A 1 358 ? -5.881 -16.746 -15.250 1.00 70.44 358 ASP A C 1
ATOM 2860 O O . ASP A 1 358 ? -6.140 -17.926 -15.459 1.00 70.44 358 ASP A O 1
ATOM 2864 N N . LYS A 1 359 ? -6.615 -15.762 -15.787 1.00 66.00 359 LYS A N 1
ATOM 2865 C CA . LYS A 1 359 ? -7.740 -15.973 -16.715 1.00 66.00 359 LYS A CA 1
ATOM 2866 C C . LYS A 1 359 ? -7.295 -15.947 -18.170 1.00 66.00 359 LYS A C 1
ATOM 2868 O O . LYS A 1 359 ? -7.969 -16.509 -19.029 1.00 66.00 359 LYS A O 1
ATOM 2873 N N . ILE A 1 360 ? -6.170 -15.291 -18.440 1.00 58.03 360 ILE A N 1
ATOM 2874 C CA . ILE A 1 360 ? -5.511 -15.363 -19.734 1.00 58.03 360 ILE A CA 1
ATOM 2875 C C . ILE A 1 360 ? -4.676 -16.635 -19.704 1.00 58.03 360 ILE A C 1
ATOM 2877 O O . ILE A 1 360 ? -3.493 -16.619 -19.386 1.00 58.03 360 ILE A O 1
ATOM 2881 N N . VAL A 1 361 ? -5.319 -17.756 -20.033 1.00 48.94 361 VAL A N 1
ATOM 2882 C CA . VAL A 1 361 ? -4.600 -18.820 -20.735 1.00 48.94 361 VAL A CA 1
ATOM 2883 C C . VAL A 1 361 ? -3.893 -18.099 -21.873 1.00 48.94 361 VAL A C 1
ATOM 2885 O O . VAL A 1 361 ? -4.584 -17.383 -22.605 1.00 48.94 361 VAL A O 1
ATOM 2888 N N . ASP A 1 362 ? -2.562 -18.198 -21.956 1.00 48.38 362 ASP A N 1
ATOM 2889 C CA . ASP A 1 362 ? -1.783 -17.773 -23.119 1.00 48.38 362 ASP A CA 1
ATOM 2890 C C . ASP A 1 362 ? -2.432 -18.436 -24.325 1.00 48.38 362 ASP A C 1
ATOM 2892 O O . ASP A 1 362 ? -2.185 -19.590 -24.672 1.00 48.38 362 ASP A O 1
ATOM 2896 N N . THR A 1 363 ? -3.407 -17.734 -24.877 1.00 46.62 363 THR A N 1
ATOM 2897 C CA . THR A 1 363 ? -4.155 -18.193 -26.012 1.00 46.62 363 THR A CA 1
ATOM 2898 C C . THR A 1 363 ? -3.182 -17.860 -27.098 1.00 46.62 363 THR A C 1
ATOM 2900 O O . THR A 1 363 ? -3.054 -16.692 -27.459 1.00 46.62 363 THR A O 1
ATOM 2903 N N . ASP A 1 364 ? -2.387 -18.864 -27.453 1.00 51.94 364 ASP A N 1
ATOM 2904 C CA . ASP A 1 364 ? -1.490 -18.872 -28.586 1.00 51.94 364 ASP A CA 1
ATOM 2905 C C . ASP A 1 364 ? -2.276 -18.323 -29.778 1.00 51.94 364 ASP A C 1
ATOM 2907 O O . ASP A 1 364 ? -3.020 -19.032 -30.456 1.00 51.94 364 ASP A O 1
ATOM 2911 N N . LEU A 1 365 ? -2.219 -17.000 -29.939 1.00 57.38 365 LEU A N 1
ATOM 2912 C CA . LEU A 1 365 ? -2.981 -16.286 -30.946 1.00 57.38 365 LEU A CA 1
ATOM 2913 C C . LEU A 1 365 ? -2.468 -16.734 -32.314 1.00 57.38 365 LEU A C 1
ATOM 2915 O O . LEU A 1 365 ? -3.254 -16.828 -33.248 1.00 57.38 365 LEU A O 1
ATOM 2919 N N . GLY A 1 366 ? -1.181 -17.099 -32.393 1.00 56.47 366 GLY A N 1
ATOM 2920 C CA . GLY A 1 366 ? -0.569 -17.772 -33.533 1.00 56.47 366 GLY A CA 1
ATOM 2921 C C . GLY A 1 366 ? -1.229 -19.120 -33.815 1.00 56.47 366 GLY A C 1
ATOM 2922 O O . GLY A 1 366 ? -1.700 -19.340 -34.925 1.00 56.47 366 GLY A O 1
ATOM 2923 N N . GLY A 1 367 ? -1.378 -19.977 -32.807 1.00 59.78 367 GLY A N 1
ATOM 2924 C CA . GLY A 1 367 ? -2.074 -21.262 -32.917 1.00 59.78 367 GLY A CA 1
ATOM 2925 C C . GLY A 1 367 ? -3.570 -21.144 -33.232 1.00 59.78 367 GLY A C 1
ATOM 2926 O O . GLY A 1 367 ? -4.115 -21.978 -33.957 1.00 59.78 367 GLY A O 1
ATOM 2927 N N . MET A 1 368 ? -4.255 -20.102 -32.750 1.00 59.81 368 MET A N 1
ATOM 2928 C CA . MET A 1 368 ? -5.648 -19.822 -33.119 1.00 59.81 368 MET A CA 1
ATOM 2929 C C . MET A 1 368 ? -5.778 -19.252 -34.532 1.00 59.81 368 MET A C 1
ATOM 2931 O O . MET A 1 368 ? -6.676 -19.670 -35.255 1.00 59.81 368 MET A O 1
ATOM 2935 N N . LEU A 1 369 ? -4.887 -18.358 -34.964 1.00 60.78 369 LEU A N 1
ATOM 2936 C CA . LEU A 1 369 ? -4.863 -17.830 -36.334 1.00 60.78 369 LEU A CA 1
ATOM 2937 C C . LEU A 1 369 ? -4.489 -18.915 -37.352 1.00 60.78 369 LEU A C 1
ATOM 2939 O O . LEU A 1 369 ? -5.063 -18.958 -38.441 1.00 60.78 369 LEU A O 1
ATOM 2943 N N . GLN A 1 370 ? -3.610 -19.842 -36.967 1.00 67.00 370 GLN A N 1
ATOM 2944 C CA . GLN A 1 370 ? -3.266 -21.024 -37.754 1.00 67.00 370 GLN A CA 1
ATOM 2945 C C . GLN A 1 370 ? -4.443 -22.009 -37.835 1.00 67.00 370 GLN A C 1
ATOM 2947 O O . GLN A 1 370 ? -4.726 -22.538 -38.907 1.00 67.00 370 GLN A O 1
ATOM 2952 N N . LYS A 1 371 ? -5.200 -22.197 -36.743 1.00 66.50 371 LYS A N 1
ATOM 2953 C CA . LYS A 1 371 ? -6.453 -22.979 -36.746 1.00 66.50 371 LYS A CA 1
ATOM 2954 C C . LYS A 1 371 ? -7.599 -22.310 -37.507 1.00 66.50 371 LYS A C 1
ATOM 2956 O O . LYS A 1 371 ? -8.471 -23.013 -38.005 1.00 66.50 371 LYS A O 1
ATOM 2961 N N . LEU A 1 372 ? -7.608 -20.982 -37.597 1.00 71.56 372 LEU A N 1
ATOM 2962 C CA . LEU A 1 372 ? -8.594 -20.216 -38.362 1.00 71.56 372 LEU A CA 1
ATOM 2963 C C . LEU A 1 372 ? -8.219 -20.068 -39.844 1.00 71.56 372 LEU A C 1
ATOM 2965 O O . LEU A 1 372 ? -9.005 -19.513 -40.604 1.00 71.56 372 LEU A O 1
ATOM 2969 N N . GLY A 1 373 ? -7.056 -20.576 -40.271 1.00 54.56 373 GLY A N 1
ATOM 2970 C CA . GLY A 1 373 ? -6.628 -20.540 -41.672 1.00 54.56 373 GLY A CA 1
ATOM 2971 C C . GLY A 1 373 ? -6.327 -19.133 -42.199 1.00 54.56 373 GLY A C 1
ATOM 2972 O O . GLY A 1 373 ? -6.408 -18.910 -43.402 1.00 54.56 373 GLY A O 1
ATOM 2973 N N . ILE A 1 374 ? -6.007 -18.179 -41.313 1.00 65.00 374 ILE A N 1
ATOM 2974 C CA . ILE A 1 374 ? -5.786 -16.759 -41.661 1.00 65.00 374 ILE A CA 1
ATOM 2975 C C . ILE A 1 374 ? -4.282 -16.422 -41.801 1.00 65.00 374 ILE A C 1
ATOM 2977 O O . ILE A 1 374 ? -3.924 -15.289 -42.105 1.00 65.00 374 ILE A O 1
ATOM 2981 N N . GLY A 1 375 ? -3.378 -17.394 -41.645 1.00 50.19 375 GLY A N 1
ATOM 2982 C CA . GLY A 1 375 ? -1.944 -17.211 -41.906 1.00 50.19 375 GLY A CA 1
ATOM 2983 C C . GLY A 1 375 ? -1.490 -17.865 -43.214 1.00 50.19 375 GLY A C 1
ATOM 2984 O O . GLY A 1 375 ? -1.435 -19.093 -43.276 1.00 50.19 375 GLY A O 1
ATOM 2985 N N . MET A 1 376 ? -1.133 -17.046 -44.212 1.00 41.53 376 MET A N 1
ATOM 2986 C CA . MET A 1 376 ? -0.021 -17.331 -45.133 1.00 41.53 376 MET A CA 1
ATOM 2987 C C . MET A 1 376 ? 1.200 -16.541 -44.681 1.00 41.53 376 MET A C 1
ATOM 2989 O O . MET A 1 376 ? 1.002 -15.370 -44.280 1.00 41.53 376 MET A O 1
#

Nearest PDB structures (foldseek):
  7e16-assembly2_B  TM=4.189E-01  e=1.135E+00  Geobacillus thermodenitrificans
  8ik1-assembly2_B  TM=4.447E-01  e=2.139E+00  Geobacillus sp. PA-3
  1xdo-assembly1_A  TM=4.953E-01  e=8.518E+00  Escherichia coli

Sequence (376 aa):
MHMTATEDNMSRHHGTVLAIERKLGGSWEYRFKLSWVQLSEERKGSGRAQSFMGEKMGEALDIHHIPHQTSRHTTPPAAMGKGKKASIVPVTSGARRYVASRVKTKDIDALVDQLDTLNLSQHTSDVSDYDSDYEPKPKPKPRQPFHFFALPSELRIRILELLLTQPKTIDLDPTNSRTLLPALRLFFVSRRMHDEASHIFYATNTFRVFALSGRFFHTKKQLLTRLPQHYIAQMRSLELRLGPGFNKPPKDWVVDGRLQLHAATNVRTLKVFVELDPASHPSFEAFRKETCAEAEQFFTVFCAGLLGCLFGELCALRKVEFDAYPGISRSSPLMSVLVELTKIGGKEVTWGPERGWDKIVDTDLGGMLQKLGIGM

Organism: NCBI:txid565426